Protein AF-0000000078807431 (afdb_homodimer)

Sequence (630 aa):
MKTIKVKFVDFWENFDPQHNFIANIISKKYRIELSDTPDYLFFSVFGYENIDYHNCTKIFYSGENITPDFNICDYAIGFNFLSFGDRYIRIPFYTAYGVQQLAAPKVIVPEVVLNRKFCSFVVSNAKGAPERERFFQLLSEYKQVDSGGRYKNNVGGPVPDKTAFIKDYKFNIAFENSMCDGYTTEKIMEPMLVNSVPIYWGNKLIDRDFNPDSFINVSSYSSLEEAVE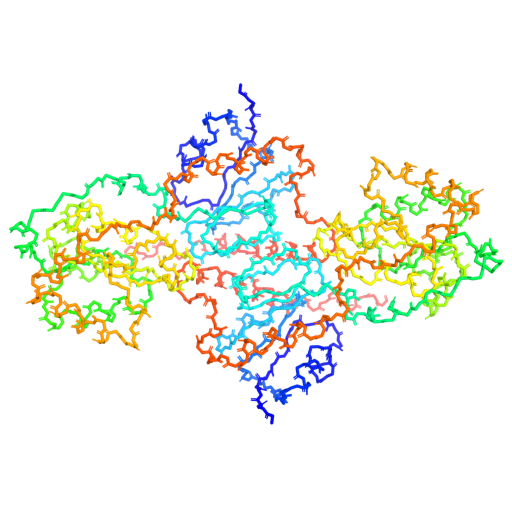HIVRLDQNDDEYLSLLSAPWFNEENYLNWEEQLITFFDNIFEKPLSESRYIPTHGYIQTYQYRLHRMMRDKLFRKRINPLKWFSSKMKTIKVKFVDFWENFDPQHNFIANIISKKYRIELSDTPDYLFFSVFGYENIDYHNCTKIFYSGENITPDFNICDYAIGFNFLSFGDRYIRIPFYTAYGVQQLAAPKVIVPEVVLNRKFCSFVVSNAKGAPERERFFQLLSEYKQVDSGGRYKNNVGGPVPDKTAFIKDYKFNIAFENSMCDGYTTEKIMEPMLVNSVPIYWGNKLIDRDFNPDSFINVSSYSSLEEAVEHIVRLDQNDDEYLSLLSAPWFNEENYLNWEEQLITFFDNIFEKPLSESRYIPTHGYIQTYQYRLHRMMRDKLFRKRINPLKWFSSK

Organism: NCBI:txid997884

Solvent-accessible surface area (backbone atoms only — not comparable to full-atom values): 34494 Å² total; per-residue (Å²): 114,60,74,45,39,30,32,73,41,24,53,61,90,87,64,44,79,82,66,38,74,67,47,55,54,47,52,74,67,32,39,80,39,82,38,98,79,26,53,33,35,38,32,31,82,68,49,68,64,63,77,77,61,83,80,47,31,29,35,34,42,44,84,53,75,57,63,73,49,54,70,77,22,36,29,34,40,25,34,48,76,53,46,39,75,91,29,45,46,64,58,36,44,29,49,81,72,51,46,65,68,66,70,55,80,85,84,82,54,65,78,59,56,72,67,35,45,63,30,31,35,72,38,58,73,79,71,38,40,66,64,53,58,53,45,56,52,59,47,36,70,77,44,73,58,44,16,34,14,66,39,77,45,70,66,88,44,60,57,91,47,66,62,70,58,42,48,50,16,42,29,29,60,16,52,48,43,27,59,31,70,37,49,46,50,51,50,51,50,53,29,51,75,51,76,13,34,24,37,30,40,27,27,86,50,45,64,70,59,28,26,66,64,28,42,44,59,42,78,80,38,96,38,71,65,56,38,44,53,51,50,52,51,35,74,74,28,66,67,59,35,49,52,30,64,67,35,58,61,58,38,93,66,60,62,81,58,45,67,61,52,51,46,51,53,47,49,61,48,69,72,40,58,72,83,73,43,54,61,53,53,81,33,43,56,39,44,54,52,50,50,50,53,49,50,30,50,50,52,46,59,52,48,61,69,63,64,69,68,80,73,64,72,82,118,114,62,73,45,38,29,33,74,41,25,54,59,90,86,63,43,81,82,66,39,75,69,47,53,56,48,51,74,66,32,38,81,38,81,38,97,79,25,54,32,35,37,32,31,82,68,48,66,64,63,77,80,60,82,80,46,31,32,36,35,42,44,83,53,73,57,64,75,49,54,70,79,23,35,28,36,40,24,34,47,76,52,46,40,77,91,30,46,44,65,59,34,44,28,50,80,70,50,46,65,68,66,71,55,82,84,84,82,54,66,79,58,56,73,69,35,46,61,30,32,34,73,40,58,74,78,73,37,38,67,64,54,58,52,46,54,52,59,47,37,71,77,46,75,54,43,14,33,14,65,40,79,45,71,66,88,44,60,57,90,48,66,63,70,57,42,47,49,17,42,27,27,59,17,52,47,43,28,58,30,70,35,50,46,49,51,49,53,49,53,29,51,74,49,74,12,33,24,37,30,41,24,27,88,49,45,63,69,59,27,26,67,64,29,41,44,59,43,77,80,38,97,37,72,67,56,36,44,53,50,50,54,51,34,75,74,28,66,68,58,35,49,53,30,63,65,36,58,61,57,38,93,65,61,62,81,60,45,66,61,53,51,45,51,53,48,48,65,48,69,72,38,58,72,83,73,43,53,60,54,53,82,33,43,56,37,43,56,51,50,50,51,52,48,53,30,50,49,54,47,59,52,50,63,67,66,64,69,69,79,75,65,69,85,117

Nearest PDB structures (foldseek):
  2nzy-assembly1_B  TM=8.745E-01  e=6.269E-24  Helicobacter pylori
  2nzw-assembly2_C  TM=8.785E-01  e=5.922E-24  Helicobacter pylori
  2nzx-assembly1_A  TM=8.729E-01  e=3.458E-23  Helicobacter pylori
  5zoi-assembly1_B  TM=8.300E-01  e=1.052E-21  Helicobacter pylori
  7yro-assembly4_G  TM=6.862E-01  e=3.274E-12  Mangifera indica

Foldseek 3Di:
DAEFEEEEEQDDPPDDPCDDPLNVLQVVPYHYDYDPQGQEYEYEDNADCLLVHDNHAYEYEYQDQDDDDCLRHLAYEDQDPDDDPLRYDYDHAQQSVCCVLLVDADDDDLVQLLPFAAEEEEDADPQADVVLVVLQVLLCVVPNYAYQYNPPHDPPYHDPDPLVVLLRHQEYEQEDRAADARNDHNRCVSNSSNLHAYDYYHHPVCVVAWPPLQHQDCVVDPDSNVSSVVSVVLSVDSVSSVRNSNDRGHDPDHCNVVSVVSNVSVCVQVVDDSVVSGDNDDDDCSVVVSVVVVVVRVVVVVVVVPPPPPPPPPD/DAEFEEEEEQDDPPDDPCDDPLNVLQVVPYHYDYDPQGQEYEYEDNADCLLVHDNHAYEYEYQDQDDDDCLRHLAYEDQDPDDDPLRYDYDHAQQSVCCVLLVDADDDDLVQLLPFAAEEEEDADPQADVVLVVLQVLLVVVPNYAYQYNPPHDPPYHDPDPLVVLLRHQEYEQEDRAADARNDHNRCVSNSSNLHAYDYYHHPVCVVAWPPLQHQDCVVDPDSNVSSVVSVVLSVDSVSSVSNSNDRGHDPDHCNVVSVVSNVSVCVQVVDDSVVSGDNDDDDCSVVVSVVVVVVRVVVVVVVVPPPPPPPPPD

Radius of gyration: 28.87 Å; Cα contacts (8 Å, |Δi|>4): 1108; chains: 2; bounding box: 62×91×79 Å

pLDDT: mean 92.05, std 14.46, range [18.2, 98.88]

InterPro domains:
  IPR001503 Glycosyl transferase family 10 [PTHR11929] (53-262)
  IPR038577 GT10-like, C-terminal domain superfamily [G3DSA:3.40.50.11660] (81-261)
  IPR041058 Alpha-(1,3)-fucosyltransferase FucT, N-terminal [PF18025] (6-97)
  IPR055270 Fucosyltransferase, C-terminal [PF00852] (117-245)

Structure (mmCIF, N/CA/C/O backbone):
data_AF-0000000078807431-model_v1
#
loop_
_entity.id
_entity.type
_entity.pdbx_description
1 polymer 'Uncharacterized protein'
#
loop_
_atom_site.group_PDB
_atom_site.id
_atom_site.type_symbol
_atom_site.label_atom_id
_atom_site.label_alt_id
_atom_site.label_comp_id
_atom_site.label_asym_id
_atom_site.label_entity_id
_atom_site.label_seq_id
_atom_site.pdbx_PDB_ins_code
_atom_site.Cartn_x
_atom_site.Cartn_y
_atom_site.Cartn_z
_atom_site.occupancy
_atom_site.B_iso_or_equiv
_atom_site.auth_seq_id
_atom_site.auth_comp_id
_atom_site.auth_asym_id
_atom_site.auth_atom_id
_atom_site.pdbx_PDB_model_num
ATOM 1 N N . MET A 1 1 ? 30.938 4.199 -14.164 1 88.81 1 MET A N 1
ATOM 2 C CA . MET A 1 1 ? 29.719 3.674 -13.539 1 88.81 1 MET A CA 1
ATOM 3 C C . MET A 1 1 ? 29.625 4.109 -12.078 1 88.81 1 MET A C 1
ATOM 5 O O . MET A 1 1 ? 30.609 4.008 -11.336 1 88.81 1 MET A O 1
ATOM 9 N N . LYS A 1 2 ? 28.609 4.75 -11.688 1 94.94 2 LYS A N 1
ATOM 10 C CA . LYS A 1 2 ? 28.375 5.188 -10.32 1 94.94 2 LYS A CA 1
ATOM 11 C C . LYS A 1 2 ? 28.375 4.004 -9.359 1 94.94 2 LYS A C 1
ATOM 13 O O . LYS A 1 2 ? 27.75 2.971 -9.633 1 94.94 2 LYS A O 1
ATOM 18 N N . THR A 1 3 ? 29.188 4.102 -8.289 1 97.81 3 THR A N 1
ATOM 19 C CA . THR A 1 3 ? 29.234 3.066 -7.262 1 97.81 3 THR A CA 1
ATOM 20 C C . THR A 1 3 ? 28.188 3.344 -6.172 1 97.81 3 THR A C 1
ATOM 22 O O . THR A 1 3 ? 28.062 4.477 -5.703 1 97.81 3 THR A O 1
ATOM 25 N N . ILE A 1 4 ? 27.453 2.34 -5.801 1 98.06 4 ILE A N 1
ATOM 26 C CA . ILE A 1 4 ? 26.469 2.488 -4.734 1 98.06 4 ILE A CA 1
ATOM 27 C C . ILE A 1 4 ? 26.734 1.458 -3.639 1 98.06 4 ILE A C 1
ATOM 29 O O . ILE A 1 4 ? 27.125 0.326 -3.928 1 98.06 4 ILE A O 1
ATOM 33 N N . LYS A 1 5 ? 26.609 1.818 -2.381 1 98.44 5 LYS A N 1
ATOM 34 C CA . LYS A 1 5 ? 26.75 0.929 -1.233 1 98.44 5 LYS A CA 1
ATOM 35 C C . LYS A 1 5 ? 25.438 0.206 -0.927 1 98.44 5 LYS A C 1
ATOM 37 O O . LYS A 1 5 ? 24.438 0.843 -0.624 1 98.44 5 LYS A O 1
ATOM 42 N N . VAL A 1 6 ? 25.516 -1.15 -0.94 1 98.5 6 VAL A N 1
ATOM 43 C CA . VAL A 1 6 ? 24.281 -1.929 -0.864 1 98.5 6 VAL A CA 1
ATOM 44 C C . VAL A 1 6 ? 24.422 -3.012 0.204 1 98.5 6 VAL A C 1
ATOM 46 O O . VAL A 1 6 ? 25.531 -3.494 0.47 1 98.5 6 VAL A O 1
ATOM 49 N N . LYS A 1 7 ? 23.359 -3.34 0.823 1 98.56 7 LYS A N 1
ATOM 50 C CA . LYS A 1 7 ? 23.25 -4.5 1.701 1 98.56 7 LYS A CA 1
ATOM 51 C C . LYS A 1 7 ? 21.938 -5.246 1.456 1 98.56 7 LYS A C 1
ATOM 53 O O . LYS A 1 7 ? 20.906 -4.629 1.147 1 98.56 7 LYS A O 1
ATOM 58 N N . PHE A 1 8 ? 22 -6.555 1.481 1 98.62 8 PHE A N 1
ATOM 59 C CA . PHE A 1 8 ? 20.828 -7.418 1.388 1 98.62 8 PHE A CA 1
ATOM 60 C C . PHE A 1 8 ? 20.562 -8.125 2.713 1 98.62 8 PHE A C 1
ATOM 62 O O . PHE A 1 8 ? 21.469 -8.742 3.281 1 98.62 8 PHE A O 1
ATOM 69 N N . VAL A 1 9 ? 19.328 -8 3.227 1 97.56 9 VAL A N 1
ATOM 70 C CA . VAL A 1 9 ? 19 -8.711 4.457 1 97.56 9 VAL A CA 1
ATOM 71 C C . VAL A 1 9 ? 17.609 -9.359 4.32 1 97.56 9 VAL A C 1
ATOM 73 O O . VAL A 1 9 ? 16.844 -9.008 3.424 1 97.56 9 VAL A O 1
ATOM 76 N N . ASP A 1 10 ? 17.281 -10.336 5.121 1 95.44 10 ASP A N 1
ATOM 77 C CA . ASP A 1 10 ? 15.977 -10.945 5.301 1 95.44 10 ASP A CA 1
ATOM 78 C C . ASP A 1 10 ? 15.531 -11.688 4.043 1 95.44 10 ASP A C 1
ATOM 80 O O . ASP A 1 10 ? 14.344 -11.719 3.715 1 95.44 10 ASP A O 1
ATOM 84 N N . PHE A 1 11 ? 16.469 -12.07 3.24 1 97 11 PHE A N 1
ATOM 85 C CA . PHE A 1 11 ? 16.188 -12.914 2.086 1 97 11 PHE A CA 1
ATOM 86 C C . PHE A 1 11 ? 16.219 -14.391 2.471 1 97 11 PHE A C 1
ATOM 88 O O . PHE A 1 11 ? 16.578 -14.734 3.598 1 97 11 PHE A O 1
ATOM 95 N N . TRP A 1 12 ? 15.664 -15.227 1.599 1 92.81 12 TRP A N 1
ATOM 96 C CA . TRP A 1 12 ? 15.539 -16.656 1.854 1 92.81 12 TRP A CA 1
ATOM 97 C C . TRP A 1 12 ? 16.891 -17.281 2.162 1 92.81 12 TRP A C 1
ATOM 99 O O . TRP A 1 12 ? 17.938 -16.656 1.939 1 92.81 12 TRP A O 1
ATOM 109 N N . GLU A 1 13 ? 16.797 -18.516 2.533 1 89.88 13 GLU A N 1
ATOM 110 C CA . GLU A 1 13 ? 18 -19.25 2.893 1 89.88 13 GLU A CA 1
ATOM 111 C C . GLU A 1 13 ? 18.906 -19.438 1.682 1 89.88 13 GLU A C 1
ATOM 113 O O . GLU A 1 13 ? 18.438 -19.719 0.579 1 89.88 13 GLU A O 1
ATOM 118 N N . ASN A 1 14 ? 20.141 -19.25 1.641 1 90.38 14 ASN A N 1
ATOM 119 C CA . ASN A 1 14 ? 21.156 -19.438 0.615 1 90.38 14 ASN A CA 1
ATOM 120 C C . ASN A 1 14 ? 21.172 -18.281 -0.388 1 90.38 14 ASN A C 1
ATOM 122 O O . ASN A 1 14 ? 21.656 -18.438 -1.507 1 90.38 14 ASN A O 1
ATOM 126 N N . PHE A 1 15 ? 20.453 -17.281 -0.014 1 94.44 15 PHE A N 1
ATOM 127 C CA . PHE A 1 15 ? 20.531 -16.078 -0.833 1 94.44 15 PHE A CA 1
ATOM 128 C C . PHE A 1 15 ? 21.969 -15.602 -0.967 1 94.44 15 PHE A C 1
ATOM 130 O O . PHE A 1 15 ? 22.688 -15.516 0.025 1 94.44 15 PHE A O 1
ATOM 137 N N . ASP A 1 16 ? 22.375 -15.352 -2.207 1 96.25 16 ASP A N 1
ATOM 138 C CA . ASP A 1 16 ? 23.719 -14.828 -2.482 1 96.25 16 ASP A CA 1
ATOM 139 C C . ASP A 1 16 ? 23.672 -13.32 -2.73 1 96.25 16 ASP A C 1
ATOM 141 O O . ASP A 1 16 ? 23.234 -12.875 -3.793 1 96.25 16 ASP A O 1
ATOM 145 N N . PRO A 1 17 ? 24.156 -12.555 -1.836 1 96 17 PRO A N 1
ATOM 146 C CA . PRO A 1 17 ? 24.078 -11.109 -2.01 1 96 17 PRO A CA 1
ATOM 147 C C . PRO A 1 17 ? 24.891 -10.617 -3.211 1 96 17 PRO A C 1
ATOM 149 O O . PRO A 1 17 ? 24.609 -9.539 -3.746 1 96 17 PRO A O 1
ATOM 152 N N . GLN A 1 18 ? 25.828 -11.359 -3.615 1 93.75 18 GLN A N 1
ATOM 153 C CA . GLN A 1 18 ? 26.672 -10.953 -4.73 1 93.75 18 GLN A CA 1
ATOM 154 C C . GLN A 1 18 ? 26.047 -11.32 -6.066 1 93.75 18 GLN A C 1
ATOM 156 O O . GLN A 1 18 ? 26.172 -10.594 -7.051 1 93.75 18 GLN A O 1
ATOM 161 N N . HIS A 1 19 ? 25.422 -12.539 -5.996 1 93.81 19 HIS A N 1
ATOM 162 C CA . HIS A 1 19 ? 24.828 -13.023 -7.234 1 93.81 19 HIS A CA 1
ATOM 163 C C . HIS A 1 19 ? 23.328 -13.305 -7.051 1 93.81 19 HIS A C 1
ATOM 165 O O . HIS A 1 19 ? 22.953 -14.367 -6.555 1 93.81 19 HIS A O 1
ATOM 171 N N . ASN A 1 20 ? 22.547 -12.445 -7.426 1 94.06 20 ASN A N 1
ATOM 172 C CA . ASN A 1 20 ? 21.094 -12.539 -7.426 1 94.06 20 ASN A CA 1
ATOM 173 C C . ASN A 1 20 ? 20.484 -11.648 -8.5 1 94.06 20 ASN A C 1
ATOM 175 O O . ASN A 1 20 ? 21.172 -10.82 -9.094 1 94.06 20 ASN A O 1
ATOM 179 N N . PHE A 1 21 ? 19.25 -11.859 -8.836 1 92.25 21 PHE A N 1
ATOM 180 C CA . PHE A 1 21 ? 18.656 -11.203 -10 1 92.25 21 PHE A CA 1
ATOM 181 C C . PHE A 1 21 ? 18.625 -9.695 -9.805 1 92.25 21 PHE A C 1
ATOM 183 O O . PHE A 1 21 ? 18.766 -8.938 -10.766 1 92.25 21 PHE A O 1
ATOM 190 N N . ILE A 1 22 ? 18.469 -9.195 -8.547 1 96.94 22 ILE A N 1
ATOM 191 C CA . ILE A 1 22 ? 18.422 -7.762 -8.281 1 96.94 22 ILE A CA 1
ATOM 192 C C . ILE A 1 22 ? 19.812 -7.152 -8.531 1 96.94 22 ILE A C 1
ATOM 194 O O . ILE A 1 22 ? 19.938 -6.172 -9.273 1 96.94 22 ILE A O 1
ATOM 198 N N . ALA A 1 23 ? 20.781 -7.766 -7.918 1 97.44 23 ALA A N 1
ATOM 199 C CA . ALA A 1 23 ? 22.156 -7.297 -8.094 1 97.44 23 ALA A CA 1
ATOM 200 C C . ALA A 1 23 ? 22.578 -7.34 -9.562 1 97.44 23 ALA A C 1
ATOM 202 O O . ALA A 1 23 ? 23.25 -6.434 -10.055 1 97.44 23 ALA A O 1
ATOM 203 N N . ASN A 1 24 ? 22.156 -8.43 -10.219 1 96.19 24 ASN A N 1
ATOM 204 C CA . ASN A 1 24 ? 22.484 -8.578 -11.633 1 96.19 24 ASN A CA 1
ATOM 205 C C . ASN A 1 24 ? 21.906 -7.441 -12.469 1 96.19 24 ASN A C 1
ATOM 207 O O . ASN A 1 24 ? 22.562 -6.922 -13.367 1 96.19 24 ASN A O 1
ATOM 211 N N . ILE A 1 25 ? 20.719 -7.09 -12.203 1 97.12 25 ILE A N 1
ATOM 212 C CA . ILE A 1 25 ? 20.047 -6.027 -12.945 1 97.12 25 ILE A CA 1
ATOM 213 C C . ILE A 1 25 ? 20.719 -4.688 -12.625 1 97.12 25 ILE A C 1
ATOM 215 O O . ILE A 1 25 ? 20.984 -3.891 -13.531 1 97.12 25 ILE A O 1
ATOM 219 N N . ILE A 1 26 ? 20.984 -4.426 -11.375 1 98 26 ILE A N 1
ATOM 220 C CA . ILE A 1 26 ? 21.625 -3.182 -10.938 1 98 26 ILE A CA 1
ATOM 221 C C . ILE A 1 26 ? 23 -3.047 -11.594 1 98 26 ILE A C 1
ATOM 223 O O . ILE A 1 26 ? 23.375 -1.96 -12.031 1 98 26 ILE A O 1
ATOM 227 N N . SER A 1 27 ? 23.719 -4.141 -11.727 1 97.44 27 SER A N 1
ATOM 228 C CA . SER A 1 27 ? 25.109 -4.152 -12.203 1 97.44 27 SER A CA 1
ATOM 229 C C . SER A 1 27 ? 25.188 -3.807 -13.68 1 97.44 27 SER A C 1
ATOM 231 O O . SER A 1 27 ? 26.281 -3.564 -14.211 1 97.44 27 SER A O 1
ATOM 233 N N . LYS A 1 28 ? 24.094 -3.822 -14.297 1 96.69 28 LYS A N 1
ATOM 234 C CA . LYS A 1 28 ? 24.078 -3.42 -15.695 1 96.69 28 LYS A CA 1
ATOM 235 C C . LYS A 1 28 ? 24.406 -1.939 -15.852 1 96.69 28 LYS A C 1
ATOM 237 O O . LYS A 1 28 ? 24.875 -1.505 -16.906 1 96.69 28 LYS A O 1
ATOM 242 N N . LYS A 1 29 ? 24.188 -1.155 -14.773 1 97.69 29 LYS A N 1
ATOM 243 C CA . LYS A 1 29 ? 24.391 0.284 -14.906 1 97.69 29 LYS A CA 1
ATOM 244 C C . LYS A 1 29 ? 25.188 0.833 -13.719 1 97.69 29 LYS A C 1
ATOM 246 O O . LYS A 1 29 ? 25.734 1.934 -13.797 1 97.69 29 LYS A O 1
ATOM 251 N N . TYR A 1 30 ? 25.25 0.142 -12.648 1 98.12 30 TYR A N 1
ATOM 252 C CA . TYR A 1 30 ? 25.906 0.613 -11.438 1 98.12 30 TYR A CA 1
ATOM 253 C C . TYR A 1 30 ? 26.922 -0.408 -10.93 1 98.12 30 TYR A C 1
ATOM 255 O O . TYR A 1 30 ? 26.812 -1.6 -11.227 1 98.12 30 TYR A O 1
ATOM 263 N N . ARG A 1 31 ? 27.859 0.065 -10.188 1 98 31 ARG A N 1
ATOM 264 C CA . ARG A 1 31 ? 28.766 -0.809 -9.445 1 98 31 ARG A CA 1
ATOM 265 C C . ARG A 1 31 ? 28.312 -0.982 -8 1 98 31 ARG A C 1
ATOM 267 O O . ARG A 1 31 ? 28.047 0.001 -7.305 1 98 31 ARG A O 1
ATOM 274 N N . ILE A 1 32 ? 28.234 -2.193 -7.562 1 98 32 ILE A N 1
ATOM 275 C CA . ILE A 1 32 ? 27.719 -2.479 -6.227 1 98 32 ILE A CA 1
ATOM 276 C C . ILE A 1 32 ? 28.891 -2.689 -5.266 1 98 32 ILE A C 1
ATOM 278 O O . ILE A 1 32 ? 29.812 -3.447 -5.566 1 98 32 ILE A O 1
ATOM 282 N N . GLU A 1 33 ? 28.922 -2.021 -4.246 1 98.38 33 GLU A N 1
ATOM 283 C CA . GLU A 1 33 ? 29.781 -2.273 -3.088 1 98.38 33 GLU A CA 1
ATOM 284 C C . GLU A 1 33 ? 28.953 -2.754 -1.893 1 98.38 33 GLU A C 1
ATOM 286 O O . GLU A 1 33 ? 28.172 -1.993 -1.325 1 98.38 33 GLU A O 1
ATOM 291 N N . LEU A 1 34 ? 29.141 -4.016 -1.557 1 98.06 34 LEU A N 1
ATOM 292 C CA . LEU A 1 34 ? 28.453 -4.531 -0.377 1 98.06 34 LEU A CA 1
ATOM 293 C C . LEU A 1 34 ? 29.031 -3.914 0.896 1 98.06 34 LEU A C 1
ATOM 295 O O . LEU A 1 34 ? 30.25 -3.828 1.058 1 98.06 34 LEU A O 1
ATOM 299 N N . SER A 1 35 ? 28.109 -3.43 1.763 1 97.75 35 SER A N 1
ATOM 300 C CA . SER A 1 35 ? 28.562 -2.688 2.936 1 97.75 35 SER A CA 1
ATOM 301 C C . SER A 1 35 ? 27.641 -2.936 4.129 1 97.75 35 SER A C 1
ATOM 303 O O . SER A 1 35 ? 26.438 -3.123 3.967 1 97.75 35 SER A O 1
ATOM 305 N N . ASP A 1 36 ? 28.219 -2.895 5.344 1 96.94 36 ASP A N 1
ATOM 306 C CA . ASP A 1 36 ? 27.453 -2.996 6.574 1 96.94 36 ASP A CA 1
ATOM 307 C C . ASP A 1 36 ? 26.828 -1.648 6.949 1 96.94 36 ASP A C 1
ATOM 309 O O . ASP A 1 36 ? 25.953 -1.577 7.816 1 96.94 36 ASP A O 1
ATOM 313 N N . THR A 1 37 ? 27.234 -0.588 6.32 1 97.62 37 THR A N 1
ATOM 314 C CA . THR A 1 37 ? 26.641 0.743 6.426 1 97.62 37 THR A CA 1
ATOM 315 C C . THR A 1 37 ? 26.141 1.223 5.066 1 97.62 37 THR A C 1
ATOM 317 O O . THR A 1 37 ? 26.703 2.16 4.492 1 97.62 37 THR A O 1
ATOM 320 N N . PRO A 1 38 ? 25.141 0.655 4.57 1 98.44 38 PRO A N 1
ATOM 321 C CA . PRO A 1 38 ? 24.703 0.864 3.188 1 98.44 38 PRO A CA 1
ATOM 322 C C . PRO A 1 38 ? 23.969 2.189 3 1 98.44 38 PRO A C 1
ATOM 324 O O . PRO A 1 38 ? 23.391 2.725 3.955 1 98.44 38 PRO A O 1
ATOM 327 N N . ASP A 1 39 ? 24.031 2.676 1.779 1 98.38 39 ASP A N 1
ATOM 328 C CA . ASP A 1 39 ? 23.141 3.742 1.352 1 98.38 39 ASP A CA 1
ATOM 329 C C . ASP A 1 39 ? 21.766 3.188 0.984 1 98.38 39 ASP A C 1
ATOM 331 O O . ASP A 1 39 ? 20.75 3.863 1.162 1 98.38 39 ASP A O 1
ATOM 335 N N . TYR A 1 40 ? 21.797 1.987 0.441 1 98.75 40 TYR A N 1
ATOM 336 C CA . TYR A 1 40 ? 20.578 1.314 -0.004 1 98.75 40 TYR A CA 1
ATOM 337 C C . TYR A 1 40 ? 20.484 -0.079 0.604 1 98.75 40 TYR A C 1
ATOM 339 O O . TYR A 1 40 ? 21.375 -0.905 0.436 1 98.75 40 TYR A O 1
ATOM 347 N N . LEU A 1 41 ? 19.438 -0.351 1.325 1 98.81 41 LEU A N 1
ATOM 348 C CA . LEU A 1 41 ? 19.172 -1.648 1.938 1 98.81 41 LEU A CA 1
ATOM 349 C C . LEU A 1 41 ? 18.047 -2.381 1.2 1 98.81 41 LEU A C 1
ATOM 351 O O . LEU A 1 41 ? 16.922 -1.905 1.155 1 98.81 41 LEU A O 1
ATOM 355 N N . PHE A 1 42 ? 18.406 -3.449 0.604 1 98.81 42 PHE A N 1
ATOM 356 C CA . PHE A 1 42 ? 17.391 -4.352 0.067 1 98.81 42 PHE A CA 1
ATOM 357 C C . PHE A 1 42 ? 17 -5.398 1.103 1 98.81 42 PHE A C 1
ATOM 359 O O . PHE A 1 42 ? 17.859 -5.973 1.771 1 98.81 42 PHE A O 1
ATOM 366 N N . PHE A 1 43 ? 15.672 -5.617 1.275 1 98.31 43 PHE A N 1
ATOM 367 C CA . PHE A 1 43 ? 15.273 -6.633 2.24 1 98.31 43 PHE A CA 1
ATOM 368 C C . PHE A 1 43 ? 14.023 -7.363 1.771 1 98.31 43 PHE A C 1
ATOM 370 O O . PHE A 1 43 ? 13.305 -6.871 0.895 1 98.31 43 PHE A O 1
ATOM 377 N N . SER A 1 44 ? 13.789 -8.523 2.297 1 97.25 44 SER A N 1
ATOM 378 C CA . SER A 1 44 ? 12.648 -9.367 1.943 1 97.25 44 SER A CA 1
ATOM 379 C C . SER A 1 44 ? 11.883 -9.805 3.184 1 97.25 44 SER A C 1
ATOM 381 O O . SER A 1 44 ? 11.906 -9.117 4.211 1 97.25 44 SER A O 1
ATOM 383 N N . VAL A 1 45 ? 11.086 -10.805 3.098 1 94.06 45 VAL A N 1
ATOM 384 C CA . VAL A 1 45 ? 10.047 -11.102 4.074 1 94.06 45 VAL A CA 1
ATOM 385 C C . VAL A 1 45 ? 10.523 -12.18 5.039 1 94.06 45 VAL A C 1
ATOM 387 O O . VAL A 1 45 ? 9.828 -12.523 5.996 1 94.06 45 VAL A O 1
ATOM 390 N N . PHE A 1 46 ? 11.711 -12.695 4.898 1 92.69 46 PHE A N 1
ATOM 391 C CA . PHE A 1 46 ? 12.117 -13.898 5.621 1 92.69 46 PHE A CA 1
ATOM 392 C C . PHE A 1 46 ? 12.789 -13.539 6.938 1 92.69 46 PHE A C 1
ATOM 394 O O . PHE A 1 46 ? 13.367 -14.398 7.598 1 92.69 46 PHE A O 1
ATOM 401 N N . GLY A 1 47 ? 12.781 -12.336 7.336 1 86.81 47 GLY A N 1
ATOM 402 C CA . GLY A 1 47 ? 13.32 -11.859 8.594 1 86.81 47 GLY A CA 1
ATOM 403 C C . GLY A 1 47 ? 12.953 -10.414 8.898 1 86.81 47 GLY A C 1
ATOM 404 O O . GLY A 1 47 ? 12.086 -9.844 8.234 1 86.81 47 GLY A O 1
ATOM 405 N N . TYR A 1 48 ? 13.633 -9.859 9.977 1 86.19 48 TYR A N 1
ATOM 406 C CA . TYR A 1 48 ? 13.289 -8.508 10.398 1 86.19 48 TYR A CA 1
ATOM 407 C C . TYR A 1 48 ? 14.547 -7.684 10.656 1 86.19 48 TYR A C 1
ATOM 409 O O . TYR A 1 48 ? 14.492 -6.652 11.328 1 86.19 48 TYR A O 1
ATOM 417 N N . GLU A 1 49 ? 15.633 -8.078 10.156 1 91.69 49 GLU A N 1
ATOM 418 C CA . GLU A 1 49 ? 16.891 -7.355 10.336 1 91.69 49 GLU A CA 1
ATOM 419 C C . GLU A 1 49 ? 16.812 -5.941 9.773 1 91.69 49 GLU A C 1
ATOM 421 O O . GLU A 1 49 ? 17.516 -5.039 10.227 1 91.69 49 GLU A O 1
ATOM 426 N N . ASN A 1 50 ? 15.969 -5.711 8.805 1 94.5 50 ASN A N 1
ATOM 427 C CA . ASN A 1 50 ? 15.836 -4.414 8.156 1 94.5 50 ASN A CA 1
ATOM 428 C C . ASN A 1 50 ? 15.516 -3.312 9.164 1 94.5 50 ASN A C 1
ATOM 430 O O . ASN A 1 50 ? 15.891 -2.156 8.969 1 94.5 50 ASN A O 1
ATOM 434 N N . ILE A 1 51 ? 14.852 -3.703 10.242 1 88.88 51 ILE A N 1
ATOM 435 C CA . ILE A 1 51 ? 14.375 -2.736 11.227 1 88.88 51 ILE A CA 1
ATOM 436 C C . ILE A 1 51 ? 15.562 -2.131 11.977 1 88.88 51 ILE A C 1
ATOM 438 O O . ILE A 1 51 ? 15.445 -1.058 12.57 1 88.88 51 ILE A O 1
ATOM 442 N N . ASP A 1 52 ? 16.688 -2.717 11.922 1 90.31 52 ASP A N 1
ATOM 443 C CA . ASP A 1 52 ? 17.891 -2.258 12.617 1 90.31 52 ASP A CA 1
ATOM 444 C C . ASP A 1 52 ? 18.641 -1.229 11.789 1 90.31 52 ASP A C 1
ATOM 446 O O . ASP A 1 52 ? 19.609 -0.629 12.258 1 90.31 52 ASP A O 1
ATOM 450 N N . TYR A 1 53 ? 18.25 -0.996 10.586 1 93.69 53 TYR A N 1
ATOM 451 C CA . TYR A 1 53 ? 18.906 -0.034 9.703 1 93.69 53 TYR A CA 1
ATOM 452 C C . TYR A 1 53 ? 18.078 1.243 9.586 1 93.69 53 TYR A C 1
ATOM 454 O O . TYR A 1 53 ? 16.922 1.207 9.156 1 93.69 53 TYR A O 1
ATOM 462 N N . HIS A 1 54 ? 18.641 2.443 9.891 1 89 54 HIS A N 1
ATOM 463 C CA . HIS A 1 54 ? 17.844 3.66 9.992 1 89 54 HIS A CA 1
ATOM 464 C C . HIS A 1 54 ? 18.406 4.762 9.102 1 89 54 HIS A C 1
ATOM 466 O O . HIS A 1 54 ? 17.719 5.758 8.844 1 89 54 HIS A O 1
ATOM 472 N N . ASN A 1 55 ? 19.594 4.668 8.617 1 93.12 55 ASN A N 1
ATOM 473 C CA . ASN A 1 55 ? 20.234 5.734 7.844 1 93.12 55 ASN A CA 1
ATOM 474 C C . ASN A 1 55 ? 20.469 5.309 6.398 1 93.12 55 ASN A C 1
ATOM 476 O O . ASN A 1 55 ? 21.578 5.492 5.875 1 93.12 55 ASN A O 1
ATOM 480 N N . CYS A 1 56 ? 19.562 4.656 5.824 1 97.38 56 CYS A N 1
ATOM 481 C CA . CYS A 1 56 ? 19.641 4.211 4.441 1 97.38 56 CYS A CA 1
ATOM 482 C C . CYS A 1 56 ? 18.266 4.215 3.779 1 97.38 56 CYS A C 1
ATOM 484 O O . CYS A 1 56 ? 17.25 4.328 4.461 1 97.38 56 CYS A O 1
ATOM 486 N N . THR A 1 57 ? 18.25 4.242 2.477 1 98.38 57 THR A N 1
ATOM 487 C CA . THR A 1 57 ? 17.031 4.023 1.707 1 98.38 57 THR A CA 1
ATOM 488 C C . THR A 1 57 ? 16.672 2.539 1.677 1 98.38 57 THR A C 1
ATOM 490 O O . THR A 1 57 ? 17.5 1.704 1.293 1 98.38 57 THR A O 1
ATOM 493 N N . LYS A 1 58 ? 15.516 2.234 2.076 1 98.38 58 LYS A N 1
ATOM 494 C CA . LYS A 1 58 ? 15.117 0.833 2.184 1 98.38 58 LYS A CA 1
ATOM 495 C C . LYS A 1 58 ? 14.234 0.42 1.009 1 98.38 58 LYS A C 1
ATOM 497 O O . LYS A 1 58 ? 13.219 1.062 0.732 1 98.38 58 LYS A O 1
ATOM 502 N N . ILE A 1 59 ? 14.594 -0.624 0.33 1 98.88 59 ILE A N 1
ATOM 503 C CA . ILE A 1 59 ? 13.891 -1.144 -0.835 1 98.88 59 ILE A CA 1
ATOM 504 C C . ILE A 1 59 ? 13.414 -2.57 -0.559 1 98.88 59 ILE A C 1
ATOM 506 O O . ILE A 1 59 ? 14.234 -3.475 -0.365 1 98.88 59 ILE A O 1
ATOM 510 N N . PHE A 1 60 ? 12.148 -2.746 -0.555 1 98.69 60 PHE A N 1
ATOM 511 C CA . PHE A 1 60 ? 11.531 -4.027 -0.242 1 98.69 60 PHE A CA 1
ATOM 512 C C . PHE A 1 60 ? 11.328 -4.855 -1.507 1 98.69 60 PHE A C 1
ATOM 514 O O . PHE A 1 60 ? 10.969 -4.312 -2.555 1 98.69 60 PHE A O 1
ATOM 521 N N . TYR A 1 61 ? 11.562 -6.145 -1.433 1 98.38 61 TYR A N 1
ATOM 522 C CA . TYR A 1 61 ? 11.211 -7.105 -2.477 1 98.38 61 TYR A CA 1
ATOM 523 C C . TYR A 1 61 ? 10.562 -8.344 -1.881 1 98.38 61 TYR A C 1
ATOM 525 O O . TYR A 1 61 ? 11.023 -8.875 -0.869 1 98.38 61 TYR A O 1
ATOM 533 N N . SER A 1 62 ? 9.453 -8.758 -2.553 1 94.94 62 SER A N 1
ATOM 534 C CA . SER A 1 62 ? 8.961 -10.078 -2.174 1 94.94 62 SER A CA 1
ATOM 535 C C . SER A 1 62 ? 8.461 -10.844 -3.389 1 94.94 62 SER A C 1
ATOM 537 O O . SER A 1 62 ? 7.738 -10.297 -4.227 1 94.94 62 SER A O 1
ATOM 539 N N . GLY A 1 63 ? 8.852 -12.086 -3.461 1 93.12 63 GLY A N 1
ATOM 540 C CA . GLY A 1 63 ? 8.242 -13.039 -4.375 1 93.12 63 GLY A CA 1
ATOM 541 C C . GLY A 1 63 ? 7.109 -13.828 -3.744 1 93.12 63 GLY A C 1
ATOM 542 O O . GLY A 1 63 ? 6.438 -14.609 -4.422 1 93.12 63 GLY A O 1
ATOM 543 N N . GLU A 1 64 ? 6.918 -13.625 -2.414 1 93.81 64 GLU A N 1
ATOM 544 C CA . GLU A 1 64 ? 5.836 -14.258 -1.671 1 93.81 64 GLU A CA 1
ATOM 545 C C . GLU A 1 64 ? 4.602 -13.367 -1.617 1 93.81 64 GLU A C 1
ATOM 547 O O . GLU A 1 64 ? 4.664 -12.188 -1.972 1 93.81 64 GLU A O 1
ATOM 552 N N . ASN A 1 65 ? 3.506 -13.977 -1.259 1 95.62 65 ASN A N 1
ATOM 553 C CA . ASN A 1 65 ? 2.244 -13.242 -1.316 1 95.62 65 ASN A CA 1
ATOM 554 C C . ASN A 1 65 ? 2.102 -12.273 -0.147 1 95.62 65 ASN A C 1
ATOM 556 O O . ASN A 1 65 ? 1.126 -12.336 0.603 1 95.62 65 ASN A O 1
ATOM 560 N N . ILE A 1 66 ? 3.055 -11.352 -0.034 1 96.12 66 ILE A N 1
ATOM 561 C CA . ILE A 1 66 ? 3.074 -10.281 0.962 1 96.12 66 ILE A CA 1
ATOM 562 C C . ILE A 1 66 ? 3.035 -8.93 0.265 1 96.12 66 ILE A C 1
ATOM 564 O O . ILE A 1 66 ? 3.85 -8.648 -0.619 1 96.12 66 ILE A O 1
ATOM 568 N N . THR A 1 67 ? 2.033 -8.117 0.635 1 97.19 67 THR A N 1
ATOM 569 C CA . THR A 1 67 ? 1.982 -6.738 0.164 1 97.19 67 THR A CA 1
ATOM 570 C C . THR A 1 67 ? 2.99 -5.871 0.914 1 97.19 67 THR A C 1
ATOM 572 O O . THR A 1 67 ? 3.158 -6.016 2.127 1 97.19 67 THR A O 1
ATOM 575 N N . PRO A 1 68 ? 3.676 -5 0.232 1 97.56 68 PRO A N 1
ATOM 576 C CA . PRO A 1 68 ? 4.66 -4.156 0.913 1 97.56 68 PRO A CA 1
ATOM 577 C C . PRO A 1 68 ? 4.051 -3.332 2.043 1 97.56 68 PRO A C 1
ATOM 579 O O . PRO A 1 68 ? 2.939 -2.818 1.907 1 97.56 68 PRO A O 1
ATOM 582 N N . ASP A 1 69 ? 4.723 -3.324 3.137 1 95.31 69 ASP A N 1
ATOM 583 C CA . ASP A 1 69 ? 4.418 -2.395 4.219 1 95.31 69 ASP A CA 1
ATOM 584 C C . ASP A 1 69 ? 5.254 -1.121 4.102 1 95.31 69 ASP A C 1
ATOM 586 O O . ASP A 1 69 ? 6.414 -1.095 4.516 1 95.31 69 ASP A O 1
ATOM 590 N N . PHE A 1 70 ? 4.688 -0.044 3.637 1 97 70 PHE A N 1
ATOM 591 C CA . PHE A 1 70 ? 5.418 1.173 3.307 1 97 70 PHE A CA 1
ATOM 592 C C . PHE A 1 70 ? 5.766 1.954 4.566 1 97 70 PHE A C 1
ATOM 594 O O . PHE A 1 70 ? 6.418 2.998 4.496 1 97 70 PHE A O 1
ATOM 601 N N . ASN A 1 71 ? 5.371 1.414 5.723 1 94.94 71 ASN A N 1
ATOM 602 C CA . ASN A 1 71 ? 5.812 2.014 6.977 1 94.94 71 ASN A CA 1
ATOM 603 C C . ASN A 1 71 ? 7.242 1.606 7.316 1 94.94 71 ASN A C 1
ATOM 605 O O . ASN A 1 71 ? 7.867 2.201 8.195 1 94.94 71 ASN A O 1
ATOM 609 N N . ILE A 1 72 ? 7.781 0.628 6.574 1 94.12 72 ILE A N 1
ATOM 610 C CA . ILE A 1 72 ? 9.125 0.181 6.91 1 94.12 72 ILE A CA 1
ATOM 611 C C . ILE A 1 72 ? 9.984 0.122 5.648 1 94.12 72 ILE A C 1
ATOM 613 O O . ILE A 1 72 ? 11.109 -0.378 5.676 1 94.12 72 ILE A O 1
ATOM 617 N N . CYS A 1 73 ? 9.453 0.54 4.52 1 97.31 73 CYS A N 1
ATOM 618 C CA . CYS A 1 73 ? 10.258 0.632 3.305 1 97.31 73 CYS A CA 1
ATOM 619 C C . CYS A 1 73 ? 9.977 1.935 2.564 1 97.31 73 CYS A C 1
ATOM 621 O O . CYS A 1 73 ? 8.859 2.453 2.613 1 97.31 73 CYS A O 1
ATOM 623 N N . ASP A 1 74 ? 11.008 2.447 1.894 1 98.31 74 ASP A N 1
ATOM 624 C CA . ASP A 1 74 ? 10.883 3.641 1.061 1 98.31 74 ASP A CA 1
ATOM 625 C C . ASP A 1 74 ? 10.344 3.289 -0.323 1 98.31 74 ASP A C 1
ATOM 627 O O . ASP A 1 74 ? 9.523 4.02 -0.879 1 98.31 74 ASP A O 1
ATOM 631 N N . TYR A 1 75 ? 10.805 2.195 -0.852 1 98.81 75 TYR A N 1
ATOM 632 C CA . TYR A 1 75 ? 10.43 1.662 -2.158 1 98.81 75 TYR A CA 1
ATOM 633 C C . TYR A 1 75 ? 10.109 0.176 -2.066 1 98.81 75 TYR A C 1
ATOM 635 O O . TYR A 1 75 ? 10.5 -0.496 -1.11 1 98.81 75 TYR A O 1
ATOM 643 N N . ALA A 1 76 ? 9.359 -0.278 -3.078 1 98.88 76 ALA A N 1
ATOM 644 C CA . ALA A 1 76 ? 9.047 -1.705 -3.053 1 98.88 76 ALA A CA 1
ATOM 645 C C . ALA A 1 76 ? 8.891 -2.26 -4.469 1 98.88 76 ALA A C 1
ATOM 647 O O . ALA A 1 76 ? 8.453 -1.549 -5.375 1 98.88 76 ALA A O 1
ATOM 648 N N . ILE A 1 77 ? 9.312 -3.41 -4.641 1 98.69 77 ILE A N 1
ATOM 649 C CA . ILE A 1 77 ? 9.094 -4.25 -5.812 1 98.69 77 ILE A CA 1
ATOM 650 C C . ILE A 1 77 ? 8.211 -5.438 -5.445 1 98.69 77 ILE A C 1
ATOM 652 O O . ILE A 1 77 ? 8.562 -6.227 -4.562 1 98.69 77 ILE A O 1
ATOM 656 N N . GLY A 1 78 ? 7.074 -5.539 -6.047 1 97.81 78 GLY A N 1
ATOM 657 C CA . GLY A 1 78 ? 6.164 -6.613 -5.676 1 97.81 78 GLY A CA 1
ATOM 658 C C . GLY A 1 78 ? 5.289 -7.074 -6.824 1 97.81 78 GLY A C 1
ATOM 659 O O . GLY A 1 78 ? 5.641 -6.895 -7.992 1 97.81 78 GLY A O 1
ATOM 660 N N . PHE A 1 79 ? 4.156 -7.742 -6.527 1 97.69 79 PHE A N 1
ATOM 661 C CA . PHE A 1 79 ? 3.309 -8.359 -7.539 1 97.69 79 PHE A CA 1
ATOM 662 C C . PHE A 1 79 ? 1.965 -7.648 -7.629 1 97.69 79 PHE A C 1
ATOM 664 O O . PHE A 1 79 ? 1.198 -7.879 -8.57 1 97.69 79 PHE A O 1
ATOM 671 N N . ASN A 1 80 ? 1.689 -6.777 -6.691 1 98 80 ASN A N 1
ATOM 672 C CA . ASN A 1 80 ? 0.378 -6.145 -6.594 1 98 80 ASN A CA 1
ATOM 673 C C . ASN A 1 80 ? 0.151 -5.148 -7.727 1 98 80 ASN A C 1
ATOM 675 O O . ASN A 1 80 ? 1.087 -4.48 -8.172 1 98 80 ASN A O 1
ATOM 679 N N . PHE A 1 81 ? -1.115 -5.059 -8.156 1 97.69 81 PHE A N 1
ATOM 680 C CA . PHE A 1 81 ? -1.504 -3.941 -9.008 1 97.69 81 PHE A CA 1
ATOM 681 C C . PHE A 1 81 ? -1.732 -2.684 -8.172 1 97.69 81 PHE A C 1
ATOM 683 O O . PHE A 1 81 ? -2.873 -2.248 -8 1 97.69 81 PHE A O 1
ATOM 690 N N . LEU A 1 82 ? -0.645 -2.156 -7.742 1 97.56 82 LEU A N 1
ATOM 691 C CA . LEU A 1 82 ? -0.572 -1.035 -6.812 1 97.56 82 LEU A CA 1
ATOM 692 C C . LEU A 1 82 ? 0.187 0.135 -7.43 1 97.56 82 LEU A C 1
ATOM 694 O O . LEU A 1 82 ? 1.129 -0.067 -8.203 1 97.56 82 LEU A O 1
ATOM 698 N N . SER A 1 83 ? -0.283 1.371 -7.18 1 98 83 SER A N 1
ATOM 699 C CA . SER A 1 83 ? 0.441 2.584 -7.543 1 98 83 SER A CA 1
ATOM 700 C C . SER A 1 83 ? 0.676 3.475 -6.328 1 98 83 SER A C 1
ATOM 702 O O . SER A 1 83 ? -0.246 3.725 -5.547 1 98 83 SER A O 1
ATOM 704 N N . PHE A 1 84 ? 1.895 3.871 -6.168 1 98.06 84 PHE A N 1
ATOM 705 C CA . PHE A 1 84 ? 2.26 4.738 -5.055 1 98.06 84 PHE A CA 1
ATOM 706 C C . PHE A 1 84 ? 3.412 5.66 -5.441 1 98.06 84 PHE A C 1
ATOM 708 O O . PHE A 1 84 ? 4.523 5.527 -4.918 1 98.06 84 PHE A O 1
ATOM 715 N N . GLY A 1 85 ? 3.092 6.617 -6.34 1 96.19 85 GLY A N 1
ATOM 716 C CA . GLY A 1 85 ? 4.125 7.508 -6.84 1 96.19 85 GLY A CA 1
ATOM 717 C C . GLY A 1 85 ? 5.285 6.773 -7.488 1 96.19 85 GLY A C 1
ATOM 718 O O . GLY A 1 85 ? 5.082 5.934 -8.367 1 96.19 85 GLY A O 1
ATOM 719 N N . ASP A 1 86 ? 6.441 7.145 -7.148 1 97.44 86 ASP A N 1
ATOM 720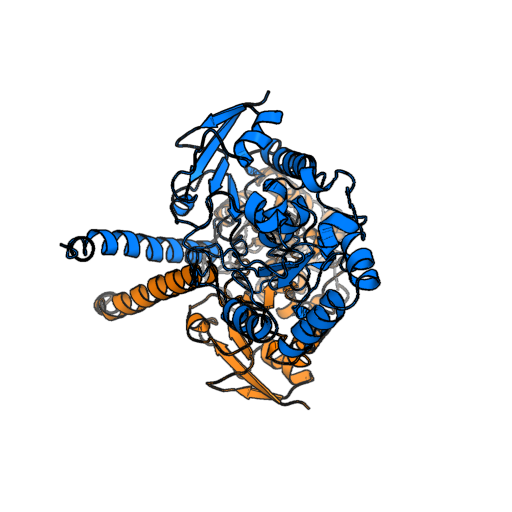 C CA . ASP A 1 86 ? 7.625 6.484 -7.691 1 97.44 86 ASP A CA 1
ATOM 721 C C . ASP A 1 86 ? 8.148 5.414 -6.734 1 97.44 86 ASP A C 1
ATOM 723 O O . ASP A 1 86 ? 9.273 4.938 -6.883 1 97.44 86 ASP A O 1
ATOM 727 N N . ARG A 1 87 ? 7.309 5.039 -5.758 1 98.31 87 ARG A N 1
ATOM 728 C CA . ARG A 1 87 ? 7.785 4.203 -4.656 1 98.31 87 ARG A CA 1
ATOM 729 C C . ARG A 1 87 ? 7.555 2.727 -4.953 1 98.31 87 ARG A C 1
ATOM 731 O O . ARG A 1 87 ? 8.008 1.86 -4.203 1 98.31 87 ARG A O 1
ATOM 738 N N . TYR A 1 88 ? 6.855 2.416 -6.027 1 98.69 88 TYR A N 1
ATOM 739 C CA . TYR A 1 88 ? 6.465 1.025 -6.238 1 98.69 88 TYR A CA 1
ATOM 740 C C . TYR A 1 88 ? 6.566 0.646 -7.711 1 98.69 88 TYR A C 1
ATOM 742 O O . TYR A 1 88 ? 6.23 1.445 -8.586 1 98.69 88 TYR A O 1
ATOM 750 N N . ILE A 1 89 ? 7.004 -0.573 -7.918 1 98.56 89 ILE A N 1
ATOM 751 C CA . ILE A 1 89 ? 6.922 -1.167 -9.25 1 98.56 89 ILE A CA 1
ATOM 752 C C . ILE A 1 89 ? 6.461 -2.617 -9.133 1 98.56 89 ILE A C 1
ATOM 754 O O . ILE A 1 89 ? 6.852 -3.332 -8.211 1 98.56 89 ILE A O 1
ATOM 758 N N . ARG A 1 90 ? 5.605 -2.982 -9.992 1 98.25 90 ARG A N 1
ATOM 759 C CA . ARG A 1 90 ? 5.18 -4.375 -10.07 1 98.25 90 ARG A CA 1
ATOM 760 C C . ARG A 1 90 ? 6.125 -5.188 -10.953 1 98.25 90 ARG A C 1
ATOM 762 O O . ARG A 1 90 ? 6.293 -4.883 -12.133 1 98.25 90 ARG A O 1
ATOM 769 N N . ILE A 1 91 ? 6.77 -6.137 -10.438 1 97.31 91 ILE A N 1
ATOM 770 C CA . ILE A 1 91 ? 7.562 -7.156 -11.117 1 97.31 91 ILE A CA 1
ATOM 771 C C . ILE A 1 91 ? 7.191 -8.539 -10.586 1 97.31 91 ILE A C 1
ATOM 773 O O . ILE A 1 91 ? 7.871 -9.07 -9.703 1 97.31 91 ILE A O 1
ATOM 777 N N . PRO A 1 92 ? 6.102 -9.109 -11.125 1 96.25 92 PRO A N 1
ATOM 778 C CA . PRO A 1 92 ? 5.699 -10.422 -10.602 1 96.25 92 PRO A CA 1
ATOM 779 C C . PRO A 1 92 ? 6.777 -11.484 -10.781 1 96.25 92 PRO A C 1
ATOM 781 O O . PRO A 1 92 ? 7.574 -11.414 -11.727 1 96.25 92 PRO A O 1
ATOM 784 N N . PHE A 1 93 ? 6.789 -12.469 -9.961 1 95.38 93 PHE A N 1
ATOM 785 C CA . PHE A 1 93 ? 7.883 -13.422 -9.828 1 95.38 93 PHE A CA 1
ATOM 786 C C . PHE A 1 93 ? 8.094 -14.18 -11.141 1 95.38 93 PHE A C 1
ATOM 788 O O . PHE A 1 93 ? 9.227 -14.523 -11.484 1 95.38 93 PHE A O 1
ATOM 795 N N . TYR A 1 94 ? 7.016 -14.453 -11.922 1 95.75 94 TYR A N 1
ATOM 796 C CA . TYR A 1 94 ? 7.145 -15.227 -13.148 1 95.75 94 TYR A CA 1
ATOM 797 C C . TYR A 1 94 ? 8.078 -14.539 -14.133 1 95.75 94 TYR A C 1
ATOM 799 O O . TYR A 1 94 ? 8.688 -15.195 -14.984 1 95.75 94 TYR A O 1
ATOM 807 N N . THR A 1 95 ? 8.266 -13.195 -14.047 1 95.12 95 THR A N 1
ATOM 808 C CA . THR A 1 95 ? 9.109 -12.453 -14.977 1 95.12 95 THR A CA 1
ATOM 809 C C . THR A 1 95 ? 10.578 -12.82 -14.797 1 95.12 95 THR A C 1
ATOM 811 O O . THR A 1 95 ? 11.258 -13.172 -15.758 1 95.12 95 THR A O 1
ATOM 814 N N . ALA A 1 96 ? 10.992 -12.883 -13.609 1 89.75 96 ALA A N 1
ATOM 815 C CA . ALA A 1 96 ? 12.383 -13.18 -13.289 1 89.75 96 ALA A CA 1
ATOM 816 C C . ALA A 1 96 ? 12.68 -14.672 -13.453 1 89.75 96 ALA A C 1
ATOM 818 O O . ALA A 1 96 ? 13.836 -15.078 -13.523 1 89.75 96 ALA A O 1
ATOM 819 N N . TYR A 1 97 ? 11.648 -15.477 -13.539 1 90.06 97 TYR A N 1
ATOM 820 C CA . TYR A 1 97 ? 11.789 -16.922 -13.719 1 90.06 97 TYR A CA 1
ATOM 821 C C . TYR A 1 97 ? 12.203 -17.25 -15.148 1 90.06 97 TYR A C 1
ATOM 823 O O . TYR A 1 97 ? 12.672 -18.359 -15.43 1 90.06 97 TYR A O 1
ATOM 831 N N . GLY A 1 98 ? 12.141 -16.312 -16.062 1 90.06 98 GLY A N 1
ATOM 832 C CA . GLY A 1 98 ? 12.57 -16.531 -17.438 1 90.06 98 GLY A CA 1
ATOM 833 C C . GLY A 1 98 ? 11.453 -16.344 -18.438 1 90.06 98 GLY A C 1
ATOM 834 O O . GLY A 1 98 ? 11.234 -17.219 -19.297 1 90.06 98 GLY A O 1
ATOM 835 N N . VAL A 1 99 ? 10.75 -15.297 -18.297 1 93.19 99 VAL A N 1
ATOM 836 C CA . VAL A 1 99 ? 9.578 -15.039 -19.125 1 93.19 99 VAL A CA 1
ATOM 837 C C . VAL A 1 99 ? 9.992 -14.891 -20.578 1 93.19 99 VAL A C 1
ATOM 839 O O . VAL A 1 99 ? 9.211 -15.18 -21.484 1 93.19 99 VAL A O 1
ATOM 842 N N . GLN A 1 100 ? 11.219 -14.547 -20.812 1 93.56 100 GLN A N 1
ATOM 843 C CA . GLN A 1 100 ? 11.711 -14.328 -22.172 1 93.56 100 GLN A CA 1
ATOM 844 C C . GLN A 1 100 ? 11.641 -15.609 -23 1 93.56 100 GLN A C 1
ATOM 846 O O . GLN A 1 100 ? 11.508 -15.562 -24.219 1 93.56 100 GLN A O 1
ATOM 851 N N . GLN A 1 101 ? 11.711 -16.703 -22.328 1 93.75 101 GLN A N 1
ATOM 852 C CA . GLN A 1 101 ? 11.656 -18 -23.016 1 93.75 101 GLN A CA 1
ATOM 853 C C . GLN A 1 101 ? 10.305 -18.203 -23.672 1 93.75 101 GLN A C 1
ATOM 855 O O . GLN A 1 101 ? 10.203 -18.938 -24.672 1 93.75 101 GLN A O 1
ATOM 860 N N . LEU A 1 102 ? 9.297 -17.578 -23.188 1 95.44 102 LEU A N 1
ATOM 861 C CA . LEU A 1 102 ? 7.949 -17.734 -23.719 1 95.44 102 LEU A CA 1
ATOM 862 C C . LEU A 1 102 ? 7.734 -16.859 -24.953 1 95.44 102 LEU A C 1
ATOM 864 O O . LEU A 1 102 ? 6.699 -16.969 -25.609 1 95.44 102 LEU A O 1
ATOM 868 N N . ALA A 1 103 ? 8.672 -16.016 -25.25 1 92.38 103 ALA A N 1
ATOM 869 C CA . ALA A 1 103 ? 8.555 -15.133 -26.406 1 92.38 103 ALA A CA 1
ATOM 870 C C . ALA A 1 103 ? 8.797 -15.891 -27.719 1 92.38 103 ALA A C 1
ATOM 872 O O . ALA A 1 103 ? 8.398 -15.43 -28.781 1 92.38 103 ALA A O 1
ATOM 873 N N . ALA A 1 104 ? 9.445 -16.984 -27.609 1 90.44 104 ALA A N 1
ATOM 874 C CA . ALA A 1 104 ? 9.695 -17.797 -28.797 1 90.44 104 ALA A CA 1
ATOM 875 C C . ALA A 1 104 ? 8.398 -18.328 -29.375 1 90.44 104 ALA A C 1
ATOM 877 O O . ALA A 1 104 ? 7.457 -18.625 -28.641 1 90.44 104 ALA A O 1
ATOM 878 N N . PRO A 1 105 ? 8.344 -18.438 -30.703 1 90.5 105 PRO A N 1
ATOM 879 C CA . PRO A 1 105 ? 7.137 -19.016 -31.312 1 90.5 105 PRO A CA 1
ATOM 880 C C . PRO A 1 105 ? 6.859 -20.438 -30.844 1 90.5 105 PRO A C 1
ATOM 882 O O . PRO A 1 105 ? 7.789 -21.219 -30.672 1 90.5 105 PRO A O 1
ATOM 885 N N . LYS A 1 106 ? 5.652 -20.75 -30.75 1 92.62 106 LYS A N 1
ATOM 886 C CA . LYS A 1 106 ? 5.234 -22.094 -30.375 1 92.62 106 LYS A CA 1
ATOM 887 C C . LYS A 1 106 ? 5.5 -23.094 -31.5 1 92.62 106 LYS A C 1
ATOM 889 O O . LYS A 1 106 ? 5.254 -22.781 -32.688 1 92.62 106 LYS A O 1
ATOM 894 N N . VAL A 1 107 ? 6.07 -24.156 -31.125 1 92.56 107 VAL A N 1
ATOM 895 C CA . VAL A 1 107 ? 6.176 -25.266 -32.062 1 92.56 107 VAL A CA 1
ATOM 896 C C . VAL A 1 107 ? 5.262 -26.406 -31.609 1 92.56 107 VAL A C 1
ATOM 898 O O . VAL A 1 107 ? 5.59 -27.141 -30.688 1 92.56 107 VAL A O 1
ATOM 901 N N . ILE A 1 108 ? 4.168 -26.5 -32.375 1 95.88 108 ILE A N 1
ATOM 902 C CA . ILE A 1 108 ? 3.174 -27.516 -32.031 1 95.88 108 ILE A CA 1
ATOM 903 C C . ILE A 1 108 ? 3.025 -28.516 -33.156 1 95.88 108 ILE A C 1
ATOM 905 O O . ILE A 1 108 ? 2.674 -28.156 -34.281 1 95.88 108 ILE A O 1
ATOM 909 N N . VAL A 1 109 ? 3.377 -29.734 -32.844 1 96.69 109 VAL A N 1
ATOM 910 C CA . VAL A 1 109 ? 3.121 -30.859 -33.719 1 96.69 109 VAL A CA 1
ATOM 911 C C . VAL A 1 109 ? 1.923 -31.656 -33.219 1 96.69 109 VAL A C 1
ATOM 913 O O . VAL A 1 109 ? 2.039 -32.406 -32.25 1 96.69 109 VAL A O 1
ATOM 916 N N . PRO A 1 110 ? 0.794 -31.516 -33.875 1 96.94 110 PRO A N 1
ATOM 917 C CA . PRO A 1 110 ? -0.456 -32.094 -33.375 1 96.94 110 PRO A CA 1
ATOM 918 C C . PRO A 1 110 ? -0.333 -33.562 -33.031 1 96.94 110 PRO A C 1
ATOM 920 O O . PRO A 1 110 ? -0.779 -34 -31.969 1 96.94 110 PRO A O 1
ATOM 923 N N . GLU A 1 111 ? 0.334 -34.344 -33.875 1 96.5 111 GLU A N 1
ATOM 924 C CA . GLU A 1 111 ? 0.458 -35.781 -33.656 1 96.5 111 GLU A CA 1
ATOM 925 C C . GLU A 1 111 ? 1.201 -36.094 -32.375 1 96.5 111 GLU A C 1
ATOM 927 O O . GLU A 1 111 ? 0.908 -37.062 -31.688 1 96.5 111 GLU A O 1
ATOM 932 N N . VAL A 1 112 ? 2.047 -35.25 -32.031 1 97.12 112 VAL A N 1
ATOM 933 C CA . VAL A 1 112 ? 2.869 -35.438 -30.844 1 97.12 112 VAL A CA 1
ATOM 934 C 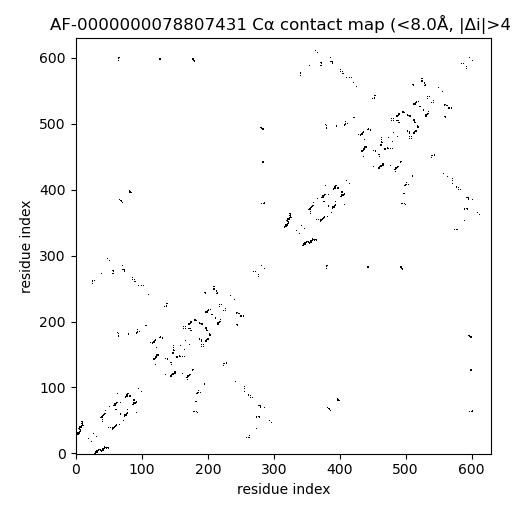C . VAL A 1 112 ? 2.092 -35.031 -29.594 1 97.12 112 VAL A C 1
ATOM 936 O O . VAL A 1 112 ? 1.985 -35.812 -28.625 1 97.12 112 VAL A O 1
ATOM 939 N N . VAL A 1 113 ? 1.501 -33.906 -29.609 1 97.75 113 VAL A N 1
ATOM 940 C CA . VAL A 1 113 ? 0.885 -33.344 -28.406 1 97.75 113 VAL A CA 1
ATOM 941 C C . VAL A 1 113 ? -0.406 -34.094 -28.094 1 97.75 113 VAL A C 1
ATOM 943 O O . VAL A 1 113 ? -0.775 -34.25 -26.938 1 97.75 113 VAL A O 1
ATOM 946 N N . LEU A 1 114 ? -1.1 -34.594 -29.094 1 97.69 114 LEU A N 1
ATOM 947 C CA . LEU A 1 114 ? -2.354 -35.312 -28.891 1 97.69 114 LEU A CA 1
ATOM 948 C C . LEU A 1 114 ? -2.098 -36.688 -28.266 1 97.69 114 LEU A C 1
ATOM 950 O O . LEU A 1 114 ? -3.004 -37.281 -27.688 1 97.69 114 LEU A O 1
ATOM 954 N N . ASN A 1 115 ? -0.87 -37.219 -28.391 1 97.38 115 ASN A N 1
ATOM 955 C CA . ASN A 1 115 ? -0.555 -38.562 -27.891 1 97.38 115 ASN A CA 1
ATOM 956 C C . ASN A 1 115 ? 0.127 -38.5 -26.531 1 97.38 115 ASN A C 1
ATOM 958 O O . ASN A 1 115 ? 0.542 -39.531 -25.984 1 97.38 115 ASN A O 1
ATOM 962 N N . ARG A 1 116 ? 0.212 -37.312 -25.922 1 98.19 116 ARG A N 1
ATOM 963 C CA . ARG A 1 116 ? 0.78 -37.156 -24.594 1 98.19 116 ARG A CA 1
ATOM 964 C C . ARG A 1 116 ? -0.146 -37.719 -23.531 1 98.19 116 ARG A C 1
ATOM 966 O O . ARG A 1 116 ? -1.322 -37.969 -23.781 1 98.19 116 ARG A O 1
ATOM 973 N N . LYS A 1 117 ? 0.454 -37.938 -22.359 1 98.31 117 LYS A N 1
ATOM 974 C CA . LYS A 1 117 ? -0.348 -38.344 -21.203 1 98.31 117 LYS A CA 1
ATOM 975 C C . LYS A 1 117 ? -1.313 -37.219 -20.797 1 98.31 117 LYS A C 1
ATOM 977 O O . LYS A 1 117 ? -1.221 -36.094 -21.297 1 98.31 117 LYS A O 1
ATOM 982 N N . PHE A 1 118 ? -2.188 -37.5 -19.953 1 98.69 118 PHE A N 1
ATOM 983 C CA . PHE A 1 118 ? -3.336 -36.625 -19.672 1 98.69 118 PHE A CA 1
ATOM 984 C C . PHE A 1 118 ? -2.91 -35.375 -18.906 1 98.69 118 PHE A C 1
ATOM 986 O O . PHE A 1 118 ? -2.908 -34.281 -19.453 1 98.69 118 PHE A O 1
ATOM 993 N N . CYS A 1 119 ? -2.484 -35.625 -17.703 1 98.88 119 CYS A N 1
ATOM 994 C CA . CYS A 1 119 ? -2.262 -34.438 -16.859 1 98.88 119 CYS A CA 1
ATOM 995 C C . CYS A 1 119 ? -1.179 -34.719 -15.82 1 98.88 119 CYS A C 1
ATOM 997 O O . CYS A 1 119 ? -1.118 -35.812 -15.25 1 98.88 119 CYS A O 1
ATOM 999 N N . SER A 1 120 ? -0.369 -33.719 -15.547 1 98.62 120 SER A N 1
ATOM 1000 C CA . SER A 1 120 ? 0.662 -33.812 -14.516 1 98.62 120 SER A CA 1
ATOM 1001 C C . SER A 1 120 ? 0.38 -32.844 -13.375 1 98.62 120 SER A C 1
ATOM 1003 O O . SER A 1 120 ? -0.349 -31.844 -13.555 1 98.62 120 SER A O 1
ATOM 1005 N N . PHE A 1 121 ? 0.883 -33.094 -12.234 1 97.38 121 PHE A N 1
ATOM 1006 C CA . PHE A 1 121 ? 0.837 -32.375 -10.977 1 97.38 121 PHE A CA 1
ATOM 1007 C C . PHE A 1 121 ? 2.176 -32.438 -10.25 1 97.38 121 PHE A C 1
ATOM 1009 O O . PHE A 1 121 ? 2.6 -33.531 -9.836 1 97.38 121 PHE A O 1
ATOM 1016 N N . VAL A 1 122 ? 2.883 -31.328 -10.172 1 96 122 VAL A N 1
ATOM 1017 C CA . VAL A 1 122 ? 4.211 -31.375 -9.562 1 96 122 VAL A CA 1
ATOM 1018 C C . VAL A 1 122 ? 4.285 -30.391 -8.398 1 96 122 VAL A C 1
ATOM 1020 O O . VAL A 1 122 ? 4.672 -29.234 -8.57 1 96 122 VAL A O 1
ATOM 1023 N N . VAL A 1 123 ? 3.969 -30.844 -7.227 1 91.25 123 VAL A N 1
ATOM 1024 C CA . VAL A 1 123 ? 3.932 -30.047 -6.008 1 91.25 123 VAL A CA 1
ATOM 1025 C C . VAL A 1 123 ? 4.664 -30.781 -4.887 1 91.25 123 VAL A C 1
ATOM 1027 O O . VAL A 1 123 ? 4.469 -31.984 -4.684 1 91.25 123 VAL A O 1
ATOM 1030 N N . SER A 1 124 ? 5.543 -30.016 -4.262 1 85.94 124 SER A N 1
ATOM 1031 C CA . SER A 1 124 ? 6.262 -30.609 -3.141 1 85.94 124 SER A CA 1
ATOM 1032 C C . SER A 1 124 ? 5.711 -30.109 -1.807 1 85.94 124 SER A C 1
ATOM 1034 O O . SER A 1 124 ? 5.688 -30.859 -0.825 1 85.94 124 SER A O 1
ATOM 1036 N N . ASN A 1 125 ? 5.301 -28.812 -1.775 1 78.62 125 ASN A N 1
ATOM 1037 C CA . ASN A 1 125 ? 4.801 -28.172 -0.558 1 78.62 125 ASN A CA 1
ATOM 1038 C C . ASN A 1 125 ? 3.346 -28.547 -0.294 1 78.62 125 ASN A C 1
ATOM 1040 O O . ASN A 1 125 ? 2.465 -28.234 -1.1 1 78.62 125 ASN A O 1
ATOM 1044 N N . ALA A 1 126 ? 3.107 -29.109 0.897 1 79.12 126 ALA A N 1
ATOM 1045 C CA . ALA A 1 126 ? 1.749 -29.516 1.244 1 79.12 126 ALA A CA 1
ATOM 1046 C C . ALA A 1 126 ? 0.96 -28.359 1.836 1 79.12 126 ALA A C 1
ATOM 1048 O O . ALA A 1 126 ? -0.264 -28.422 1.967 1 79.12 126 ALA A O 1
ATOM 1049 N N . LYS A 1 127 ? 1.582 -27.266 2.119 1 78.88 127 LYS A N 1
ATOM 1050 C CA . LYS A 1 127 ? 0.96 -26.172 2.867 1 78.88 127 LYS A CA 1
ATOM 1051 C C . LYS A 1 127 ? 0.287 -25.172 1.93 1 78.88 127 LYS A C 1
ATOM 1053 O O . LYS A 1 127 ? 0.098 -24.016 2.287 1 78.88 127 LYS A O 1
ATOM 1058 N N . GLY A 1 128 ? -0.293 -25.531 0.954 1 86.69 128 GLY A N 1
ATOM 1059 C CA . GLY A 1 128 ? -1.01 -24.641 0.056 1 86.69 128 GLY A CA 1
ATOM 1060 C C . GLY A 1 128 ? -2.51 -24.641 0.286 1 86.69 128 GLY A C 1
ATOM 1061 O O . GLY A 1 128 ? -2.998 -25.281 1.222 1 86.69 128 GLY A O 1
ATOM 1062 N N . ALA A 1 129 ? -3.219 -23.875 -0.454 1 91.19 129 ALA A N 1
ATOM 1063 C CA . ALA A 1 129 ? -4.676 -23.781 -0.371 1 91.19 129 ALA A CA 1
ATOM 1064 C C . ALA A 1 129 ? -5.32 -25.141 -0.586 1 91.19 129 ALA A C 1
ATOM 1066 O O . ALA A 1 129 ? -4.867 -25.922 -1.429 1 91.19 129 ALA A O 1
ATOM 1067 N N . PRO A 1 130 ? -6.363 -25.469 0.12 1 92.81 130 PRO A N 1
ATOM 1068 C CA . PRO A 1 130 ? -7.027 -26.766 -0.001 1 92.81 130 PRO A CA 1
ATOM 1069 C C . PRO A 1 130 ? -7.594 -27.016 -1.397 1 92.81 130 PRO A C 1
ATOM 1071 O O . PRO A 1 130 ? -7.773 -28.156 -1.8 1 92.81 130 PRO A O 1
ATOM 1074 N N . GLU A 1 131 ? -7.867 -25.984 -2.115 1 94.31 131 GLU A N 1
ATOM 1075 C CA . GLU A 1 131 ? -8.398 -26.094 -3.471 1 94.31 131 GLU A CA 1
ATOM 1076 C C . GLU A 1 131 ? -7.477 -26.922 -4.363 1 94.31 131 GLU A C 1
ATOM 1078 O O . GLU A 1 131 ? -7.941 -27.625 -5.254 1 94.31 131 GLU A O 1
ATOM 1083 N N . ARG A 1 132 ? -6.172 -26.766 -4.113 1 94 132 ARG A N 1
ATOM 1084 C CA . ARG A 1 132 ? -5.188 -27.469 -4.918 1 94 132 ARG A CA 1
ATOM 1085 C C . ARG A 1 132 ? -5.367 -28.984 -4.793 1 94 132 ARG A C 1
ATOM 1087 O O . ARG A 1 132 ? -5.438 -29.688 -5.801 1 94 132 ARG A O 1
ATOM 1094 N N . GLU A 1 133 ? -5.477 -29.453 -3.594 1 94.19 133 GLU A N 1
ATOM 1095 C CA . GLU A 1 133 ? -5.664 -30.891 -3.357 1 94.19 133 GLU A CA 1
ATOM 1096 C C . GLU A 1 133 ? -7.039 -31.344 -3.836 1 94.19 133 GLU A C 1
ATOM 1098 O O . GLU A 1 133 ? -7.164 -32.406 -4.438 1 94.19 133 GLU A O 1
ATOM 1103 N N . ARG A 1 134 ? -8.039 -30.594 -3.514 1 96.56 134 ARG A N 1
ATOM 1104 C CA . ARG A 1 134 ? -9.398 -30.953 -3.926 1 96.56 134 ARG A CA 1
ATOM 1105 C C . ARG A 1 134 ? -9.492 -31.078 -5.441 1 96.56 134 ARG A C 1
ATOM 1107 O O . ARG A 1 134 ? -10.117 -32 -5.953 1 96.56 134 ARG A O 1
ATOM 1114 N N . PHE A 1 135 ? -8.883 -30.172 -6.121 1 97.81 135 PHE A N 1
ATOM 1115 C CA . PHE A 1 135 ? -8.93 -30.203 -7.578 1 97.81 135 PHE A CA 1
ATOM 1116 C C . PHE A 1 135 ? -8.203 -31.422 -8.125 1 97.81 135 PHE A C 1
ATOM 1118 O O . PHE A 1 135 ? -8.688 -32.094 -9.039 1 97.81 135 PHE A O 1
ATOM 1125 N N . PHE A 1 136 ? -6.984 -31.672 -7.586 1 97.31 136 PHE A N 1
ATOM 1126 C CA . PHE A 1 136 ? -6.211 -32.844 -7.957 1 97.31 136 PHE A CA 1
ATOM 1127 C C . PHE A 1 136 ? -7.055 -34.125 -7.832 1 97.31 136 PHE A C 1
ATOM 1129 O O . PHE A 1 136 ? -7.086 -34.938 -8.75 1 97.31 136 PHE A O 1
ATOM 1136 N N . GLN A 1 137 ? -7.785 -34.25 -6.777 1 97.19 137 GLN A N 1
ATOM 1137 C CA . GLN A 1 137 ? -8.625 -35.406 -6.527 1 97.19 137 GLN A CA 1
ATOM 1138 C C . GLN A 1 137 ? -9.773 -35.469 -7.527 1 97.19 137 GLN A C 1
ATOM 1140 O O . GLN A 1 137 ? -10.023 -36.531 -8.109 1 97.19 137 GLN A O 1
ATOM 1145 N N . LEU A 1 138 ? -10.445 -34.375 -7.699 1 98.31 138 LEU A N 1
ATOM 1146 C CA . LEU A 1 138 ? -11.586 -34.344 -8.602 1 98.31 138 LEU A CA 1
ATOM 1147 C C . LEU A 1 138 ? -11.18 -34.719 -10.023 1 98.31 138 LEU A C 1
ATOM 1149 O O . LEU A 1 138 ? -11.867 -35.531 -10.672 1 98.31 138 LEU A O 1
ATOM 1153 N N . LEU A 1 139 ? -10.062 -34.188 -10.484 1 98.5 139 LEU A N 1
ATOM 1154 C CA . LEU A 1 139 ? -9.617 -34.438 -11.852 1 98.5 139 LEU A CA 1
ATOM 1155 C C . LEU A 1 139 ? -9.164 -35.906 -11.984 1 98.5 139 LEU A C 1
ATOM 1157 O O . LEU A 1 139 ? -9.359 -36.531 -13.031 1 98.5 139 LEU A O 1
ATOM 1161 N N . SER A 1 140 ? -8.594 -36.469 -10.938 1 98 140 SER A N 1
ATOM 1162 C CA . SER A 1 140 ? -8.094 -37.812 -10.93 1 98 140 SER A CA 1
ATOM 1163 C C . SER A 1 140 ? -9.234 -38.844 -11.008 1 98 140 SER A C 1
ATOM 1165 O O . SER A 1 140 ? -9.023 -40 -11.359 1 98 140 SER A O 1
ATOM 1167 N N . GLU A 1 141 ? -10.383 -38.469 -10.609 1 97.94 141 GLU A N 1
ATOM 1168 C CA . GLU A 1 141 ? -11.555 -39.312 -10.719 1 97.94 141 GLU A CA 1
ATOM 1169 C C . GLU A 1 141 ? -11.914 -39.562 -12.18 1 97.94 141 GLU A C 1
ATOM 1171 O O . GLU A 1 141 ? -12.461 -40.625 -12.523 1 97.94 141 GLU A O 1
ATOM 1176 N N . TYR A 1 142 ? -11.625 -38.656 -12.992 1 97.88 142 TYR A N 1
ATOM 1177 C CA . TYR A 1 142 ? -11.867 -38.812 -14.422 1 97.88 142 TYR A CA 1
ATOM 1178 C C . TYR A 1 142 ? -10.789 -39.656 -15.07 1 97.88 142 TYR A C 1
ATOM 1180 O O . TYR A 1 142 ? -11.086 -40.656 -15.742 1 97.88 142 TYR A O 1
ATOM 1188 N N . LYS A 1 143 ? -9.602 -39.312 -14.922 1 98 143 LYS A N 1
ATOM 1189 C CA . LYS A 1 143 ? -8.43 -39.938 -15.516 1 98 143 LYS A CA 1
ATOM 1190 C C . LYS A 1 143 ? -7.191 -39.75 -14.648 1 98 143 LYS A C 1
ATOM 1192 O O . LYS A 1 143 ? -7.066 -38.719 -13.961 1 98 143 LYS A O 1
ATOM 1197 N N . GLN A 1 144 ? -6.297 -40.625 -14.703 1 97.19 144 GLN A N 1
ATOM 1198 C CA . GLN A 1 144 ? -5.129 -40.562 -13.836 1 97.19 144 GLN A CA 1
ATOM 1199 C C . GLN A 1 144 ? -4.348 -39.25 -14.039 1 97.19 144 GLN A C 1
ATOM 1201 O O . GLN A 1 144 ? -4.027 -38.906 -15.172 1 97.19 144 GLN A O 1
ATOM 1206 N N . VAL A 1 145 ? -4.094 -38.625 -12.984 1 98.5 145 VAL A N 1
ATOM 1207 C CA . VAL A 1 145 ? -3.18 -37.5 -12.93 1 98.5 145 VAL A CA 1
ATOM 1208 C C . VAL A 1 145 ? -1.86 -37.906 -12.289 1 98.5 145 VAL A C 1
ATOM 1210 O O . VAL A 1 145 ? -1.845 -38.406 -11.164 1 98.5 145 VAL A O 1
ATOM 1213 N N . ASP A 1 146 ? -0.808 -37.75 -12.938 1 98.5 146 ASP A N 1
ATOM 1214 C CA . ASP A 1 146 ? 0.495 -38.156 -12.422 1 98.5 146 ASP A CA 1
ATOM 1215 C C . ASP A 1 146 ? 1.096 -37.062 -11.531 1 98.5 146 ASP A C 1
ATOM 1217 O O . ASP A 1 146 ? 1.28 -35.906 -11.969 1 98.5 146 ASP A O 1
ATOM 1221 N N . SER A 1 147 ? 1.342 -37.438 -10.328 1 97.94 147 SER A N 1
ATOM 1222 C CA . SER A 1 147 ? 1.939 -36.531 -9.359 1 97.94 147 SER A CA 1
ATOM 1223 C C . SER A 1 147 ? 3.438 -36.781 -9.211 1 97.94 147 SER A C 1
ATOM 1225 O O . SER A 1 147 ? 3.852 -37.781 -8.594 1 97.94 147 SER A O 1
ATOM 1227 N N . GLY A 1 148 ? 4.188 -35.844 -9.695 1 96.94 148 GLY A N 1
ATOM 1228 C CA . GLY A 1 148 ? 5.625 -36.062 -9.773 1 96.94 148 GLY A CA 1
ATOM 1229 C C . GLY A 1 148 ? 6.391 -35.406 -8.648 1 96.94 148 GLY A C 1
ATOM 1230 O O . GLY A 1 148 ? 7.605 -35.594 -8.523 1 96.94 148 GLY A O 1
ATOM 1231 N N . GLY A 1 149 ? 5.711 -34.562 -7.824 1 94.94 149 GLY A N 1
ATOM 1232 C CA . GLY A 1 149 ? 6.344 -33.938 -6.676 1 94.94 149 GLY A CA 1
ATOM 1233 C C . GLY A 1 149 ? 6.328 -34.812 -5.434 1 94.94 149 GLY A C 1
ATOM 1234 O O . GLY A 1 149 ? 5.926 -35.969 -5.488 1 94.94 149 GLY A O 1
ATOM 1235 N N . ARG A 1 150 ? 6.789 -34.25 -4.293 1 92.06 150 ARG A N 1
ATOM 1236 C CA . ARG A 1 150 ? 6.809 -35 -3.033 1 92.06 150 ARG A CA 1
ATOM 1237 C C . ARG A 1 150 ? 5.398 -35.156 -2.48 1 92.06 150 ARG A C 1
ATOM 1239 O O . ARG A 1 150 ? 5.094 -36.188 -1.866 1 92.06 150 ARG A O 1
ATOM 1246 N N . TYR A 1 151 ? 4.699 -34.188 -2.721 1 88.81 151 TYR A N 1
ATOM 1247 C CA . TYR A 1 151 ? 3.326 -34.188 -2.225 1 88.81 151 TYR A CA 1
ATOM 1248 C C . TYR A 1 151 ? 2.449 -35.094 -3.08 1 88.81 151 TYR A C 1
ATOM 1250 O O . TYR A 1 151 ? 2.357 -34.906 -4.297 1 88.81 151 TYR A O 1
ATOM 1258 N N . LYS A 1 152 ? 1.806 -36.156 -2.537 1 92.69 152 LYS A N 1
ATOM 1259 C CA . LYS A 1 152 ? 0.899 -37.094 -3.18 1 92.69 152 LYS A CA 1
ATOM 1260 C C . LYS A 1 152 ? 1.57 -37.781 -4.367 1 92.69 152 LYS A C 1
ATOM 1262 O O . LYS A 1 152 ? 0.968 -37.938 -5.434 1 92.69 152 LYS A O 1
ATOM 1267 N N . ASN A 1 153 ? 2.803 -38.094 -4.215 1 95 153 ASN A N 1
ATOM 1268 C CA . ASN A 1 153 ? 3.557 -38.719 -5.285 1 95 153 ASN A CA 1
ATOM 1269 C C . ASN A 1 153 ? 2.939 -40.062 -5.68 1 95 153 ASN A C 1
ATOM 1271 O O . ASN A 1 153 ? 2.547 -40.844 -4.812 1 95 153 ASN A O 1
ATOM 1275 N N . ASN A 1 154 ? 2.822 -40.312 -7.051 1 96.69 154 ASN A N 1
ATOM 1276 C CA . ASN A 1 154 ? 2.271 -41.594 -7.516 1 96.69 154 ASN A CA 1
ATOM 1277 C C . ASN A 1 154 ? 3.023 -42.125 -8.734 1 96.69 154 ASN A C 1
ATOM 1279 O O . ASN A 1 154 ? 2.486 -42.906 -9.508 1 96.69 154 ASN A O 1
ATOM 1283 N N . VAL A 1 155 ? 4.246 -41.562 -8.953 1 96.81 155 VAL A N 1
ATOM 1284 C CA . VAL A 1 155 ? 5.008 -41.969 -10.133 1 96.81 155 VAL A CA 1
ATOM 1285 C C . VAL A 1 155 ? 6.34 -42.562 -9.695 1 96.81 155 VAL A C 1
ATOM 1287 O O . VAL A 1 155 ? 7.312 -42.562 -10.453 1 96.81 155 VAL A O 1
ATOM 1290 N N . GLY A 1 156 ? 6.445 -42.969 -8.453 1 95.81 156 GLY A N 1
ATOM 1291 C CA . GLY A 1 156 ? 7.617 -43.688 -7.992 1 95.81 156 GLY A CA 1
ATOM 1292 C C . GLY A 1 156 ? 8.617 -42.812 -7.266 1 95.81 156 GLY A C 1
ATOM 1293 O O . GLY A 1 156 ? 9.688 -43.25 -6.875 1 95.81 156 GLY A O 1
ATOM 1294 N N . GLY A 1 157 ? 8.344 -41.531 -7.105 1 95 157 GLY A N 1
ATOM 1295 C CA . GLY A 1 157 ? 9.195 -40.594 -6.402 1 95 157 GLY A CA 1
ATOM 1296 C C . GLY A 1 157 ? 9.227 -39.219 -7.047 1 95 157 GLY A C 1
ATOM 1297 O O . GLY A 1 157 ? 8.703 -39.031 -8.148 1 95 157 GLY A O 1
ATOM 1298 N N . PRO A 1 158 ? 9.836 -38.344 -6.328 1 95.25 158 PRO A N 1
ATOM 1299 C CA . PRO A 1 158 ? 9.938 -37 -6.91 1 95.25 158 PRO A CA 1
ATOM 1300 C C . PRO A 1 158 ? 10.758 -36.969 -8.195 1 95.25 158 PRO A C 1
ATOM 1302 O O . PRO A 1 158 ? 11.859 -37.531 -8.242 1 95.25 158 PRO A O 1
ATOM 1305 N N . VAL A 1 159 ? 10.172 -36.344 -9.172 1 96.19 159 VAL A N 1
ATOM 1306 C CA . VAL A 1 159 ? 10.844 -36.312 -10.461 1 96.19 159 VAL A CA 1
ATOM 1307 C C . VAL A 1 159 ? 12.039 -35.344 -10.391 1 96.19 159 VAL A C 1
ATOM 1309 O O . VAL A 1 159 ? 11.977 -34.312 -9.727 1 96.19 159 VAL A O 1
ATOM 1312 N N . PRO A 1 160 ? 13.133 -35.625 -11.023 1 94.19 160 PRO A N 1
ATOM 1313 C CA . PRO A 1 160 ? 14.344 -34.812 -10.938 1 94.19 160 PRO A CA 1
ATOM 1314 C C . PRO A 1 160 ? 14.242 -33.531 -11.766 1 94.19 160 PRO A C 1
ATOM 1316 O O . PRO A 1 160 ? 14.883 -32.531 -11.438 1 94.19 160 PRO A O 1
ATOM 1319 N N . ASP A 1 161 ? 13.531 -33.625 -12.883 1 95.75 161 ASP A N 1
ATOM 1320 C CA . ASP A 1 161 ? 13.367 -32.5 -13.781 1 95.75 161 ASP A CA 1
ATOM 1321 C C . ASP A 1 161 ? 11.891 -32.188 -14.016 1 95.75 161 ASP A C 1
ATOM 1323 O O . ASP A 1 161 ? 11.234 -32.875 -14.812 1 95.75 161 ASP A O 1
ATOM 1327 N N . LYS A 1 162 ? 11.445 -31.156 -13.43 1 94.62 162 LYS A N 1
ATOM 1328 C CA . LYS A 1 162 ? 10.031 -30.797 -13.477 1 94.62 162 LYS A CA 1
ATOM 1329 C C . LYS A 1 162 ? 9.578 -30.516 -14.906 1 94.62 162 LYS A C 1
ATOM 1331 O O . LYS A 1 162 ? 8.539 -31.016 -15.344 1 94.62 162 LYS A O 1
ATOM 1336 N N . THR A 1 163 ? 10.359 -29.75 -15.594 1 95.5 163 THR A N 1
ATOM 1337 C CA . THR A 1 163 ? 10.031 -29.344 -16.953 1 95.5 163 THR A CA 1
ATOM 1338 C C . THR A 1 163 ? 9.969 -30.547 -17.875 1 95.5 163 THR A C 1
ATOM 1340 O O . THR A 1 163 ? 9.031 -30.688 -18.672 1 95.5 163 THR A O 1
ATOM 1343 N N . ALA A 1 164 ? 10.945 -31.391 -17.781 1 96.94 164 ALA A N 1
ATOM 1344 C CA . ALA A 1 164 ? 10.984 -32.594 -18.594 1 96.94 164 ALA A CA 1
ATOM 1345 C C . ALA A 1 164 ? 9.781 -33.5 -18.312 1 96.94 164 ALA A C 1
ATOM 1347 O O . ALA A 1 164 ? 9.242 -34.125 -19.219 1 96.94 164 ALA A O 1
ATOM 1348 N N . PHE A 1 165 ? 9.43 -33.531 -17.062 1 98.06 165 PHE A N 1
ATOM 1349 C CA . PHE A 1 165 ? 8.281 -34.312 -16.656 1 98.06 165 PHE A CA 1
ATOM 1350 C C . PHE A 1 165 ? 6.996 -33.781 -17.266 1 98.06 165 PHE A C 1
ATOM 1352 O O . PHE A 1 165 ? 6.227 -34.5 -17.875 1 98.06 165 PHE A O 1
ATOM 1359 N N . ILE A 1 166 ? 6.762 -32.531 -17.234 1 98.5 166 ILE A N 1
ATOM 1360 C CA . ILE A 1 166 ? 5.535 -31.859 -17.672 1 98.5 166 ILE A CA 1
ATOM 1361 C C . ILE A 1 166 ? 5.387 -31.984 -19.188 1 98.5 166 ILE A C 1
ATOM 1363 O O . ILE A 1 166 ? 4.273 -32.094 -19.703 1 98.5 166 ILE A O 1
ATOM 1367 N N . LYS A 1 167 ? 6.453 -32.062 -19.875 1 97.88 167 LYS A N 1
ATOM 1368 C CA . LYS A 1 167 ? 6.484 -32.062 -21.328 1 97.88 167 LYS A CA 1
ATOM 1369 C C . LYS A 1 167 ? 5.68 -33.219 -21.891 1 97.88 167 LYS A C 1
ATOM 1371 O O . LYS A 1 167 ? 5.184 -33.156 -23.016 1 97.88 167 LYS A O 1
ATOM 1376 N N . ASP A 1 168 ? 5.535 -34.25 -21.109 1 98.12 168 ASP A N 1
ATOM 1377 C CA . ASP A 1 168 ? 4.914 -35.5 -21.594 1 98.12 168 ASP A CA 1
ATOM 1378 C C . ASP A 1 168 ? 3.402 -35.469 -21.375 1 98.12 168 ASP A C 1
ATOM 1380 O O . ASP A 1 168 ? 2.717 -36.469 -21.609 1 98.12 168 ASP A O 1
ATOM 1384 N N . TYR A 1 169 ? 2.873 -34.312 -21 1 98.75 169 TYR A N 1
ATOM 1385 C CA . TYR A 1 169 ? 1.462 -34.281 -20.625 1 98.75 169 TYR A CA 1
ATOM 1386 C C . TYR A 1 169 ? 0.719 -33.219 -21.422 1 98.75 169 TYR A C 1
ATOM 1388 O O . TYR A 1 169 ? 1.297 -32.188 -21.766 1 98.75 169 TYR A O 1
ATOM 1396 N N . LYS A 1 170 ? -0.599 -33.438 -21.656 1 98.75 170 LYS A N 1
ATOM 1397 C CA . LYS A 1 170 ? -1.474 -32.438 -22.297 1 98.75 170 LYS A CA 1
ATOM 1398 C C . LYS A 1 170 ? -1.71 -31.25 -21.375 1 98.75 170 LYS A C 1
ATOM 1400 O O . LYS A 1 170 ? -1.706 -30.094 -21.828 1 98.75 170 LYS A O 1
ATOM 1405 N N . PHE A 1 171 ? -1.963 -31.562 -20.141 1 98.88 171 PHE A N 1
ATOM 1406 C CA . PHE A 1 171 ? -2.32 -30.547 -19.156 1 98.88 171 PHE A CA 1
ATOM 1407 C C . PHE A 1 171 ? -1.379 -30.609 -17.953 1 98.88 171 PHE A C 1
ATOM 1409 O O . PHE A 1 171 ? -0.775 -31.641 -17.688 1 98.88 171 PHE A O 1
ATOM 1416 N N . ASN A 1 172 ? -1.225 -29.531 -17.266 1 98.88 172 ASN A N 1
ATOM 1417 C CA . ASN A 1 172 ? -0.533 -29.469 -15.977 1 98.88 172 ASN A CA 1
ATOM 1418 C C . ASN A 1 172 ? -1.295 -28.594 -14.977 1 98.88 172 ASN A C 1
ATOM 1420 O O . ASN A 1 172 ? -1.693 -27.469 -15.297 1 98.88 172 ASN A O 1
ATOM 1424 N N . ILE A 1 173 ? -1.517 -29.109 -13.805 1 98.62 173 ILE A N 1
ATOM 1425 C CA . ILE A 1 173 ? -2.141 -28.344 -12.734 1 98.62 173 ILE A CA 1
ATOM 1426 C C . ILE A 1 173 ? -1.151 -27.328 -12.195 1 98.62 173 ILE A C 1
ATOM 1428 O O . ILE A 1 173 ? -0.141 -27.688 -11.586 1 98.62 173 ILE A O 1
ATOM 1432 N N . ALA A 1 174 ? -1.467 -26.062 -12.414 1 98.12 174 ALA A N 1
ATOM 1433 C CA . ALA A 1 174 ? -0.575 -24.953 -12.07 1 98.12 174 ALA A CA 1
ATOM 1434 C C . ALA A 1 174 ? -1.201 -24.062 -11.016 1 98.12 174 ALA A C 1
ATOM 1436 O O . ALA A 1 174 ? -1.245 -22.828 -11.18 1 98.12 174 ALA A O 1
ATOM 1437 N N . PHE A 1 175 ? -1.604 -24.594 -9.922 1 97.06 175 PHE A N 1
ATOM 1438 C CA . PHE A 1 175 ? -2.23 -23.859 -8.836 1 97.06 175 PHE A CA 1
ATOM 1439 C C . PHE A 1 175 ? -1.182 -23.141 -7.992 1 97.06 175 PHE A C 1
ATOM 1441 O O . PHE A 1 175 ? -0.155 -23.719 -7.641 1 97.06 175 PHE A O 1
ATOM 1448 N N . GLU A 1 176 ? -1.431 -21.891 -7.727 1 95.94 176 GLU A N 1
ATOM 1449 C CA . GLU A 1 176 ? -0.627 -21.188 -6.73 1 95.94 176 GLU A CA 1
ATOM 1450 C C . GLU A 1 176 ? -0.9 -21.719 -5.324 1 95.94 176 GLU A C 1
ATOM 1452 O O . GLU A 1 176 ? -1.865 -22.453 -5.113 1 95.94 176 GLU A O 1
ATOM 1457 N N . ASN A 1 177 ? 0.005 -21.344 -4.359 1 91.19 177 ASN A N 1
ATOM 1458 C CA . ASN A 1 177 ? -0.17 -21.75 -2.973 1 91.19 177 ASN A CA 1
ATOM 1459 C C . ASN A 1 177 ? -1.35 -21.031 -2.32 1 91.19 177 ASN A C 1
ATOM 1461 O O . ASN A 1 177 ? -1.877 -21.5 -1.307 1 91.19 177 ASN A O 1
ATOM 1465 N N . SER A 1 178 ? -1.655 -19.922 -2.955 1 93.38 178 SER A N 1
ATOM 1466 C CA . SER A 1 178 ? -2.711 -19.094 -2.381 1 93.38 178 SER A CA 1
ATOM 1467 C C . SER A 1 178 ? -3.414 -18.281 -3.453 1 93.38 178 SER A C 1
ATOM 1469 O O . SER A 1 178 ? -2.822 -17.953 -4.488 1 93.38 178 SER A O 1
ATOM 1471 N N . MET A 1 179 ? -4.715 -18.031 -3.115 1 95 179 MET A N 1
ATOM 1472 C CA . MET A 1 179 ? -5.434 -17.062 -3.924 1 95 179 MET A CA 1
ATOM 1473 C C . MET A 1 179 ? -5.059 -15.633 -3.523 1 95 179 MET A C 1
ATOM 1475 O O . MET A 1 179 ? -5.191 -15.258 -2.357 1 95 179 MET A O 1
ATOM 1479 N N . CYS A 1 180 ? -4.5 -14.883 -4.418 1 96.19 180 CYS A N 1
ATOM 1480 C CA . CYS A 1 180 ? -4.094 -13.5 -4.184 1 96.19 180 CYS A CA 1
ATOM 1481 C C . CYS A 1 180 ? -4.004 -12.727 -5.496 1 96.19 180 CYS A C 1
ATOM 1483 O O . CYS A 1 180 ? -3.305 -13.148 -6.418 1 96.19 180 CYS A O 1
ATOM 1485 N N . ASP A 1 181 ? -4.695 -11.586 -5.543 1 96.62 181 ASP A N 1
ATOM 1486 C CA . ASP A 1 181 ? -4.707 -10.781 -6.762 1 96.62 181 ASP A CA 1
ATOM 1487 C C . ASP A 1 181 ? -3.305 -10.289 -7.105 1 96.62 181 ASP A C 1
ATOM 1489 O O . ASP A 1 181 ? -2.621 -9.703 -6.262 1 96.62 181 ASP A O 1
ATOM 1493 N N . GLY A 1 182 ? -2.893 -10.562 -8.305 1 97.25 182 GLY A N 1
ATOM 1494 C CA . GLY A 1 182 ? -1.598 -10.117 -8.789 1 97.25 182 GLY A CA 1
ATOM 1495 C C . GLY A 1 182 ? -0.484 -11.109 -8.531 1 97.25 182 GLY A C 1
ATOM 1496 O O . GLY A 1 182 ? 0.598 -11.008 -9.117 1 97.25 182 GLY A O 1
ATOM 1497 N N . TYR A 1 183 ? -0.703 -12.086 -7.715 1 97.38 183 TYR A N 1
ATOM 1498 C CA . TYR A 1 183 ? 0.311 -13.039 -7.273 1 97.38 183 TYR A CA 1
ATOM 1499 C C . TYR A 1 183 ? 0.506 -14.148 -8.305 1 97.38 183 TYR A C 1
ATOM 1501 O O . TYR A 1 183 ? 0.028 -15.266 -8.117 1 97.38 183 TYR A O 1
ATOM 1509 N N . THR A 1 184 ? 1.24 -13.82 -9.344 1 97.62 184 THR A N 1
ATOM 1510 C CA . THR A 1 184 ? 1.594 -14.781 -10.383 1 97.62 184 THR A CA 1
ATOM 1511 C C . THR A 1 184 ? 3.059 -15.188 -10.266 1 97.62 184 THR A C 1
ATOM 1513 O O . THR A 1 184 ? 3.955 -14.359 -10.43 1 97.62 184 THR A O 1
ATOM 1516 N N . THR A 1 185 ? 3.277 -16.406 -9.938 1 95.94 185 THR A N 1
ATOM 1517 C CA . THR A 1 185 ? 4.641 -16.922 -9.812 1 95.94 185 THR A CA 1
ATOM 1518 C C . THR A 1 185 ? 5.004 -17.781 -11.016 1 95.94 185 THR A C 1
ATOM 1520 O O . THR A 1 185 ? 4.551 -17.531 -12.133 1 95.94 185 THR A O 1
ATOM 1523 N N . GLU A 1 186 ? 5.867 -18.734 -10.891 1 95.31 186 GLU A N 1
ATOM 1524 C CA . GLU A 1 186 ? 6.391 -19.531 -12 1 95.31 186 GLU A CA 1
ATOM 1525 C C . GLU A 1 186 ? 5.406 -20.625 -12.406 1 95.31 186 GLU A C 1
ATOM 1527 O O . GLU A 1 186 ? 5.523 -21.188 -13.492 1 95.31 186 GLU A O 1
ATOM 1532 N N . LYS A 1 187 ? 4.406 -20.922 -11.656 1 96.06 187 LYS A N 1
ATOM 1533 C CA . LYS A 1 187 ? 3.58 -22.125 -11.797 1 96.06 187 LYS A CA 1
ATOM 1534 C C . LYS A 1 187 ? 2.887 -22.156 -13.156 1 96.06 187 LYS A C 1
ATOM 1536 O O . LYS A 1 187 ? 2.896 -23.172 -13.844 1 96.06 187 LYS A O 1
ATOM 1541 N N . ILE A 1 188 ? 2.297 -21.047 -13.539 1 98 188 ILE A N 1
ATOM 1542 C CA . ILE A 1 188 ? 1.574 -21.031 -14.805 1 98 188 ILE A CA 1
ATOM 1543 C C . ILE A 1 188 ? 2.564 -21.094 -15.969 1 98 188 ILE A C 1
ATOM 1545 O O . ILE A 1 188 ? 2.24 -21.625 -17.031 1 98 188 ILE A O 1
ATOM 1549 N N . MET A 1 189 ? 3.758 -20.656 -15.758 1 97.06 189 MET A N 1
ATOM 1550 C CA . MET A 1 189 ? 4.746 -20.547 -16.828 1 97.06 189 MET A CA 1
ATOM 1551 C C . MET A 1 189 ? 5.375 -21.906 -17.109 1 97.06 189 MET A C 1
ATOM 1553 O O . MET A 1 189 ? 5.734 -22.203 -18.25 1 97.06 189 MET A O 1
ATOM 1557 N N . GLU A 1 190 ? 5.473 -22.719 -16.172 1 97.31 190 GLU A N 1
ATOM 1558 C CA . GLU A 1 190 ? 6.203 -23.969 -16.281 1 97.31 190 GLU A CA 1
ATOM 1559 C C . GLU A 1 190 ? 5.609 -24.875 -17.359 1 97.31 190 GLU A C 1
ATOM 1561 O O . GLU A 1 190 ? 6.324 -25.328 -18.25 1 97.31 190 GLU A O 1
ATOM 1566 N N . PRO A 1 191 ? 4.34 -25.141 -17.359 1 98.25 191 PRO A N 1
ATOM 1567 C CA . PRO A 1 191 ? 3.773 -25.906 -18.469 1 98.25 191 PRO A CA 1
ATOM 1568 C C . PRO A 1 191 ? 3.865 -25.172 -19.812 1 98.25 191 PRO A C 1
ATOM 1570 O O . PRO A 1 191 ? 4.039 -25.797 -20.859 1 98.25 191 PRO A O 1
ATOM 1573 N N . MET A 1 192 ? 3.789 -23.844 -19.828 1 98 192 MET A N 1
ATOM 1574 C CA . MET A 1 192 ? 3.865 -23.062 -21.047 1 98 192 MET A CA 1
ATOM 1575 C C . MET A 1 192 ? 5.195 -23.281 -21.766 1 98 192 MET A C 1
ATOM 1577 O O . MET A 1 192 ? 5.242 -23.344 -23 1 98 192 MET A O 1
ATOM 1581 N N . LEU A 1 193 ? 6.238 -23.484 -21.031 1 96.5 193 LEU A N 1
ATOM 1582 C CA . LEU A 1 193 ? 7.586 -23.625 -21.562 1 96.5 193 LEU A CA 1
ATOM 1583 C C . LEU A 1 193 ? 7.688 -24.859 -22.453 1 96.5 193 LEU A C 1
ATOM 1585 O O . LEU A 1 193 ? 8.586 -24.953 -23.297 1 96.5 193 LEU A O 1
ATOM 1589 N N . VAL A 1 194 ? 6.777 -25.812 -22.25 1 96.75 194 VAL A N 1
ATOM 1590 C CA . VAL A 1 194 ? 6.883 -27.078 -22.984 1 96.75 194 VAL A CA 1
ATOM 1591 C C . VAL A 1 194 ? 5.59 -27.344 -23.75 1 96.75 194 VAL A C 1
ATOM 1593 O O . VAL A 1 194 ? 5.277 -28.484 -24.094 1 96.75 194 VAL A O 1
ATOM 1596 N N . ASN A 1 195 ? 4.801 -26.297 -23.906 1 97.62 195 ASN A N 1
ATOM 1597 C CA . ASN A 1 195 ? 3.549 -26.359 -24.656 1 97.62 195 ASN A CA 1
ATOM 1598 C C . ASN A 1 195 ? 2.578 -27.375 -24.047 1 97.62 195 ASN A C 1
ATOM 1600 O O . ASN A 1 195 ? 2.021 -28.203 -24.766 1 97.62 195 ASN A O 1
ATOM 1604 N N . SER A 1 196 ? 2.52 -27.406 -22.812 1 98.5 196 SER A N 1
ATOM 1605 C CA . SER A 1 196 ? 1.443 -28.047 -22.062 1 98.5 196 SER A CA 1
ATOM 1606 C C . SER A 1 196 ? 0.423 -27.016 -21.578 1 98.5 196 SER A C 1
ATOM 1608 O O . SER A 1 196 ? 0.781 -25.875 -21.25 1 98.5 196 SER A O 1
ATOM 1610 N N . VAL A 1 197 ? -0.827 -27.344 -21.578 1 98.75 197 VAL A N 1
ATOM 1611 C CA . VAL A 1 197 ? -1.869 -26.391 -21.219 1 98.75 197 VAL A CA 1
ATOM 1612 C C . VAL A 1 197 ? -1.896 -26.203 -19.703 1 98.75 197 VAL A C 1
ATOM 1614 O O . VAL A 1 197 ? -2.125 -27.172 -18.953 1 98.75 197 VAL A O 1
ATOM 1617 N N . PRO A 1 198 ? -1.752 -25.016 -19.219 1 98.88 198 PRO A N 1
ATOM 1618 C CA . PRO A 1 198 ? -1.878 -24.781 -17.781 1 98.88 198 PRO A CA 1
ATOM 1619 C C . PRO A 1 198 ? -3.326 -24.828 -17.297 1 98.88 198 PRO A C 1
ATOM 1621 O O . PRO A 1 198 ? -4.207 -24.234 -17.922 1 98.88 198 PRO A O 1
ATOM 1624 N N . ILE A 1 199 ? -3.555 -25.531 -16.297 1 98.88 199 ILE A N 1
ATOM 1625 C CA . ILE A 1 199 ? -4.754 -25.406 -15.484 1 98.88 199 ILE A CA 1
ATOM 1626 C C . ILE A 1 199 ? -4.453 -24.547 -14.266 1 98.88 199 ILE A C 1
ATOM 1628 O O . ILE A 1 199 ? -3.828 -25 -13.305 1 98.88 199 ILE A O 1
ATOM 1632 N N . TYR A 1 200 ? -4.953 -23.297 -14.258 1 98.81 200 TYR A N 1
ATOM 1633 C CA . TYR A 1 200 ? -4.41 -22.312 -13.344 1 98.81 200 TYR A CA 1
ATOM 1634 C C . TYR A 1 200 ? -5.453 -21.891 -12.305 1 98.81 200 TYR A C 1
ATOM 1636 O O . TYR A 1 200 ? -6.637 -21.766 -12.625 1 98.81 200 TYR A O 1
ATOM 1644 N N . TRP A 1 201 ? -4.984 -21.688 -11.086 1 98.25 201 TRP A N 1
ATOM 1645 C CA . TRP A 1 201 ? -5.738 -21.125 -9.969 1 98.25 201 TRP A CA 1
ATOM 1646 C C . TRP A 1 201 ? -4.824 -20.344 -9.031 1 98.25 201 TRP A C 1
ATOM 1648 O O . TRP A 1 201 ? -3.764 -20.828 -8.641 1 98.25 201 TRP A O 1
ATOM 1658 N N . GLY A 1 202 ? -5.188 -19.109 -8.664 1 96.69 202 GLY A N 1
ATOM 1659 C CA . GLY A 1 202 ? -4.375 -18.391 -7.703 1 96.69 202 GLY A CA 1
ATOM 1660 C C . GLY A 1 202 ? -4.535 -16.875 -7.805 1 96.69 202 GLY A C 1
ATOM 1661 O O . GLY A 1 202 ? -4.797 -16.203 -6.805 1 96.69 202 GLY A O 1
ATOM 1662 N N . ASN A 1 203 ? -4.27 -16.266 -8.914 1 97.56 203 ASN A N 1
ATOM 1663 C CA . ASN A 1 203 ? -4.453 -14.852 -9.227 1 97.56 203 ASN A CA 1
ATOM 1664 C C . ASN A 1 203 ? -5.734 -14.625 -10.031 1 97.56 203 ASN A C 1
ATOM 1666 O O . ASN A 1 203 ? -5.809 -14.977 -11.211 1 97.56 203 ASN A O 1
ATOM 1670 N N . LYS A 1 204 ? -6.707 -13.984 -9.453 1 95.69 204 LYS A N 1
ATOM 1671 C CA . LYS A 1 204 ? -7.973 -13.734 -10.133 1 95.69 204 LYS A CA 1
ATOM 1672 C C . LYS A 1 204 ? -7.789 -12.781 -11.312 1 95.69 204 LYS A C 1
ATOM 1674 O O . LYS A 1 204 ? -8.641 -12.703 -12.195 1 95.69 204 LYS A O 1
ATOM 1679 N N . LEU A 1 205 ? -6.66 -12.094 -11.297 1 97 205 LEU A N 1
ATOM 1680 C CA . LEU A 1 205 ? -6.387 -11.125 -12.359 1 97 205 LEU A CA 1
ATOM 1681 C C . LEU A 1 205 ? -5.363 -11.68 -13.344 1 97 205 LEU A C 1
ATOM 1683 O O . LEU A 1 205 ? -4.629 -10.914 -13.977 1 97 205 LEU A O 1
ATOM 1687 N N . ILE A 1 206 ? -5.27 -12.953 -13.477 1 98.25 206 ILE A N 1
ATOM 1688 C CA . ILE A 1 206 ? -4.254 -13.633 -14.281 1 98.25 206 ILE A CA 1
ATOM 1689 C C . ILE A 1 206 ? -4.375 -13.203 -15.734 1 98.25 206 ILE A C 1
ATOM 1691 O O . ILE A 1 206 ? -3.396 -13.242 -16.484 1 98.25 206 ILE A O 1
ATOM 1695 N N . ASP A 1 207 ? -5.551 -12.758 -16.172 1 97.69 207 ASP A N 1
ATOM 1696 C CA . ASP A 1 207 ? -5.777 -12.32 -17.547 1 97.69 207 ASP A CA 1
ATOM 1697 C C . ASP A 1 207 ? -5.031 -11.023 -17.828 1 97.69 207 ASP A C 1
ATOM 1699 O O . ASP A 1 207 ? -4.887 -10.625 -18.984 1 97.69 207 ASP A O 1
ATOM 1703 N N . ARG A 1 208 ? -4.531 -10.391 -16.766 1 96.94 208 ARG A N 1
ATOM 1704 C CA . ARG A 1 208 ? -3.717 -9.195 -16.953 1 96.94 208 ARG A CA 1
ATOM 1705 C C . ARG A 1 208 ? -2.268 -9.562 -17.25 1 96.94 208 ARG A C 1
ATOM 1707 O O . ARG A 1 208 ? -1.496 -8.727 -17.734 1 96.94 208 ARG A O 1
ATOM 1714 N N . ASP A 1 209 ? -1.914 -10.773 -16.969 1 97.69 209 ASP A N 1
ATOM 1715 C CA . ASP A 1 209 ? -0.542 -11.227 -17.172 1 97.69 209 ASP A CA 1
ATOM 1716 C C . ASP A 1 209 ? -0.429 -12.07 -18.453 1 97.69 209 ASP A C 1
ATOM 1718 O O . ASP A 1 209 ? 0.54 -11.953 -19.203 1 97.69 209 ASP A O 1
ATOM 1722 N N . PHE A 1 210 ? -1.436 -12.922 -18.688 1 98.12 210 PHE A N 1
ATOM 1723 C CA . PHE A 1 210 ? -1.374 -13.859 -19.797 1 98.12 210 PHE A CA 1
ATOM 1724 C C . PHE A 1 210 ? -2.688 -13.867 -20.562 1 98.12 210 PHE A C 1
ATOM 1726 O O . PHE A 1 210 ? -3.73 -13.484 -20.031 1 98.12 210 PHE A O 1
ATOM 1733 N N . ASN A 1 211 ? -2.605 -14.312 -21.828 1 98.19 211 ASN A N 1
ATOM 1734 C CA . ASN A 1 211 ? -3.766 -14.453 -22.703 1 98.19 211 ASN A CA 1
ATOM 1735 C C . ASN A 1 211 ? -4.75 -15.484 -22.156 1 98.19 211 ASN A C 1
ATOM 1737 O O . ASN A 1 211 ? -4.438 -16.672 -22.094 1 98.19 211 ASN A O 1
ATOM 1741 N N . PRO A 1 212 ? -5.941 -15.039 -21.844 1 98.06 212 PRO A N 1
ATOM 1742 C CA . PRO A 1 212 ? -6.891 -15.961 -21.203 1 98.06 212 PRO A CA 1
ATOM 1743 C C . PRO A 1 212 ? -7.305 -17.094 -22.141 1 98.06 212 PRO A C 1
ATOM 1745 O O . PRO A 1 212 ? -7.836 -18.109 -21.672 1 98.06 212 PRO A O 1
ATOM 1748 N N . ASP A 1 213 ? -7.031 -17.031 -23.359 1 98.12 213 ASP A N 1
ATOM 1749 C CA . ASP A 1 213 ? -7.414 -18.062 -24.328 1 98.12 213 ASP A CA 1
ATOM 1750 C C . ASP A 1 213 ? -6.379 -19.188 -24.359 1 98.12 213 ASP A C 1
ATOM 1752 O O . ASP A 1 213 ? -6.582 -20.203 -25.031 1 98.12 213 ASP A O 1
ATOM 1756 N N . SER A 1 214 ? -5.328 -19.047 -23.625 1 98.25 214 SER A N 1
ATOM 1757 C CA . SER A 1 214 ? -4.203 -19.953 -23.797 1 98.25 214 SER A CA 1
ATOM 1758 C C . SER A 1 214 ? -4.074 -20.891 -22.594 1 98.25 214 SER A C 1
ATOM 1760 O O . SER A 1 214 ? -3.148 -21.719 -22.547 1 98.25 214 SER A O 1
ATOM 1762 N N . PHE A 1 215 ? -4.93 -20.797 -21.672 1 98.75 215 PHE A N 1
ATOM 1763 C CA . PHE A 1 215 ? -4.93 -21.656 -20.484 1 98.75 215 PHE A CA 1
ATOM 1764 C C . PHE A 1 215 ? -6.336 -21.812 -19.922 1 98.75 215 PHE A C 1
ATOM 1766 O O . PHE A 1 215 ? -7.273 -21.172 -20.406 1 98.75 215 PHE A O 1
ATOM 1773 N N . ILE A 1 216 ? -6.461 -22.656 -19 1 98.81 216 ILE A N 1
ATOM 1774 C CA . ILE A 1 216 ? -7.73 -22.828 -18.297 1 98.81 216 ILE A CA 1
ATOM 1775 C C . ILE A 1 216 ? -7.691 -22.109 -16.953 1 98.81 216 ILE A C 1
ATOM 1777 O O . ILE A 1 216 ? -6.934 -22.484 -16.062 1 98.81 216 ILE A O 1
ATOM 1781 N N . ASN A 1 217 ? -8.477 -21.109 -16.828 1 98.56 217 ASN A N 1
ATOM 1782 C CA . ASN A 1 217 ? -8.609 -20.375 -15.578 1 98.56 217 ASN A CA 1
ATOM 1783 C C . ASN A 1 217 ? -9.711 -20.938 -14.688 1 98.56 217 ASN A C 1
ATOM 1785 O O . ASN A 1 217 ? -10.891 -20.625 -14.867 1 98.56 217 ASN A O 1
ATOM 1789 N N . VAL A 1 218 ? -9.336 -21.641 -13.727 1 98.38 218 VAL A N 1
ATOM 1790 C CA . VAL A 1 218 ? -10.281 -22.359 -12.875 1 98.38 218 VAL A CA 1
ATOM 1791 C C . VAL A 1 218 ? -11.18 -21.375 -12.148 1 98.38 218 VAL A C 1
ATOM 1793 O O . VAL A 1 218 ? -12.359 -21.656 -11.914 1 98.38 218 VAL A O 1
ATOM 1796 N N . SER A 1 219 ? -10.695 -20.188 -11.844 1 95.56 219 SER A N 1
ATOM 1797 C CA . SER A 1 219 ? -11.438 -19.203 -11.078 1 95.56 219 SER A CA 1
ATOM 1798 C C . SER A 1 219 ? -12.578 -18.594 -11.898 1 95.56 219 SER A C 1
ATOM 1800 O O . SER A 1 219 ? -13.438 -17.906 -11.352 1 95.56 219 SER A O 1
ATOM 1802 N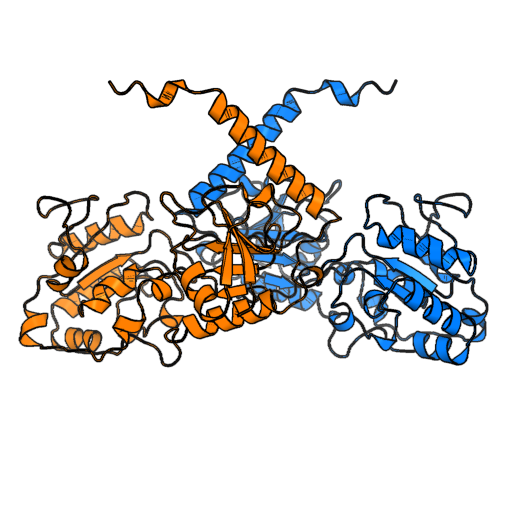 N . SER A 1 220 ? -12.609 -18.828 -13.141 1 96 220 SER A N 1
ATOM 1803 C CA . SER A 1 220 ? -13.656 -18.297 -14 1 96 220 SER A CA 1
ATOM 1804 C C . SER A 1 220 ? -14.906 -19.172 -13.969 1 96 220 SER A C 1
ATOM 1806 O O . SER A 1 220 ? -15.938 -18.828 -14.547 1 96 220 SER A O 1
ATOM 1808 N N . TYR A 1 221 ? -14.82 -20.297 -13.312 1 97.12 221 TYR A N 1
ATOM 1809 C CA . TYR A 1 221 ? -15.953 -21.219 -13.219 1 97.12 221 TYR A CA 1
ATOM 1810 C C . TYR A 1 221 ? -16.625 -21.109 -11.859 1 97.12 221 TYR A C 1
ATOM 1812 O O . TYR A 1 221 ? -16.016 -20.672 -10.883 1 97.12 221 TYR A O 1
ATOM 1820 N N . SER A 1 222 ? -17.828 -21.484 -11.789 1 94.5 222 SER A N 1
ATOM 1821 C CA . SER A 1 222 ? -18.609 -21.359 -10.562 1 94.5 222 SER A CA 1
ATOM 1822 C C . SER A 1 222 ? -18.188 -22.375 -9.516 1 94.5 222 SER A C 1
ATOM 1824 O O . SER A 1 222 ? -18.484 -22.219 -8.328 1 94.5 222 SER A O 1
ATOM 1826 N N . SER A 1 223 ? -17.531 -23.484 -9.992 1 96.56 223 SER A N 1
ATOM 1827 C CA . SER A 1 223 ? -17.062 -24.531 -9.102 1 96.56 223 SER A CA 1
ATOM 1828 C C . SER A 1 223 ? -15.875 -25.281 -9.711 1 96.56 223 SER A C 1
ATOM 1830 O O . SER A 1 223 ? -15.617 -25.188 -10.914 1 96.56 223 SER A O 1
ATOM 1832 N N . LEU A 1 224 ? -15.188 -26.016 -8.852 1 98 224 LEU A N 1
ATOM 1833 C CA . LEU A 1 224 ? -14.102 -26.859 -9.336 1 98 224 LEU A CA 1
ATOM 1834 C C . LEU A 1 224 ? -14.633 -27.938 -10.273 1 98 224 LEU A C 1
ATOM 1836 O O . LEU A 1 224 ? -13.984 -28.266 -11.266 1 98 224 LEU A O 1
ATOM 1840 N N . GLU A 1 225 ? -15.805 -28.453 -9.984 1 97.94 225 GLU A N 1
ATOM 1841 C CA . GLU A 1 225 ? -16.438 -29.484 -10.789 1 97.94 225 GLU A CA 1
ATOM 1842 C C . GLU A 1 225 ? -16.703 -29 -12.211 1 97.94 225 GLU A C 1
ATOM 1844 O O . GLU A 1 225 ? -16.484 -29.719 -13.18 1 97.94 225 GLU A O 1
ATOM 1849 N N . GLU A 1 226 ? -17.125 -27.781 -12.25 1 98.31 226 GLU A N 1
ATOM 1850 C CA . GLU A 1 226 ? -17.391 -27.203 -13.57 1 98.31 226 GLU A CA 1
ATOM 1851 C C . GLU A 1 226 ? -16.109 -27.062 -14.375 1 98.31 226 GLU A C 1
ATOM 1853 O O . GLU A 1 226 ? -16.109 -27.266 -15.594 1 98.31 226 GLU A O 1
ATOM 1858 N N . ALA A 1 227 ? -15.047 -26.672 -13.758 1 98.5 227 ALA A N 1
ATOM 1859 C CA . ALA A 1 227 ? -13.75 -26.594 -14.43 1 98.5 227 ALA A CA 1
ATOM 1860 C C . ALA A 1 227 ? -13.305 -27.953 -14.93 1 98.5 227 ALA A C 1
ATOM 1862 O O . ALA A 1 227 ? -12.797 -28.078 -16.047 1 98.5 227 ALA A O 1
ATOM 1863 N N . VAL A 1 228 ? -13.508 -28.953 -14.133 1 98.62 228 VAL A N 1
ATOM 1864 C CA . VAL A 1 228 ? -13.141 -30.312 -14.5 1 98.62 228 VAL A CA 1
ATOM 1865 C C . VAL A 1 228 ? -13.938 -30.75 -15.727 1 98.62 228 VAL 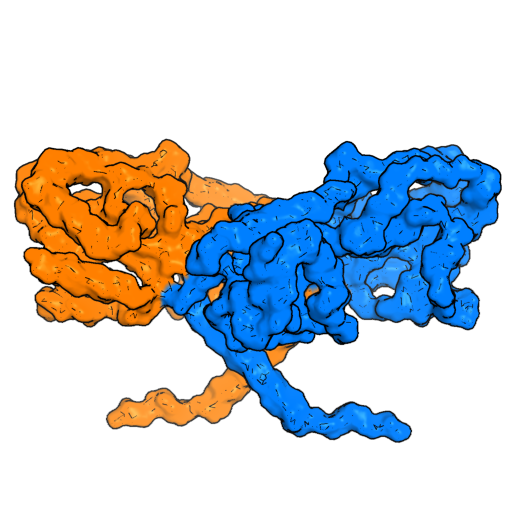A C 1
ATOM 1867 O O . VAL A 1 228 ? -13.391 -31.375 -16.641 1 98.62 228 VAL A O 1
ATOM 1870 N N . GLU A 1 229 ? -15.234 -30.438 -15.742 1 98.31 229 GLU A N 1
ATOM 1871 C CA . GLU A 1 229 ? -16.062 -30.781 -16.891 1 98.31 229 GLU A CA 1
ATOM 1872 C C . GLU A 1 229 ? -15.5 -30.172 -18.188 1 98.31 229 GLU A C 1
ATOM 1874 O O . GLU A 1 229 ? -15.5 -30.812 -19.234 1 98.31 229 GLU A O 1
ATOM 1879 N N . HIS A 1 230 ? -15.062 -28.984 -18.062 1 98.38 230 HIS A N 1
ATOM 1880 C CA . HIS A 1 230 ? -14.469 -28.328 -19.219 1 98.38 230 HIS A CA 1
ATOM 1881 C C . HIS A 1 230 ? -13.195 -29.047 -19.672 1 98.38 230 HIS A C 1
ATOM 1883 O O . HIS A 1 230 ? -12.961 -29.203 -20.859 1 98.38 230 HIS A O 1
ATOM 1889 N N . ILE A 1 231 ? -12.367 -29.422 -18.797 1 98.75 231 ILE A N 1
ATOM 1890 C CA . ILE A 1 231 ? -11.117 -30.109 -19.094 1 98.75 231 ILE A CA 1
ATOM 1891 C C . ILE A 1 231 ? -11.406 -31.453 -19.766 1 98.75 231 ILE A C 1
ATOM 1893 O O . ILE A 1 231 ? -10.727 -31.844 -20.719 1 98.75 231 ILE A O 1
ATOM 1897 N N . VAL A 1 232 ? -12.414 -32.125 -19.266 1 98.31 232 VAL A N 1
ATOM 1898 C CA . VAL A 1 232 ? -12.836 -33.406 -19.844 1 98.31 232 VAL A CA 1
ATOM 1899 C C . VAL A 1 232 ? -13.25 -33.188 -21.297 1 98.31 232 VAL A C 1
ATOM 1901 O O . VAL A 1 232 ? -12.859 -33.969 -22.188 1 98.31 232 VAL A O 1
ATOM 1904 N N . ARG A 1 233 ? -14 -32.156 -21.484 1 98.19 233 ARG A N 1
ATOM 1905 C CA . ARG A 1 233 ? -14.414 -31.828 -22.844 1 98.19 233 ARG A CA 1
ATOM 1906 C C . ARG A 1 233 ? -13.211 -31.562 -23.734 1 98.19 233 ARG A C 1
ATOM 1908 O O . ARG A 1 233 ? -13.148 -32.031 -24.875 1 98.19 233 ARG A O 1
ATOM 1915 N N . LEU A 1 234 ? -12.242 -30.844 -23.281 1 98.25 234 LEU A N 1
ATOM 1916 C CA . LEU A 1 234 ? -11.039 -30.516 -24.047 1 98.25 234 LEU A CA 1
ATOM 1917 C C . LEU A 1 234 ? -10.227 -31.781 -24.328 1 98.25 234 LEU A C 1
ATOM 1919 O O . LEU A 1 234 ? -9.664 -31.922 -25.422 1 98.25 234 LEU A O 1
ATOM 1923 N N . ASP A 1 235 ? -10.125 -32.625 -23.328 1 98.06 235 ASP A N 1
ATOM 1924 C CA . ASP A 1 235 ? -9.359 -33.875 -23.484 1 98.06 235 ASP A CA 1
ATOM 1925 C C . ASP A 1 235 ? -9.961 -34.75 -24.562 1 98.06 235 ASP A C 1
ATOM 1927 O O . ASP A 1 235 ? -9.242 -35.5 -25.234 1 98.06 235 ASP A O 1
ATOM 1931 N N . GLN A 1 236 ? -11.273 -34.656 -24.797 1 97.56 236 GLN A N 1
ATOM 1932 C CA . GLN A 1 236 ? -11.984 -35.531 -25.734 1 97.56 236 GLN A CA 1
ATOM 1933 C C . GLN A 1 236 ? -12.203 -34.812 -27.078 1 97.56 236 GLN A C 1
ATOM 1935 O O . GLN A 1 236 ? -12.766 -35.406 -28 1 97.56 236 GLN A O 1
ATOM 1940 N N . ASN A 1 237 ? -11.82 -33.594 -27.141 1 98.38 237 ASN A N 1
ATOM 1941 C CA . ASN A 1 237 ? -11.984 -32.812 -28.375 1 98.38 237 ASN A CA 1
ATOM 1942 C C . ASN A 1 237 ? -10.648 -32.25 -28.875 1 98.38 237 ASN A C 1
ATOM 1944 O O . ASN A 1 237 ? -10.25 -31.156 -28.484 1 98.38 237 ASN A O 1
ATOM 1948 N N . ASP A 1 238 ? -10.102 -32.938 -29.828 1 98.25 238 ASP A N 1
ATOM 1949 C CA . ASP A 1 238 ? -8.758 -32.625 -30.312 1 98.25 238 ASP A CA 1
ATOM 1950 C C . ASP A 1 238 ? -8.688 -31.219 -30.891 1 98.25 238 ASP A C 1
ATOM 1952 O O . ASP A 1 238 ? -7.73 -30.484 -30.641 1 98.25 238 ASP A O 1
ATOM 1956 N N . ASP A 1 239 ? -9.695 -30.828 -31.609 1 98.06 239 ASP A N 1
ATOM 1957 C CA . ASP A 1 239 ? -9.703 -29.516 -32.25 1 98.06 239 ASP A CA 1
ATOM 1958 C C . ASP A 1 239 ? -9.719 -28.391 -31.219 1 98.06 239 ASP A C 1
ATOM 1960 O O . ASP A 1 239 ? -8.977 -27.406 -31.344 1 98.06 239 ASP A O 1
ATOM 1964 N N . GLU A 1 240 ? -10.539 -28.516 -30.234 1 98.31 240 GLU A N 1
ATOM 1965 C CA . GLU A 1 240 ? -10.625 -27.5 -29.188 1 98.31 240 GLU A CA 1
ATOM 1966 C C . GLU A 1 240 ? -9.336 -27.453 -28.375 1 98.31 240 GLU A C 1
ATOM 1968 O O . GLU A 1 240 ? -8.875 -26.359 -28 1 98.31 240 GLU A O 1
ATOM 1973 N N . TYR A 1 241 ? -8.875 -28.609 -28.109 1 98.5 241 TYR A N 1
ATOM 1974 C CA . TYR A 1 241 ? -7.617 -28.703 -27.391 1 98.5 241 TYR A CA 1
ATOM 1975 C C . TYR A 1 241 ? -6.496 -28 -28.156 1 98.5 241 TYR A C 1
ATOM 1977 O O . TYR A 1 241 ? -5.777 -27.172 -27.594 1 98.5 241 TYR A O 1
ATOM 1985 N N . LEU A 1 242 ? -6.395 -28.328 -29.406 1 98.44 242 LEU A N 1
ATOM 1986 C CA . LEU A 1 242 ? -5.332 -27.75 -30.234 1 98.44 242 LEU A CA 1
ATOM 1987 C C . LEU A 1 242 ? -5.52 -26.25 -30.391 1 98.44 242 LEU A C 1
ATOM 1989 O O . LEU A 1 242 ? -4.543 -25.5 -30.438 1 98.44 242 LEU A O 1
ATOM 1993 N N . SER A 1 243 ? -6.738 -25.797 -30.5 1 98.06 243 SER A N 1
ATOM 1994 C CA . SER A 1 243 ? -7.027 -24.375 -30.578 1 98.06 243 SER A CA 1
ATOM 1995 C C . SER A 1 243 ? -6.551 -23.641 -29.344 1 98.06 243 SER A C 1
ATOM 1997 O O . SER A 1 243 ? -5.91 -22.578 -29.438 1 98.06 243 SER A O 1
ATOM 1999 N N . LEU A 1 244 ? -6.848 -24.188 -28.234 1 98.31 244 LEU A N 1
ATOM 2000 C CA . LEU A 1 244 ? -6.406 -23.609 -26.953 1 98.31 244 LEU A CA 1
ATOM 2001 C C . LEU A 1 244 ? -4.883 -23.578 -26.875 1 98.31 244 LEU A C 1
ATOM 2003 O O . LEU A 1 244 ? -4.289 -22.547 -26.547 1 98.31 244 LEU A O 1
ATOM 2007 N N . LEU A 1 245 ? -4.289 -24.672 -27.203 1 98.31 245 LEU A N 1
ATOM 2008 C CA . LEU A 1 245 ? -2.84 -24.812 -27.109 1 98.31 245 LEU A CA 1
ATOM 2009 C C . LEU A 1 245 ? -2.133 -23.859 -28.078 1 98.31 245 LEU A C 1
ATOM 2011 O O . LEU A 1 245 ? -1.041 -23.375 -27.781 1 98.31 245 LEU A O 1
ATOM 2015 N N . SER A 1 246 ? -2.746 -23.547 -29.125 1 97.44 246 SER A N 1
ATOM 2016 C CA . SER A 1 246 ? -2.123 -22.75 -30.188 1 97.44 246 SER A CA 1
ATOM 2017 C C . SER A 1 246 ? -2.26 -21.266 -29.891 1 97.44 246 SER A C 1
ATOM 2019 O O . SER A 1 246 ? -1.581 -20.438 -30.516 1 97.44 246 SER A O 1
ATOM 2021 N N . ALA A 1 247 ? -3.164 -20.891 -29.016 1 97.69 247 ALA A N 1
ATOM 2022 C CA . ALA A 1 247 ? -3.33 -19.484 -28.672 1 97.69 247 ALA A CA 1
ATOM 2023 C C . ALA A 1 247 ? -2.045 -18.906 -28.078 1 97.69 247 ALA A C 1
ATOM 2025 O O . ALA A 1 247 ? -1.354 -19.562 -27.312 1 97.69 247 ALA A O 1
ATOM 2026 N N . PRO A 1 248 ? -1.68 -17.656 -28.469 1 96.88 248 PRO A N 1
ATOM 2027 C CA . PRO A 1 248 ? -0.47 -17.047 -27.891 1 96.88 248 PRO A CA 1
ATOM 2028 C C . PRO A 1 248 ? -0.505 -17 -26.375 1 96.88 248 PRO A C 1
ATOM 2030 O O . PRO A 1 248 ? -1.563 -16.75 -25.781 1 96.88 248 PRO A O 1
ATOM 2033 N N . TRP A 1 249 ? 0.618 -17.156 -25.781 1 97.56 249 TRP A N 1
ATOM 2034 C CA . TRP A 1 249 ? 0.688 -17.125 -24.312 1 97.56 249 TRP A CA 1
ATOM 2035 C C . TRP A 1 249 ? 0.418 -15.727 -23.781 1 97.56 249 TRP A C 1
ATOM 2037 O O . TRP A 1 249 ? -0.219 -15.562 -22.734 1 97.56 249 TRP A O 1
ATOM 2047 N N . PHE A 1 250 ? 0.89 -14.703 -24.547 1 97.12 250 PHE A N 1
ATOM 2048 C CA . PHE A 1 250 ? 0.928 -13.344 -24.016 1 97.12 250 PHE A CA 1
ATOM 2049 C C . PHE A 1 250 ? -0.221 -12.508 -24.562 1 97.12 250 PHE A C 1
ATOM 2051 O O . PHE A 1 250 ? -0.665 -12.727 -25.688 1 97.12 250 PHE A O 1
ATOM 2058 N N . ASN A 1 251 ? -0.596 -11.594 -23.641 1 96.25 251 ASN A N 1
ATOM 2059 C CA . ASN A 1 251 ? -1.371 -10.445 -24.109 1 96.25 251 ASN A CA 1
ATOM 2060 C C . ASN A 1 251 ? -0.517 -9.492 -24.938 1 96.25 251 ASN A C 1
ATOM 2062 O O . ASN A 1 251 ? 0.703 -9.648 -25.016 1 96.25 251 ASN A O 1
ATOM 2066 N N . GLU A 1 252 ? -1.218 -8.562 -25.594 1 93.62 252 GLU A N 1
ATOM 2067 C CA . GLU A 1 252 ? -0.474 -7.52 -26.281 1 93.62 252 GLU A CA 1
ATOM 2068 C C . GLU A 1 252 ? 0.47 -6.789 -25.328 1 93.62 252 GLU A C 1
ATOM 2070 O O . GLU A 1 252 ? 1.657 -6.633 -25.625 1 93.62 252 GLU A O 1
ATOM 2075 N N . GLU A 1 253 ? -0.143 -6.367 -24.188 1 93.12 253 GLU A N 1
ATOM 2076 C CA . GLU A 1 253 ? 0.695 -5.816 -23.141 1 93.12 253 GLU A CA 1
ATOM 2077 C C . GLU A 1 253 ? 1.222 -6.918 -22.219 1 93.12 253 GLU A C 1
ATOM 2079 O O . GLU A 1 253 ? 0.456 -7.766 -21.75 1 93.12 253 GLU A O 1
ATOM 2084 N N . ASN A 1 254 ? 2.516 -7.016 -22.125 1 94.94 254 ASN A N 1
ATOM 2085 C CA . ASN A 1 254 ? 3.139 -8.055 -21.312 1 94.94 254 ASN A CA 1
ATOM 2086 C C . ASN A 1 254 ? 4.398 -7.543 -20.625 1 94.94 254 ASN A C 1
ATOM 2088 O O . ASN A 1 254 ? 4.707 -6.352 -20.688 1 94.94 254 ASN A O 1
ATOM 2092 N N . TYR A 1 255 ? 5.102 -8.398 -19.906 1 94.94 255 TYR A N 1
ATOM 2093 C CA . TYR A 1 255 ? 6.227 -7.988 -19.078 1 94.94 255 TYR A CA 1
ATOM 2094 C C . TYR A 1 255 ? 7.547 -8.453 -19.672 1 94.94 255 TYR A C 1
ATOM 2096 O O . TYR A 1 255 ? 8.516 -8.688 -18.938 1 94.94 255 TYR A O 1
ATOM 2104 N N . LEU A 1 256 ? 7.621 -8.586 -20.984 1 95.62 256 LEU A N 1
ATOM 2105 C CA . LEU A 1 256 ? 8.867 -9.008 -21.609 1 95.62 256 LEU A CA 1
ATOM 2106 C C . LEU A 1 256 ? 9.953 -7.949 -21.438 1 95.62 256 LEU A C 1
ATOM 2108 O O . LEU A 1 256 ? 11.141 -8.266 -21.469 1 95.62 256 LEU A O 1
ATOM 2112 N N . ASN A 1 257 ? 9.578 -6.727 -21.188 1 95.94 257 ASN A N 1
ATOM 2113 C CA . ASN A 1 257 ? 10.523 -5.637 -21 1 95.94 257 ASN A CA 1
ATOM 2114 C C . ASN A 1 257 ? 10.75 -5.344 -19.516 1 95.94 257 ASN A C 1
ATOM 2116 O O . ASN A 1 257 ? 11.141 -4.23 -19.156 1 95.94 257 ASN A O 1
ATOM 2120 N N . TRP A 1 258 ? 10.531 -6.285 -18.625 1 96.75 258 TRP A N 1
ATOM 2121 C CA . TRP A 1 258 ? 10.555 -6.074 -17.188 1 96.75 258 TRP A CA 1
ATOM 2122 C C . TRP A 1 258 ? 11.938 -5.617 -16.734 1 96.75 258 TRP A C 1
ATOM 2124 O O . TRP A 1 258 ? 12.055 -4.812 -15.805 1 96.75 258 TRP A O 1
ATOM 2134 N N . GLU A 1 259 ? 13.031 -6.113 -17.328 1 96.88 259 GLU A N 1
ATOM 2135 C CA . GLU A 1 259 ? 14.375 -5.711 -16.922 1 96.88 259 GLU A CA 1
ATOM 2136 C C . GLU A 1 259 ? 14.586 -4.215 -17.125 1 96.88 259 GLU A C 1
ATOM 2138 O O . GLU A 1 259 ? 15.125 -3.535 -16.25 1 96.88 259 GLU A O 1
ATOM 2143 N N . GLU A 1 260 ? 14.164 -3.771 -18.281 1 97.31 260 GLU A N 1
ATOM 2144 C CA . GLU A 1 260 ? 14.281 -2.346 -18.578 1 97.31 260 GLU A CA 1
ATOM 2145 C C . GLU A 1 260 ? 13.453 -1.513 -17.609 1 97.31 260 GLU A C 1
ATOM 2147 O O . GLU A 1 260 ? 13.891 -0.446 -17.172 1 97.31 260 GLU A O 1
ATOM 2152 N N . GLN A 1 261 ? 12.305 -1.979 -17.297 1 97.81 261 GLN A N 1
ATOM 2153 C CA . GLN A 1 261 ? 11.445 -1.29 -16.344 1 97.81 261 GLN A CA 1
ATOM 2154 C C . GLN A 1 261 ? 12.102 -1.22 -14.969 1 97.81 261 GLN A C 1
ATOM 2156 O O . GLN A 1 261 ? 12.07 -0.178 -14.312 1 97.81 261 GLN A O 1
ATOM 2161 N N . LEU A 1 262 ? 12.664 -2.336 -14.562 1 98.31 262 LEU A N 1
ATOM 2162 C CA . LEU A 1 262 ? 13.297 -2.395 -13.25 1 98.31 262 LEU A CA 1
ATOM 2163 C C . LEU A 1 262 ? 14.539 -1.507 -13.203 1 98.31 262 LEU A C 1
ATOM 2165 O O . LEU A 1 262 ? 14.805 -0.858 -12.188 1 98.31 262 LEU A O 1
ATOM 2169 N N . ILE A 1 263 ? 15.297 -1.42 -14.281 1 98.31 263 ILE A N 1
ATOM 2170 C CA . ILE A 1 263 ? 16.453 -0.542 -14.367 1 98.31 263 ILE A CA 1
ATOM 2171 C C . ILE A 1 263 ? 16.016 0.914 -14.227 1 98.31 263 ILE A C 1
ATOM 2173 O O . ILE A 1 263 ? 16.625 1.688 -13.484 1 98.31 263 ILE A O 1
ATOM 2177 N N . THR A 1 264 ? 14.961 1.249 -14.914 1 98.5 264 THR A N 1
ATOM 2178 C CA . THR A 1 264 ? 14.43 2.604 -14.828 1 98.5 264 THR A CA 1
ATOM 2179 C C . THR A 1 264 ? 14 2.93 -13.406 1 98.5 264 THR A C 1
ATOM 2181 O O . THR A 1 264 ? 14.234 4.039 -12.914 1 98.5 264 THR A O 1
ATOM 2184 N N . PHE A 1 265 ? 13.398 2.002 -12.797 1 98.75 265 PHE A N 1
ATOM 2185 C CA . PHE A 1 265 ? 12.984 2.16 -11.406 1 98.75 265 PHE A CA 1
ATOM 2186 C C . PHE A 1 265 ? 14.188 2.43 -10.508 1 98.75 265 PHE A C 1
ATOM 2188 O O . PHE A 1 265 ? 14.164 3.354 -9.695 1 98.75 265 PHE A O 1
ATOM 2195 N N . PHE A 1 266 ? 15.242 1.68 -10.672 1 98.69 266 PHE A N 1
ATOM 2196 C CA . PHE A 1 266 ? 16.469 1.854 -9.883 1 98.69 266 PHE A CA 1
ATOM 2197 C C . PHE A 1 266 ? 17.125 3.188 -10.203 1 98.69 266 PHE A C 1
ATOM 2199 O O . PHE A 1 266 ? 17.625 3.871 -9.305 1 98.69 266 PHE A O 1
ATOM 2206 N N . ASP A 1 267 ? 17.141 3.564 -11.5 1 98.5 267 ASP A N 1
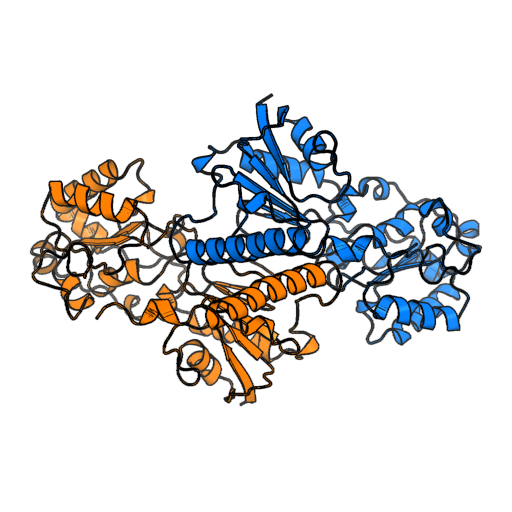ATOM 2207 C CA . ASP A 1 267 ? 17.672 4.863 -11.891 1 98.5 267 ASP A CA 1
ATOM 2208 C C . ASP A 1 267 ? 17 5.992 -11.125 1 98.5 267 ASP A C 1
ATOM 2210 O O . ASP A 1 267 ? 17.656 6.914 -10.641 1 98.5 267 ASP A O 1
ATOM 2214 N N . ASN A 1 268 ? 15.734 5.867 -11.023 1 98.06 268 ASN A N 1
ATOM 2215 C CA . ASN A 1 268 ? 14.961 6.891 -10.336 1 98.06 268 ASN A CA 1
ATOM 2216 C C . ASN A 1 268 ? 15.336 6.984 -8.859 1 98.06 268 ASN A C 1
ATOM 2218 O O . ASN A 1 268 ? 15.273 8.062 -8.266 1 98.06 268 ASN A O 1
ATOM 2222 N N . ILE A 1 269 ? 15.719 5.891 -8.289 1 98.5 269 ILE A N 1
ATOM 2223 C CA . ILE A 1 269 ? 16.078 5.848 -6.875 1 98.5 269 ILE A CA 1
ATOM 2224 C C . ILE A 1 269 ? 17.516 6.328 -6.695 1 98.5 269 ILE A C 1
ATOM 2226 O O . ILE A 1 269 ? 17.781 7.23 -5.898 1 98.5 269 ILE A O 1
ATOM 2230 N N . PHE A 1 270 ? 18.438 5.816 -7.484 1 98.25 270 PHE A N 1
ATOM 2231 C CA . PHE A 1 270 ? 19.859 5.965 -7.242 1 98.25 270 PHE A CA 1
ATOM 2232 C C . PHE A 1 270 ? 20.359 7.324 -7.723 1 98.25 270 PHE A C 1
ATOM 2234 O O . PHE A 1 270 ? 21.422 7.793 -7.297 1 98.25 270 PHE A O 1
ATOM 2241 N N . GLU A 1 271 ? 19.656 7.922 -8.602 1 97.25 271 GLU A N 1
ATOM 2242 C CA . GLU A 1 271 ? 20.094 9.211 -9.125 1 97.25 271 GLU A CA 1
ATOM 2243 C C . GLU A 1 271 ? 19.625 10.359 -8.234 1 97.25 271 GLU A C 1
ATOM 2245 O O . GLU A 1 271 ? 20.094 11.492 -8.367 1 97.25 271 GLU A O 1
ATOM 2250 N N . LYS A 1 272 ? 18.719 10.07 -7.34 1 95.44 272 LYS A N 1
ATOM 2251 C CA . LYS A 1 272 ? 18.297 11.055 -6.348 1 95.44 272 LYS A CA 1
ATOM 2252 C C . LYS A 1 272 ? 19.328 11.203 -5.234 1 95.44 272 LYS A C 1
ATOM 2254 O O . LYS A 1 272 ? 20 10.234 -4.867 1 95.44 272 LYS A O 1
ATOM 2259 N N . PRO A 1 273 ? 19.391 12.477 -4.711 1 94.12 273 PRO A N 1
ATOM 2260 C CA . PRO A 1 273 ? 20.125 12.539 -3.438 1 94.12 273 PRO A CA 1
ATOM 2261 C C . PRO A 1 273 ? 19.531 11.617 -2.375 1 94.12 273 PRO A C 1
ATOM 2263 O O . PRO A 1 273 ? 18.312 11.453 -2.305 1 94.12 273 PRO A O 1
ATOM 2266 N N . LEU A 1 274 ? 20.359 11.031 -1.581 1 93.31 274 LEU A N 1
ATOM 2267 C CA . LEU A 1 274 ? 19.922 10.062 -0.579 1 93.31 274 LEU A CA 1
ATOM 2268 C C . LEU A 1 274 ? 18.828 10.641 0.297 1 93.31 274 LEU A C 1
ATOM 2270 O O . LEU A 1 274 ? 17.875 9.945 0.648 1 93.31 274 LEU A O 1
ATOM 2274 N N . SER A 1 275 ? 18.891 11.938 0.629 1 89.88 275 SER A N 1
ATOM 2275 C CA . SER A 1 275 ? 17.906 12.586 1.488 1 89.88 275 SER A CA 1
ATOM 2276 C C . SER A 1 275 ? 16.547 12.664 0.811 1 89.88 275 SER A C 1
ATOM 2278 O O . SER A 1 275 ? 15.516 12.766 1.482 1 89.88 275 SER A O 1
ATOM 2280 N N . GLU A 1 276 ? 16.531 12.508 -0.51 1 92.38 276 GLU A N 1
ATOM 2281 C CA . GLU A 1 276 ? 15.297 12.648 -1.268 1 92.38 276 GLU A CA 1
ATOM 2282 C C . GLU A 1 276 ? 14.719 11.289 -1.643 1 92.38 276 GLU A C 1
ATOM 2284 O O . GLU A 1 276 ? 13.633 11.203 -2.215 1 92.38 276 GLU A O 1
ATOM 2289 N N . SER A 1 277 ? 15.484 10.234 -1.298 1 95.5 277 SER A N 1
ATOM 2290 C CA . SER A 1 277 ? 15.008 8.891 -1.614 1 95.5 277 SER A CA 1
ATOM 2291 C C . SER A 1 277 ? 14.414 8.211 -0.384 1 95.5 277 SER A C 1
ATOM 2293 O O . SER A 1 277 ? 14.047 7.035 -0.435 1 95.5 277 SER A O 1
ATOM 2295 N N . ARG A 1 278 ? 14.289 9.008 0.663 1 94.81 278 ARG A N 1
ATOM 2296 C CA . ARG A 1 278 ? 13.727 8.492 1.905 1 94.81 278 ARG A CA 1
ATOM 2297 C C . ARG A 1 278 ? 12.305 8.992 2.113 1 94.81 278 ARG A C 1
ATOM 2299 O O . ARG A 1 278 ? 12.055 10.195 2.131 1 94.81 278 ARG A O 1
ATOM 2306 N N . TYR A 1 279 ? 11.406 8.023 2.256 1 96.19 279 TYR A N 1
ATOM 2307 C CA . TYR A 1 279 ? 10 8.391 2.332 1 96.19 279 TYR A CA 1
ATOM 2308 C C . TYR A 1 279 ? 9.414 8.062 3.701 1 96.19 279 TYR A C 1
ATOM 2310 O O . TYR A 1 279 ? 8.336 8.539 4.059 1 96.19 279 TYR A O 1
ATOM 2318 N N . ILE A 1 280 ? 10.07 7.156 4.465 1 94.69 280 ILE A N 1
ATOM 2319 C CA . ILE A 1 280 ? 9.562 6.758 5.773 1 94.69 280 ILE A CA 1
ATOM 2320 C C . ILE A 1 280 ? 9.633 7.941 6.734 1 94.69 280 ILE A C 1
ATOM 2322 O O . ILE A 1 280 ? 10.719 8.484 6.984 1 94.69 280 ILE A O 1
ATOM 2326 N N . PRO A 1 281 ? 8.469 8.344 7.27 1 92.75 281 PRO A N 1
ATOM 2327 C CA . PRO A 1 281 ? 8.531 9.445 8.234 1 92.75 281 PRO A CA 1
ATOM 2328 C C . PRO A 1 281 ? 9.32 9.094 9.492 1 92.75 281 PRO A C 1
ATOM 2330 O O . PRO A 1 281 ? 9.453 7.91 9.828 1 92.75 281 PRO A O 1
ATOM 2333 N N . THR A 1 282 ? 9.797 10.148 10.133 1 89.06 282 THR A N 1
ATOM 2334 C CA . THR A 1 282 ? 10.664 9.898 11.281 1 89.06 282 THR A CA 1
ATOM 2335 C C . THR A 1 282 ? 9.992 10.352 12.57 1 89.06 282 THR A C 1
ATOM 2337 O O . THR A 1 282 ? 10.484 10.062 13.664 1 89.06 282 THR A O 1
ATOM 2340 N N . HIS A 1 283 ? 8.93 11.047 12.508 1 90.94 283 HIS A N 1
ATOM 2341 C CA . HIS A 1 283 ? 8.211 11.562 13.672 1 90.94 283 HIS A CA 1
ATOM 2342 C C . HIS A 1 283 ? 6.719 11.281 13.562 1 90.94 283 HIS A C 1
ATOM 2344 O O . HIS A 1 283 ? 6.219 10.961 12.484 1 90.94 283 HIS A O 1
ATOM 2350 N N . GLY A 1 284 ? 6.07 11.406 14.656 1 88.31 284 GLY A N 1
ATOM 2351 C CA . GLY A 1 284 ? 4.645 11.102 14.688 1 88.31 284 GLY A CA 1
ATOM 2352 C C . GLY A 1 284 ? 4.348 9.68 15.125 1 88.31 284 GLY A C 1
ATOM 2353 O O . GLY A 1 284 ? 5.184 9.031 15.758 1 88.31 284 GLY A O 1
ATOM 2354 N N . TYR A 1 285 ? 3.199 9.227 14.797 1 89.06 285 TYR A N 1
ATOM 2355 C CA . TYR A 1 285 ? 2.754 7.922 15.273 1 89.06 285 TYR A CA 1
ATOM 2356 C C . TYR A 1 285 ? 3.58 6.801 14.648 1 89.06 285 TYR A C 1
ATOM 2358 O O . TYR A 1 285 ? 3.627 5.688 15.172 1 89.06 285 TYR A O 1
ATOM 2366 N N . ILE A 1 286 ? 4.191 7.102 13.539 1 89.19 286 ILE A N 1
ATOM 2367 C CA . ILE A 1 286 ? 5.059 6.137 12.875 1 89.19 286 ILE A CA 1
ATOM 2368 C C . ILE A 1 286 ? 6.145 5.672 13.844 1 89.19 286 ILE A C 1
ATOM 2370 O O . ILE A 1 286 ? 6.578 4.516 13.789 1 89.19 286 ILE A O 1
ATOM 2374 N N . GLN A 1 287 ? 6.57 6.586 14.711 1 85.31 287 GLN A N 1
ATOM 2375 C CA . GLN A 1 287 ? 7.57 6.211 15.703 1 85.31 287 GLN A CA 1
ATOM 2376 C C . GLN A 1 287 ? 7.047 5.121 16.641 1 85.31 287 GLN A C 1
ATOM 2378 O O . GLN A 1 287 ? 7.77 4.18 16.969 1 85.31 287 GLN A O 1
ATOM 2383 N N . THR A 1 288 ? 5.828 5.328 17.031 1 83.5 288 THR A N 1
ATOM 2384 C CA . THR A 1 288 ? 5.188 4.328 17.875 1 83.5 288 THR A CA 1
ATOM 2385 C C . THR A 1 288 ? 5.066 2.996 17.141 1 83.5 288 THR A C 1
ATOM 2387 O O . THR A 1 288 ? 5.348 1.94 17.719 1 83.5 288 THR A O 1
ATOM 2390 N N . TYR A 1 289 ? 4.707 3.053 15.938 1 84.62 289 TYR A N 1
ATOM 2391 C CA . TYR A 1 289 ? 4.566 1.859 15.109 1 84.62 289 TYR A CA 1
ATOM 2392 C C . TYR A 1 289 ? 5.887 1.106 15.008 1 84.62 289 TYR A C 1
ATOM 2394 O O . TYR A 1 289 ? 5.938 -0.102 15.25 1 84.62 289 TYR A O 1
ATOM 2402 N N . GLN A 1 290 ? 6.906 1.832 14.695 1 81.75 290 GLN A N 1
ATOM 2403 C CA . GLN A 1 290 ? 8.219 1.227 14.516 1 81.75 290 GLN A CA 1
ATOM 2404 C C . GLN A 1 290 ? 8.758 0.678 15.836 1 81.75 290 GLN A C 1
ATOM 2406 O O . GLN A 1 290 ? 9.367 -0.391 15.859 1 81.75 290 GLN A O 1
ATOM 2411 N N . TYR A 1 291 ? 8.5 1.455 16.844 1 81.81 291 TYR A N 1
ATOM 2412 C CA . TYR A 1 291 ? 8.898 1.009 18.172 1 81.81 291 TYR A CA 1
ATOM 2413 C C . TYR A 1 291 ? 8.219 -0.304 18.531 1 81.81 291 TYR A C 1
ATOM 2415 O O . TYR A 1 291 ? 8.867 -1.235 19.016 1 81.81 291 TYR A O 1
ATOM 2423 N N . ARG A 1 292 ? 6.977 -0.366 18.297 1 78.5 292 ARG A N 1
ATOM 2424 C CA . ARG A 1 292 ? 6.215 -1.574 18.594 1 78.5 292 ARG A CA 1
ATOM 2425 C C . ARG A 1 292 ? 6.711 -2.754 17.766 1 78.5 292 ARG A C 1
ATOM 2427 O O . ARG A 1 292 ? 6.84 -3.869 18.281 1 78.5 292 ARG A O 1
ATOM 2434 N N . LEU A 1 293 ? 6.992 -2.486 16.531 1 78.06 293 LEU A N 1
ATOM 2435 C CA . LEU A 1 293 ? 7.52 -3.525 15.656 1 78.06 293 LEU A CA 1
ATOM 2436 C C . LEU A 1 293 ? 8.867 -4.027 16.172 1 78.06 293 LEU A C 1
ATOM 2438 O O . LEU A 1 293 ? 9.117 -5.234 16.188 1 78.06 293 LEU A O 1
ATOM 2442 N N . HIS A 1 294 ? 9.688 -3.076 16.562 1 77.44 294 HIS A N 1
ATOM 2443 C CA . HIS A 1 294 ? 11 -3.42 17.078 1 77.44 294 HIS A CA 1
ATOM 2444 C C . HIS A 1 294 ? 10.891 -4.262 18.344 1 77.44 294 HIS A C 1
ATOM 2446 O O . HIS A 1 294 ? 11.617 -5.246 18.516 1 77.44 294 HIS A O 1
ATOM 2452 N N . ARG A 1 295 ? 10.07 -3.873 19.188 1 75.5 295 ARG A N 1
ATOM 2453 C CA . ARG A 1 295 ? 9.883 -4.574 20.453 1 75.5 295 ARG A CA 1
ATOM 2454 C C . ARG A 1 295 ? 9.32 -5.973 20.219 1 75.5 295 ARG A C 1
ATOM 2456 O O . ARG A 1 295 ? 9.742 -6.93 20.875 1 75.5 295 ARG A O 1
ATOM 2463 N N . MET A 1 296 ? 8.414 -5.973 19.359 1 70.38 296 MET A N 1
ATOM 2464 C CA . MET A 1 296 ? 7.797 -7.254 19.031 1 70.38 296 MET A CA 1
ATOM 2465 C C . MET A 1 296 ? 8.836 -8.227 18.484 1 70.38 296 MET A C 1
ATOM 2467 O O . MET A 1 296 ? 8.836 -9.406 18.844 1 70.38 296 MET A O 1
ATOM 2471 N N . MET A 1 297 ? 9.719 -7.719 17.719 1 67.69 297 MET A N 1
ATOM 2472 C CA . MET A 1 297 ? 10.695 -8.57 17.047 1 67.69 297 MET A CA 1
ATOM 2473 C C . MET A 1 297 ? 11.828 -8.953 17.984 1 67.69 297 MET A C 1
ATOM 2475 O O . MET A 1 297 ? 12.375 -10.055 17.875 1 67.69 297 MET A O 1
ATOM 2479 N N . ARG A 1 298 ? 12.305 -8.07 18.812 1 60.97 298 ARG A N 1
ATOM 2480 C CA . ARG A 1 298 ? 13.352 -8.367 19.781 1 60.97 298 ARG A CA 1
ATOM 2481 C C . ARG A 1 298 ? 12.883 -9.398 20.797 1 60.97 298 ARG A C 1
ATOM 2483 O O . ARG A 1 298 ? 13.664 -10.234 21.25 1 60.97 298 ARG A O 1
ATOM 2490 N N . ASP A 1 299 ? 11.727 -9.227 21.188 1 56.72 299 ASP A N 1
ATOM 2491 C CA . ASP A 1 299 ? 11.219 -10.219 22.125 1 56.72 299 ASP A CA 1
ATOM 2492 C C . ASP A 1 299 ? 11.25 -11.617 21.531 1 56.72 299 ASP A C 1
ATOM 2494 O O . ASP A 1 299 ? 11.461 -12.602 22.234 1 56.72 299 ASP A O 1
ATOM 2498 N N . LYS A 1 300 ? 11.109 -11.75 20.25 1 53.59 300 LYS A N 1
ATOM 2499 C CA . LYS A 1 300 ? 11.242 -13.039 19.578 1 53.59 300 LYS A CA 1
ATOM 2500 C C . LYS A 1 300 ? 12.664 -13.57 19.688 1 53.59 300 LYS A C 1
ATOM 2502 O O . LYS A 1 300 ? 12.867 -14.758 19.953 1 53.59 300 LYS A O 1
ATOM 2507 N N . LEU A 1 301 ? 13.617 -12.648 19.266 1 46.41 301 LEU A N 1
ATOM 2508 C CA . LEU A 1 301 ? 15.008 -13.078 19.359 1 46.41 301 LEU A CA 1
ATOM 2509 C C . LEU A 1 301 ? 15.352 -13.516 20.766 1 46.41 301 LEU A C 1
ATOM 2511 O O . LEU A 1 301 ? 16.141 -14.445 20.969 1 46.41 301 LEU A O 1
ATOM 2515 N N . PHE A 1 302 ? 14.719 -12.922 21.656 1 42.19 302 PHE A N 1
ATOM 2516 C CA . PHE A 1 302 ? 15.008 -13.281 23.031 1 42.19 302 PHE A CA 1
ATOM 2517 C C . PHE A 1 302 ? 14.414 -14.641 23.375 1 42.19 302 PHE A C 1
ATOM 2519 O O . PHE A 1 302 ? 15.039 -15.438 24.078 1 42.19 302 PHE A O 1
ATOM 2526 N N . ARG A 1 303 ? 13.266 -14.891 23 1 42.31 303 ARG A N 1
ATOM 2527 C CA . ARG A 1 303 ? 12.711 -16.188 23.359 1 42.31 303 ARG A CA 1
ATOM 2528 C C . ARG A 1 303 ? 13.359 -17.312 22.547 1 42.31 303 ARG A C 1
ATOM 2530 O O . ARG A 1 303 ? 13.555 -18.422 23.062 1 42.31 303 ARG A O 1
ATOM 2537 N N . LYS A 1 304 ? 13.68 -17.172 21.188 1 41.44 304 LYS A N 1
ATOM 2538 C CA . LYS A 1 304 ? 14.406 -18.219 20.469 1 41.44 304 LYS A CA 1
ATOM 2539 C C . LYS A 1 304 ? 15.719 -18.562 21.156 1 41.44 304 LYS A C 1
ATOM 2541 O O . LYS A 1 304 ? 16.188 -19.703 21.109 1 41.44 304 LYS A O 1
ATOM 2546 N N . ARG A 1 305 ? 16.359 -17.625 21.812 1 39.28 305 ARG A N 1
ATOM 2547 C CA . ARG A 1 305 ? 17.578 -17.906 22.547 1 39.28 305 ARG A CA 1
ATOM 2548 C C . ARG A 1 305 ? 17.281 -18.719 23.797 1 39.28 305 ARG A C 1
ATOM 2550 O O . ARG A 1 305 ? 18.141 -19.453 24.297 1 39.28 305 ARG A O 1
ATOM 2557 N N . ILE A 1 306 ? 16.047 -18.562 24.281 1 37.53 306 ILE A N 1
ATOM 2558 C CA . ILE A 1 306 ? 15.859 -19.312 25.531 1 37.53 306 ILE A CA 1
ATOM 2559 C C . ILE A 1 306 ? 15.453 -20.75 25.219 1 37.53 306 ILE A C 1
ATOM 2561 O O . ILE A 1 306 ? 15.773 -21.656 25.984 1 37.53 306 ILE A O 1
ATOM 2565 N N . ASN A 1 307 ? 14.508 -21.109 24.219 1 30.69 307 ASN A N 1
ATOM 2566 C CA . ASN A 1 307 ? 14.219 -22.547 24.234 1 30.69 307 ASN A CA 1
ATOM 2567 C C . ASN A 1 307 ? 15.094 -23.297 23.234 1 30.69 307 ASN A C 1
ATOM 2569 O O . ASN A 1 307 ? 14.719 -23.469 22.078 1 30.69 307 ASN A O 1
ATOM 2573 N N . PRO A 1 308 ? 16.422 -23.547 23.391 1 33.53 308 PRO A N 1
ATOM 2574 C CA . PRO A 1 308 ? 17.328 -24.406 22.641 1 33.53 308 PRO A CA 1
ATOM 2575 C C . PRO A 1 308 ? 16.797 -25.828 22.453 1 33.53 308 PRO A C 1
ATOM 2577 O O . PRO A 1 308 ? 17.219 -26.547 21.562 1 33.53 308 PRO A O 1
ATOM 2580 N N . LEU A 1 309 ? 16 -26.438 23.406 1 31.47 309 LEU A N 1
ATOM 2581 C CA . LEU A 1 309 ? 15.836 -27.875 23.547 1 31.47 309 LEU A CA 1
ATOM 2582 C C . LEU A 1 309 ? 14.938 -28.422 22.438 1 31.47 309 LEU A C 1
ATOM 2584 O O . LEU A 1 309 ? 14.891 -29.641 22.203 1 31.47 309 LEU A O 1
ATOM 2588 N N . LYS A 1 310 ? 14.039 -27.859 21.766 1 34.78 310 LYS A N 1
ATOM 2589 C CA . LYS A 1 310 ? 13.141 -28.672 20.938 1 34.78 310 LYS A CA 1
ATOM 2590 C C . LYS A 1 310 ? 13.812 -29.062 19.625 1 34.78 310 LYS A C 1
ATOM 2592 O O . LYS A 1 310 ? 13.211 -29.766 18.812 1 34.78 310 LYS A O 1
ATOM 2597 N N . TRP A 1 311 ? 15.016 -28.719 19.172 1 29.53 311 TRP A N 1
ATOM 2598 C CA . TRP A 1 311 ? 15.555 -29.312 17.953 1 29.53 311 TRP A CA 1
ATOM 2599 C C . TRP A 1 311 ? 15.992 -30.75 18.203 1 29.53 311 TRP A C 1
ATOM 2601 O O . TRP A 1 311 ? 15.812 -31.609 17.344 1 29.53 311 TRP A O 1
ATOM 2611 N N . PHE A 1 312 ? 16.594 -31.203 19.344 1 28.8 312 PHE A N 1
ATOM 2612 C CA . PHE A 1 312 ? 17.406 -32.406 19.375 1 28.8 312 PHE A CA 1
ATOM 2613 C C . PHE A 1 312 ? 16.547 -33.625 19.656 1 28.8 312 PHE A C 1
ATOM 2615 O O . PHE A 1 312 ? 17.062 -34.75 19.734 1 28.8 312 PHE A O 1
ATOM 2622 N N . SER A 1 313 ? 15.344 -33.75 20.016 1 25 313 SER A N 1
ATOM 2623 C CA . SER A 1 313 ? 14.984 -35.094 20.422 1 25 313 SER A CA 1
ATOM 2624 C C . SER A 1 313 ? 14.68 -36 19.219 1 25 313 SER A C 1
ATOM 2626 O O . SER A 1 313 ? 14.211 -37.125 19.375 1 25 313 SER A O 1
ATOM 2628 N N . SER A 1 314 ? 14.789 -35.75 17.891 1 21.56 314 SER A N 1
ATOM 2629 C CA . SER A 1 314 ? 14.875 -36.969 17.062 1 21.56 314 SER A CA 1
ATOM 2630 C C . SER A 1 314 ? 16.266 -37.562 17.125 1 21.56 314 SER A C 1
ATOM 2632 O O . SER A 1 314 ? 17.234 -37 16.625 1 21.56 314 SER A O 1
ATOM 2634 N N . LYS A 1 315 ? 16.719 -38.219 18.234 1 18.2 315 LYS A N 1
ATOM 2635 C CA . LYS A 1 315 ? 17.344 -39.5 17.969 1 18.2 315 LYS A CA 1
ATOM 2636 C C . LYS A 1 315 ? 16.297 -40.531 17.594 1 18.2 315 LYS A C 1
ATOM 2638 O O . LYS A 1 315 ? 15.227 -40.594 18.203 1 18.2 315 LYS A O 1
ATOM 2643 N N . MET B 1 1 ? -33.594 0.229 4.227 1 88.94 1 MET B N 1
ATOM 2644 C CA . MET B 1 1 ? -32.156 0.411 4.344 1 88.94 1 MET B CA 1
ATOM 2645 C C . MET B 1 1 ? -31.469 -0.891 4.75 1 88.94 1 MET B C 1
ATOM 2647 O O . MET B 1 1 ? -31.922 -1.572 5.672 1 88.94 1 MET B O 1
ATOM 2651 N N . LYS B 1 2 ? -30.531 -1.364 4.012 1 94.94 2 LYS B N 1
ATOM 2652 C CA . LYS B 1 2 ? -29.781 -2.58 4.309 1 94.94 2 LYS B CA 1
ATOM 2653 C C . LYS B 1 2 ? -29.047 -2.467 5.648 1 94.94 2 LYS B C 1
ATOM 2655 O O . LYS B 1 2 ? -28.438 -1.442 5.941 1 94.94 2 LYS B O 1
ATOM 2660 N N . THR B 1 3 ? -29.266 -3.469 6.531 1 97.81 3 THR B N 1
ATOM 2661 C CA . THR B 1 3 ? -28.578 -3.51 7.816 1 97.81 3 THR B CA 1
ATOM 2662 C C . THR B 1 3 ? -27.234 -4.238 7.691 1 97.81 3 THR B C 1
ATOM 2664 O O . THR B 1 3 ? -27.172 -5.305 7.078 1 97.81 3 THR B O 1
ATOM 2667 N N . ILE B 1 4 ? -26.203 -3.662 8.234 1 98.06 4 ILE B N 1
ATOM 2668 C CA . ILE B 1 4 ? -24.891 -4.305 8.219 1 98.06 4 ILE B CA 1
ATOM 2669 C C . ILE B 1 4 ? -24.359 -4.445 9.641 1 98.06 4 ILE B C 1
ATOM 2671 O O . ILE B 1 4 ? -24.578 -3.566 10.484 1 98.06 4 ILE B O 1
ATOM 2675 N N . LYS B 1 5 ? -23.734 -5.551 9.984 1 98.44 5 LYS B N 1
ATOM 2676 C CA . LYS B 1 5 ? -23.109 -5.801 11.281 1 98.44 5 LYS B CA 1
ATOM 2677 C C . LYS B 1 5 ? -21.688 -5.238 11.328 1 98.44 5 LYS B C 1
ATOM 2679 O O . LYS B 1 5 ? -20.828 -5.66 10.555 1 98.44 5 LYS B O 1
ATOM 2684 N N . VAL B 1 6 ? -21.469 -4.34 12.312 1 98.5 6 VAL B N 1
ATOM 2685 C CA . VAL B 1 6 ? -20.203 -3.6 12.312 1 98.5 6 VAL B CA 1
ATOM 2686 C C . VAL B 1 6 ? -19.578 -3.656 13.703 1 98.5 6 VAL B C 1
ATOM 2688 O O . VAL B 1 6 ? -20.281 -3.768 14.711 1 98.5 6 VAL B O 1
ATOM 2691 N N . LYS B 1 7 ? -18.312 -3.635 13.75 1 98.56 7 LYS B N 1
ATOM 2692 C CA . LYS B 1 7 ? -17.531 -3.449 14.977 1 98.56 7 LYS B CA 1
ATOM 2693 C C . LYS B 1 7 ? -16.375 -2.486 14.75 1 98.56 7 LYS B C 1
ATOM 2695 O O . LYS B 1 7 ? -15.789 -2.453 13.664 1 98.56 7 LYS B O 1
ATOM 2700 N N . PHE B 1 8 ? -16.109 -1.642 15.711 1 98.62 8 PHE B N 1
ATOM 2701 C CA . PHE B 1 8 ? -14.969 -0.737 15.719 1 98.62 8 PHE B CA 1
ATOM 2702 C C . PHE B 1 8 ? -13.969 -1.144 16.781 1 98.62 8 PHE B C 1
ATOM 2704 O O . PHE B 1 8 ? -14.328 -1.33 17.953 1 98.62 8 PHE B O 1
ATOM 2711 N N . VAL B 1 9 ? -12.703 -1.323 16.375 1 97.5 9 VAL B N 1
ATOM 2712 C CA . VAL B 1 9 ? -11.672 -1.641 17.359 1 97.5 9 VAL B CA 1
ATOM 2713 C C . VAL B 1 9 ? -10.422 -0.805 17.094 1 97.5 9 VAL B C 1
ATOM 2715 O O . VAL B 1 9 ? -10.273 -0.235 16 1 97.5 9 VAL B O 1
ATOM 2718 N N . ASP B 1 10 ? -9.555 -0.634 18.047 1 95.38 10 ASP B N 1
ATOM 2719 C CA . ASP B 1 10 ? -8.211 -0.064 17.953 1 95.38 10 ASP B CA 1
ATOM 2720 C C . ASP B 1 10 ? -8.273 1.423 17.609 1 95.38 10 ASP B C 1
ATOM 2722 O O . ASP B 1 10 ? -7.406 1.937 16.906 1 95.38 10 ASP B O 1
ATOM 2726 N N . PHE B 1 11 ? -9.359 2.041 17.922 1 96.94 11 PHE B N 1
ATOM 2727 C CA . PHE B 1 11 ? -9.484 3.488 17.766 1 96.94 11 PHE B CA 1
ATOM 2728 C C . PHE B 1 11 ? -8.992 4.203 19.031 1 96.94 11 PHE B C 1
ATOM 2730 O O . PHE B 1 11 ? -8.68 3.559 20.031 1 96.94 11 PHE B O 1
ATOM 2737 N N . TRP B 1 12 ? -8.742 5.492 18.891 1 92.62 12 TRP B N 1
ATOM 2738 C CA . TRP B 1 12 ? -8.203 6.309 19.969 1 92.62 12 TRP B CA 1
ATOM 2739 C C . TRP B 1 12 ? -9.078 6.207 21.219 1 92.62 12 TRP B C 1
ATOM 2741 O O . TRP B 1 12 ? -10.203 5.715 21.156 1 92.62 12 TRP B O 1
ATOM 2751 N N . GLU B 1 13 ? -8.547 6.809 22.234 1 89.62 13 GLU B N 1
ATOM 2752 C CA . GLU B 1 13 ? -9.242 6.777 23.516 1 89.62 13 GLU B CA 1
ATOM 2753 C C . GLU B 1 13 ? -10.555 7.559 23.453 1 89.62 13 GLU B C 1
ATOM 2755 O O . GLU B 1 13 ? -10.617 8.625 22.828 1 89.62 13 GLU B O 1
ATOM 2760 N N . ASN B 1 14 ? -11.664 7.191 23.875 1 90.19 14 ASN B N 1
ATOM 2761 C CA . ASN B 1 14 ? -12.977 7.816 23.969 1 90.19 14 ASN B CA 1
ATOM 2762 C C . ASN B 1 14 ? -13.719 7.742 22.625 1 90.19 14 ASN B C 1
ATOM 2764 O O . ASN B 1 14 ? -14.641 8.523 22.391 1 90.19 14 ASN B O 1
ATOM 2768 N N . PHE B 1 15 ? -13.148 6.969 21.781 1 94.31 15 PHE B N 1
ATOM 2769 C CA . PHE B 1 15 ? -13.867 6.715 20.531 1 94.31 15 PHE B CA 1
ATOM 2770 C C . PHE B 1 15 ? -15.258 6.168 20.812 1 94.31 15 PHE B C 1
ATOM 2772 O O . PHE B 1 15 ? -15.422 5.254 21.625 1 94.31 15 PHE B O 1
ATOM 2779 N N . ASP B 1 16 ? -16.266 6.785 20.203 1 96.19 16 ASP B N 1
ATOM 2780 C CA . ASP B 1 16 ? -17.641 6.324 20.328 1 96.19 16 ASP B CA 1
ATOM 2781 C C . ASP B 1 16 ? -18.062 5.5 19.109 1 96.19 16 ASP B C 1
ATOM 2783 O O . ASP B 1 16 ? -18.297 6.047 18.031 1 96.19 16 ASP B O 1
ATOM 2787 N N . PRO B 1 17 ? -18.203 4.238 19.266 1 95.94 17 PRO B N 1
ATOM 2788 C CA . PRO B 1 17 ? -18.562 3.4 18.125 1 95.94 17 PRO B CA 1
ATOM 2789 C C . PRO B 1 17 ? -19.922 3.742 17.531 1 95.94 17 PRO B C 1
ATOM 2791 O O . PRO B 1 17 ? -20.188 3.457 16.359 1 95.94 17 PRO B O 1
ATOM 2794 N N . GLN B 1 18 ? -20.75 4.312 18.297 1 93.62 18 GLN B N 1
ATOM 2795 C CA . GLN B 1 18 ? -22.094 4.641 17.828 1 93.62 18 GLN B CA 1
ATOM 2796 C C . GLN B 1 18 ? -22.109 5.98 17.094 1 93.62 18 GLN B C 1
ATOM 2798 O O . GLN B 1 18 ? -22.859 6.156 16.125 1 93.62 18 GLN B O 1
ATOM 2803 N N . HIS B 1 19 ? -21.281 6.887 17.688 1 93.75 19 HIS B N 1
ATOM 2804 C CA . HIS B 1 19 ? -21.25 8.227 17.109 1 93.75 19 HIS B CA 1
ATOM 2805 C C . HIS B 1 19 ? -19.844 8.617 16.688 1 93.75 19 HIS B C 1
ATOM 2807 O O . HIS B 1 19 ? -19.047 9.047 17.531 1 93.75 19 HIS B O 1
ATOM 2813 N N . ASN B 1 20 ? -19.531 8.484 15.508 1 94 20 ASN B N 1
ATOM 2814 C CA . ASN B 1 20 ? -18.281 8.875 14.883 1 94 20 ASN B CA 1
ATOM 2815 C C . ASN B 1 20 ? -18.453 9.172 13.398 1 94 20 ASN B C 1
ATOM 2817 O O . ASN B 1 20 ? -19.516 8.883 12.828 1 94 20 ASN B O 1
ATOM 2821 N N . PHE B 1 21 ? -17.531 9.82 12.789 1 92.06 21 PHE B N 1
ATOM 2822 C CA . PHE B 1 21 ? -17.734 10.336 11.438 1 92.06 21 PHE B CA 1
ATOM 2823 C C . PHE B 1 21 ? -17.938 9.195 10.445 1 92.06 21 PHE B C 1
ATOM 2825 O O . PHE B 1 21 ? -18.688 9.344 9.477 1 92.06 21 PHE B O 1
ATOM 2832 N N . ILE B 1 22 ? -17.312 8.008 10.688 1 96.88 22 ILE B N 1
ATOM 2833 C CA . ILE B 1 22 ? -17.469 6.867 9.789 1 96.88 22 ILE B CA 1
ATOM 2834 C C . ILE B 1 22 ? -18.891 6.332 9.883 1 96.88 22 ILE B C 1
ATOM 2836 O O . ILE B 1 22 ? -19.578 6.176 8.859 1 96.88 22 ILE B O 1
ATOM 2840 N N . ALA B 1 23 ? -19.312 6.09 11.102 1 97.38 23 ALA B N 1
ATOM 2841 C CA . ALA B 1 23 ? -20.672 5.598 11.336 1 97.38 23 ALA B CA 1
ATOM 2842 C C . ALA B 1 23 ? -21.703 6.574 10.797 1 97.38 23 ALA B C 1
ATOM 2844 O O . ALA B 1 23 ? -22.719 6.164 10.227 1 97.38 23 ALA B O 1
ATOM 2845 N N . ASN B 1 24 ? -21.422 7.859 11.023 1 96.06 24 ASN B N 1
ATOM 2846 C CA . ASN B 1 24 ? -22.344 8.883 10.555 1 96.06 24 ASN B CA 1
ATOM 2847 C C . ASN B 1 24 ? -22.5 8.844 9.031 1 96.06 24 ASN B C 1
ATOM 2849 O O . ASN B 1 24 ? -23.609 8.984 8.516 1 96.06 24 ASN B O 1
ATOM 2853 N N . ILE B 1 25 ? -21.438 8.688 8.359 1 97.06 25 ILE B N 1
ATOM 2854 C CA . ILE B 1 25 ? -21.469 8.648 6.898 1 97.06 25 ILE B CA 1
ATOM 2855 C C . ILE B 1 25 ? -22.172 7.379 6.43 1 97.06 25 ILE B C 1
ATOM 2857 O O . ILE B 1 25 ? -23.016 7.426 5.527 1 97.06 25 ILE B O 1
ATOM 2861 N N . ILE B 1 26 ? -21.859 6.25 7.035 1 97.94 26 ILE B N 1
ATOM 2862 C CA . ILE B 1 26 ? -22.469 4.973 6.68 1 97.94 26 ILE B CA 1
ATOM 2863 C C . ILE B 1 26 ? -23.984 5.035 6.902 1 97.94 26 ILE B C 1
ATOM 2865 O O . ILE B 1 26 ? -24.75 4.535 6.086 1 97.94 26 ILE B O 1
ATOM 2869 N N . SER B 1 27 ? -24.422 5.707 7.957 1 97.44 27 SER B N 1
ATOM 2870 C CA . SER B 1 27 ? -25.828 5.738 8.375 1 97.44 27 SER B CA 1
ATOM 2871 C C . SER B 1 27 ? -26.672 6.543 7.402 1 97.44 27 SER B C 1
ATOM 2873 O O . SER B 1 27 ? -27.906 6.516 7.48 1 97.44 27 SER B O 1
ATOM 2875 N N . LYS B 1 28 ? -26.031 7.23 6.574 1 96.62 28 LYS B N 1
ATOM 2876 C CA . LYS B 1 28 ? -26.781 7.961 5.555 1 96.62 28 LYS B CA 1
ATOM 2877 C C . LYS B 1 28 ? -27.469 7 4.586 1 96.62 28 LYS B C 1
ATOM 2879 O O . LYS B 1 28 ? -28.469 7.359 3.949 1 96.62 28 LYS B O 1
ATOM 2884 N N . LYS B 1 29 ? -26.938 5.766 4.48 1 97.69 29 LYS B N 1
ATOM 2885 C CA . LYS B 1 29 ? -27.5 4.848 3.492 1 97.69 29 LYS B CA 1
ATOM 2886 C C . LYS B 1 29 ? -27.734 3.465 4.098 1 97.69 29 LYS B C 1
ATOM 2888 O O . LYS B 1 29 ? -28.484 2.658 3.547 1 97.69 29 LYS B O 1
ATOM 2893 N N . TYR B 1 30 ? -27.125 3.152 5.172 1 98.12 30 TYR B N 1
ATOM 2894 C CA . TYR B 1 30 ? -27.203 1.83 5.781 1 98.12 30 TYR B CA 1
ATOM 2895 C C . TYR B 1 30 ? -27.594 1.931 7.25 1 98.12 30 TYR B C 1
ATOM 2897 O O . TYR B 1 30 ? -27.391 2.969 7.887 1 98.12 30 TYR B O 1
ATOM 2905 N N . ARG B 1 31 ? -28.141 0.873 7.754 1 97.94 31 ARG B N 1
ATOM 2906 C CA . ARG B 1 31 ? -28.359 0.732 9.188 1 97.94 31 ARG B CA 1
ATOM 2907 C C . ARG B 1 31 ? -27.25 -0.07 9.844 1 97.94 31 ARG B C 1
ATOM 2909 O O . ARG B 1 31 ? -26.906 -1.164 9.383 1 97.94 31 ARG B O 1
ATOM 2916 N N . ILE B 1 32 ? -26.703 0.444 10.898 1 98 32 ILE B N 1
ATOM 2917 C CA . ILE B 1 32 ? -25.562 -0.201 11.555 1 98 32 ILE B CA 1
ATOM 2918 C C . ILE B 1 32 ? -26.062 -1 12.758 1 98 32 ILE B C 1
ATOM 2920 O O . ILE B 1 32 ? -26.828 -0.486 13.586 1 98 32 ILE B O 1
ATOM 2924 N N . GLU B 1 33 ? -25.75 -2.172 12.828 1 98.38 33 GLU B N 1
ATOM 2925 C CA . GLU B 1 33 ? -25.859 -3.014 14.016 1 98.38 33 GLU B CA 1
ATOM 2926 C C . GLU B 1 33 ? -24.484 -3.354 14.586 1 98.38 33 GLU B C 1
ATOM 2928 O O . GLU B 1 33 ? -23.719 -4.09 13.961 1 98.38 33 GLU B O 1
ATOM 2933 N N . LEU B 1 34 ? -24.203 -2.801 15.742 1 98.06 34 LEU B N 1
ATOM 2934 C CA . LEU B 1 34 ? -22.938 -3.133 16.391 1 98.06 34 LEU B CA 1
ATOM 2935 C C . LEU B 1 34 ? -22.953 -4.574 16.891 1 98.06 34 LEU B C 1
ATOM 2937 O O . LEU B 1 34 ? -23.938 -5.016 17.5 1 98.06 34 LEU B O 1
ATOM 2941 N N . SER B 1 35 ? -21.875 -5.297 16.578 1 97.75 35 SER B N 1
ATOM 2942 C CA . SER B 1 35 ? -21.859 -6.727 16.875 1 97.75 35 SER B CA 1
ATOM 2943 C C . SER B 1 35 ? -20.453 -7.199 17.234 1 97.75 35 SER B C 1
ATOM 2945 O O . SER B 1 35 ? -19.469 -6.684 16.703 1 97.75 35 SER B O 1
ATOM 2947 N N . ASP B 1 36 ? -20.375 -8.227 18.109 1 96.94 36 ASP B N 1
ATOM 2948 C CA . ASP B 1 36 ? -19.109 -8.859 18.453 1 96.94 36 ASP B CA 1
ATOM 2949 C C . ASP B 1 36 ? -18.703 -9.891 17.406 1 96.94 36 ASP B C 1
ATOM 2951 O O . ASP B 1 36 ? -17.562 -10.359 17.391 1 96.94 36 ASP B O 1
ATOM 2955 N N . THR B 1 37 ? -19.578 -10.242 16.516 1 97.62 37 THR B N 1
ATOM 2956 C CA . THR B 1 37 ? -19.312 -11.078 15.344 1 97.62 37 THR B CA 1
ATOM 2957 C C . THR B 1 37 ? -19.656 -10.328 14.062 1 97.62 37 THR B C 1
ATOM 2959 O O . THR B 1 37 ? -20.609 -10.672 13.359 1 97.62 37 THR B O 1
ATOM 2962 N N . PRO B 1 38 ? -18.906 -9.367 13.734 1 98.44 38 PRO B N 1
ATOM 2963 C CA . PRO B 1 38 ? -19.234 -8.438 12.656 1 98.44 38 PRO B CA 1
ATOM 2964 C C . PRO B 1 38 ? -19 -9.023 11.266 1 98.44 38 PRO B C 1
ATOM 2966 O O . PRO B 1 38 ? -18.188 -9.938 11.117 1 98.44 38 PRO B O 1
ATOM 2969 N N . ASP B 1 39 ? -19.75 -8.508 10.32 1 98.38 39 ASP B N 1
ATOM 2970 C CA . ASP B 1 39 ? -19.422 -8.719 8.914 1 98.38 39 ASP B CA 1
ATOM 2971 C C . ASP B 1 39 ? -18.312 -7.781 8.453 1 98.38 39 ASP B C 1
ATOM 2973 O O . ASP B 1 39 ? -17.516 -8.125 7.578 1 98.38 39 ASP B O 1
ATOM 2977 N N . TYR B 1 40 ? -18.328 -6.605 9.039 1 98.75 40 TYR B N 1
ATOM 2978 C CA . TYR B 1 40 ? -17.359 -5.566 8.703 1 98.75 40 TYR B CA 1
ATOM 2979 C C . TYR B 1 40 ? -16.672 -5.039 9.953 1 98.75 40 TYR B C 1
ATOM 2981 O O . TYR B 1 40 ? -17.344 -4.566 10.883 1 98.75 40 TYR B O 1
ATOM 2989 N N . LEU B 1 41 ? -15.391 -5.129 10.031 1 98.81 41 LEU B N 1
ATOM 2990 C CA . LEU B 1 41 ? -14.586 -4.629 11.141 1 98.81 41 LEU B CA 1
ATOM 2991 C C . LEU B 1 41 ? -13.828 -3.369 10.742 1 98.81 41 LEU B C 1
ATOM 2993 O O . LEU B 1 41 ? -12.984 -3.404 9.836 1 98.81 41 LEU B O 1
ATOM 2997 N N . PHE B 1 42 ? -14.164 -2.307 11.352 1 98.81 42 PHE B N 1
ATOM 2998 C CA . PHE B 1 42 ? -13.359 -1.096 11.227 1 98.81 42 PHE B CA 1
ATOM 2999 C C . PHE B 1 42 ? -12.297 -1.038 12.312 1 98.81 42 PHE B C 1
ATOM 3001 O O . PHE B 1 42 ? -12.586 -1.31 13.484 1 98.81 42 PHE B O 1
ATOM 3008 N N . PHE B 1 43 ? -11.047 -0.725 11.93 1 98.25 43 PHE B N 1
ATOM 3009 C CA . PHE B 1 43 ? -10.023 -0.636 12.961 1 98.25 43 PHE B CA 1
ATOM 3010 C C . PHE B 1 43 ? -9.016 0.461 12.633 1 98.25 43 PHE B C 1
ATOM 3012 O O . PHE B 1 43 ? -8.93 0.909 11.492 1 98.25 43 PHE B O 1
ATOM 3019 N N . SER B 1 44 ? -8.312 0.923 13.625 1 97.19 44 SER B N 1
ATOM 3020 C CA . SER B 1 44 ? -7.324 1.988 13.492 1 97.19 44 SER B CA 1
ATOM 3021 C C . SER B 1 44 ? -5.98 1.57 14.078 1 97.19 44 SER B C 1
ATOM 3023 O O . SER B 1 44 ? -5.668 0.379 14.141 1 97.19 44 SER B O 1
ATOM 3025 N N . VAL B 1 45 ? -5.129 2.475 14.359 1 94 45 VAL B N 1
ATOM 3026 C CA . VAL B 1 45 ? -3.711 2.207 14.578 1 94 45 VAL B CA 1
ATOM 3027 C C . VAL B 1 45 ? -3.422 2.15 16.078 1 94 45 VAL B C 1
ATOM 3029 O O . VAL B 1 45 ? -2.297 1.857 16.484 1 94 45 VAL B O 1
ATOM 3032 N N . PHE B 1 46 ? -4.383 2.332 16.938 1 92.62 46 PHE B N 1
ATOM 3033 C CA . PHE B 1 46 ? -4.113 2.543 18.359 1 92.62 46 PHE B CA 1
ATOM 3034 C C . PHE B 1 46 ? -4.148 1.222 19.109 1 92.62 46 PHE B C 1
ATOM 3036 O O . PHE B 1 46 ? -4.141 1.207 20.344 1 92.62 46 PHE B O 1
ATOM 3043 N N . GLY B 1 47 ? -4.203 0.135 18.469 1 86.69 47 GLY B N 1
ATOM 3044 C CA . GLY B 1 47 ? -4.176 -1.199 19.047 1 86.69 47 GLY B CA 1
ATOM 3045 C C . GLY B 1 47 ? -4.031 -2.297 18.016 1 86.69 47 GLY B C 1
ATOM 3046 O O . GLY B 1 47 ? -3.729 -2.023 16.859 1 86.69 47 GLY B O 1
ATOM 3047 N N . TYR B 1 48 ? -4.219 -3.59 18.516 1 86.06 48 TYR B N 1
ATOM 3048 C CA . TYR B 1 48 ? -4.023 -4.723 17.609 1 86.06 48 TYR B CA 1
ATOM 3049 C C . TYR B 1 48 ? -5.156 -5.734 17.75 1 86.06 48 TYR B C 1
ATOM 3051 O O . TYR B 1 48 ? -5.023 -6.887 17.344 1 86.06 48 TYR B O 1
ATOM 3059 N N . GLU B 1 49 ? -6.238 -5.355 18.297 1 91.56 49 GLU B N 1
ATOM 3060 C CA . GLU B 1 49 ? -7.383 -6.242 18.469 1 91.56 49 GLU B CA 1
ATOM 3061 C C . GLU B 1 49 ? -7.887 -6.77 17.125 1 91.56 49 GLU B C 1
ATOM 3063 O O . GLU B 1 49 ? -8.469 -7.855 17.062 1 91.56 49 GLU B O 1
ATOM 3068 N N . ASN B 1 50 ? -7.684 -6.059 16.062 1 94.38 50 ASN B N 1
ATOM 3069 C CA . ASN B 1 50 ? -8.156 -6.441 14.734 1 94.38 50 ASN B CA 1
ATOM 3070 C C . ASN B 1 50 ? -7.652 -7.82 14.336 1 94.38 50 ASN B C 1
ATOM 3072 O O . ASN B 1 50 ? -8.32 -8.539 13.594 1 94.38 50 ASN B O 1
ATOM 3076 N N . ILE B 1 51 ? -6.484 -8.18 14.859 1 88.81 51 ILE B N 1
ATOM 3077 C CA . ILE B 1 51 ? -5.824 -9.414 14.461 1 88.81 51 ILE B CA 1
ATOM 3078 C C . ILE B 1 51 ? -6.613 -10.617 14.984 1 88.81 51 ILE B C 1
ATOM 3080 O O . ILE B 1 51 ? -6.461 -11.734 14.492 1 88.81 51 ILE B O 1
ATOM 3084 N N . ASP B 1 52 ? -7.465 -10.43 15.922 1 90.25 52 ASP B N 1
ATOM 3085 C CA . ASP B 1 52 ? -8.258 -11.5 16.531 1 90.25 52 ASP B CA 1
ATOM 3086 C C . ASP B 1 52 ? -9.523 -11.766 15.727 1 90.25 52 ASP B C 1
ATOM 3088 O O . ASP B 1 52 ? -10.258 -12.719 16.016 1 90.25 52 ASP B O 1
ATOM 3092 N N . TYR B 1 53 ? -9.805 -10.984 14.742 1 93.62 53 TYR B N 1
ATOM 3093 C CA . TYR B 1 53 ? -10.992 -11.148 13.914 1 93.62 53 TYR B CA 1
ATOM 3094 C C . TYR B 1 53 ? -10.633 -11.742 12.562 1 93.62 53 TYR B C 1
ATOM 3096 O O . TYR B 1 53 ? -9.844 -11.164 11.812 1 93.62 53 TYR B O 1
ATOM 3104 N N . HIS B 1 54 ? -11.234 -12.883 12.141 1 89.06 54 HIS B N 1
ATOM 3105 C CA . HIS B 1 54 ? -10.773 -13.594 10.953 1 89.06 54 HIS B CA 1
ATOM 3106 C C . HIS B 1 54 ? -11.922 -13.828 9.969 1 89.06 54 HIS B C 1
ATOM 3108 O O . HIS B 1 54 ? -11.688 -14.164 8.812 1 89.06 54 HIS B O 1
ATOM 3114 N N . ASN B 1 55 ? -13.148 -13.672 10.359 1 93.06 55 ASN B N 1
ATOM 3115 C CA . ASN B 1 55 ? -14.289 -13.992 9.508 1 93.06 55 ASN B CA 1
ATOM 3116 C C . ASN B 1 55 ? -15.102 -12.742 9.172 1 93.06 55 ASN B C 1
ATOM 3118 O O . ASN B 1 55 ? -16.328 -12.734 9.289 1 93.06 55 ASN B O 1
ATOM 3122 N N . CYS B 1 56 ? -14.453 -11.695 8.891 1 97.38 56 CYS B N 1
ATOM 3123 C CA . CYS B 1 56 ? -15.094 -10.438 8.523 1 97.38 56 CYS B CA 1
ATOM 3124 C C . CYS B 1 56 ? -14.242 -9.664 7.52 1 97.38 56 CYS B C 1
ATOM 3126 O O . CYS B 1 56 ? -13.07 -9.992 7.312 1 97.38 56 CYS B O 1
ATOM 3128 N N . THR B 1 57 ? -14.859 -8.758 6.812 1 98.38 57 THR B N 1
ATOM 3129 C CA . THR B 1 57 ? -14.141 -7.793 5.988 1 98.38 57 THR B CA 1
ATOM 3130 C C . THR B 1 57 ? -13.516 -6.699 6.848 1 98.38 57 THR B C 1
ATOM 3132 O O . THR B 1 57 ? -14.211 -6.047 7.633 1 98.38 57 THR B O 1
ATOM 3135 N N . LYS B 1 58 ? -12.273 -6.516 6.719 1 98.38 58 LYS B N 1
ATOM 3136 C CA . LYS B 1 58 ? -11.57 -5.566 7.578 1 98.38 58 LYS B CA 1
ATOM 3137 C C . LYS B 1 58 ? -11.289 -4.262 6.84 1 98.38 58 LYS B C 1
ATOM 3139 O O . LYS B 1 58 ? -10.703 -4.273 5.754 1 98.38 58 LYS B O 1
ATOM 3144 N N . ILE B 1 59 ? -11.688 -3.166 7.402 1 98.88 59 ILE B N 1
ATOM 3145 C CA . ILE B 1 59 ? -11.523 -1.837 6.824 1 98.88 59 ILE B CA 1
ATOM 3146 C C . ILE B 1 59 ? -10.672 -0.971 7.754 1 98.88 59 ILE B C 1
ATOM 3148 O O . ILE B 1 59 ? -11.078 -0.685 8.883 1 98.88 59 ILE B O 1
ATOM 3152 N N . PHE B 1 60 ? -9.562 -0.568 7.27 1 98.69 60 PHE B N 1
ATOM 3153 C CA . PHE B 1 60 ? -8.602 0.209 8.047 1 98.69 60 PHE B CA 1
ATOM 3154 C C . PHE B 1 60 ? -8.852 1.703 7.875 1 98.69 60 PHE B C 1
ATOM 3156 O O . PHE B 1 60 ? -9.172 2.162 6.777 1 98.69 60 PHE B O 1
ATOM 3163 N N . TYR B 1 61 ? -8.727 2.467 8.938 1 98.31 61 TYR B N 1
ATOM 3164 C CA . TYR B 1 61 ? -8.711 3.926 8.906 1 98.31 61 TYR B CA 1
ATOM 3165 C C . TYR B 1 61 ? -7.602 4.48 9.789 1 98.31 61 TYR B C 1
ATOM 3167 O O . TYR B 1 61 ? -7.402 4.016 10.914 1 98.31 61 TYR B O 1
ATOM 3175 N N . SER B 1 62 ? -6.887 5.484 9.203 1 94.88 62 SER B N 1
ATOM 3176 C CA . SER B 1 62 ? -5.992 6.211 10.102 1 94.88 62 SER B CA 1
ATOM 3177 C C . SER B 1 62 ? -5.973 7.699 9.773 1 94.88 62 SER B C 1
ATOM 3179 O O . SER B 1 62 ? -5.875 8.078 8.602 1 94.88 62 SER B O 1
ATOM 3181 N N . GLY B 1 63 ? -6.078 8.492 10.789 1 93 63 GLY B N 1
ATOM 3182 C CA . GLY B 1 63 ? -5.781 9.914 10.695 1 93 63 GLY B CA 1
ATOM 3183 C C . GLY B 1 63 ? -4.34 10.25 11.039 1 93 63 GLY B C 1
ATOM 3184 O O . GLY B 1 63 ? -3.92 11.398 10.922 1 93 63 GLY B O 1
ATOM 3185 N N . GLU B 1 64 ? -3.582 9.203 11.492 1 93.81 64 GLU B N 1
ATOM 3186 C CA . GLU B 1 64 ? -2.166 9.352 11.82 1 93.81 64 GLU B CA 1
ATOM 3187 C C . GLU B 1 64 ? -1.287 8.992 10.625 1 93.81 64 GLU B C 1
ATOM 3189 O O . GLU B 1 64 ? -1.771 8.43 9.633 1 93.81 64 GLU B O 1
ATOM 3194 N N . ASN B 1 65 ? -0.056 9.398 10.711 1 95.56 65 ASN B N 1
ATOM 3195 C CA . ASN B 1 65 ? 0.83 9.227 9.562 1 95.56 65 ASN B CA 1
ATOM 3196 C C . ASN B 1 65 ? 1.29 7.781 9.414 1 95.56 65 ASN B C 1
ATOM 3198 O O . ASN B 1 65 ? 2.492 7.508 9.383 1 95.56 65 ASN B O 1
ATOM 3202 N N . ILE B 1 66 ? 0.323 6.875 9.273 1 96.12 66 ILE B N 1
ATOM 3203 C CA . ILE B 1 66 ? 0.546 5.449 9.055 1 96.12 66 ILE B CA 1
ATOM 3204 C C . ILE B 1 66 ? -0.055 5.039 7.711 1 96.12 66 ILE B C 1
ATOM 3206 O O . ILE B 1 66 ? -1.231 5.297 7.445 1 96.12 66 ILE B O 1
ATOM 3210 N N . THR B 1 67 ? 0.799 4.449 6.855 1 97.12 67 THR B N 1
ATOM 3211 C CA . THR B 1 67 ? 0.313 3.865 5.609 1 97.12 67 THR B CA 1
ATOM 3212 C C . THR B 1 67 ? -0.378 2.531 5.867 1 97.12 67 THR B C 1
ATOM 3214 O O . THR B 1 67 ? 0.09 1.731 6.68 1 97.12 67 THR B O 1
ATOM 3217 N N . PRO B 1 68 ? -1.483 2.273 5.223 1 97.5 68 PRO B N 1
ATOM 3218 C CA . PRO B 1 68 ? -2.184 1.008 5.457 1 97.5 68 PRO B CA 1
ATOM 3219 C C . PRO B 1 68 ? -1.308 -0.211 5.172 1 97.5 68 PRO B C 1
ATOM 3221 O O . PRO B 1 68 ? -0.542 -0.212 4.203 1 97.5 68 PRO B O 1
ATOM 3224 N N . ASP B 1 69 ? -1.35 -1.142 6.062 1 95.25 69 ASP B N 1
ATOM 3225 C CA . ASP B 1 69 ? -0.781 -2.465 5.82 1 95.25 69 ASP B CA 1
ATOM 3226 C C . ASP B 1 69 ? -1.832 -3.42 5.258 1 95.25 69 ASP B C 1
ATOM 3228 O O . ASP B 1 69 ? -2.625 -3.99 6.012 1 95.25 69 ASP B O 1
ATOM 3232 N N . PHE B 1 70 ? -1.815 -3.684 3.979 1 97.06 70 PHE B N 1
ATOM 3233 C CA . PHE B 1 70 ? -2.865 -4.43 3.295 1 97.06 70 PHE B CA 1
ATOM 3234 C C . PHE B 1 70 ? -2.734 -5.922 3.566 1 97.06 70 PHE B C 1
ATOM 3236 O O . PHE B 1 70 ? -3.557 -6.715 3.104 1 97.06 70 PHE B O 1
ATOM 3243 N N . ASN B 1 71 ? -1.725 -6.293 4.359 1 94.94 71 ASN B N 1
ATOM 3244 C CA . ASN B 1 71 ? -1.637 -7.68 4.801 1 94.94 71 ASN B CA 1
ATOM 3245 C C . ASN B 1 71 ? -2.6 -7.969 5.949 1 94.94 71 ASN B C 1
ATOM 3247 O O . ASN B 1 71 ? -2.846 -9.125 6.285 1 94.94 71 ASN B O 1
ATOM 3251 N N . ILE B 1 72 ? -3.189 -6.906 6.516 1 94.12 72 ILE B N 1
ATOM 3252 C CA . ILE B 1 72 ? -4.074 -7.145 7.652 1 94.12 72 ILE B CA 1
ATOM 3253 C C . ILE B 1 72 ? -5.391 -6.398 7.441 1 94.12 72 ILE B C 1
ATOM 3255 O O . ILE B 1 72 ? -6.223 -6.328 8.352 1 94.12 72 ILE B O 1
ATOM 3259 N N . CYS B 1 73 ? -5.574 -5.766 6.309 1 97.31 73 CYS B N 1
ATOM 3260 C CA . CYS B 1 73 ? -6.859 -5.145 5.992 1 97.31 73 CYS B CA 1
ATOM 3261 C C . CYS B 1 73 ? -7.262 -5.434 4.551 1 97.31 73 CYS B C 1
ATOM 3263 O O . CYS B 1 73 ? -6.402 -5.566 3.678 1 97.31 73 CYS B O 1
ATOM 3265 N N . ASP B 1 74 ? -8.57 -5.527 4.324 1 98.38 74 ASP B N 1
ATOM 3266 C CA . ASP B 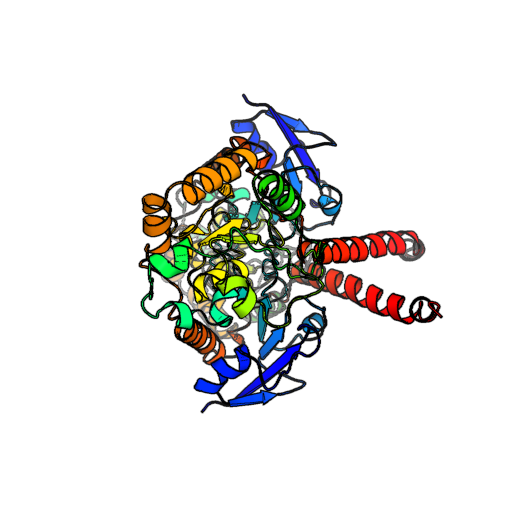1 74 ? -9.125 -5.711 2.988 1 98.38 74 ASP B CA 1
ATOM 3267 C C . ASP B 1 74 ? -9.25 -4.379 2.258 1 98.38 74 ASP B C 1
ATOM 3269 O O . ASP B 1 74 ? -8.984 -4.293 1.057 1 98.38 74 ASP B O 1
ATOM 3273 N N . TYR B 1 75 ? -9.656 -3.371 2.98 1 98.81 75 TYR B N 1
ATOM 3274 C CA . TYR B 1 75 ? -9.844 -2.006 2.5 1 98.81 75 TYR B CA 1
ATOM 3275 C C . TYR B 1 75 ? -9.195 -1.001 3.443 1 98.81 75 TYR B C 1
ATOM 3277 O O . TYR B 1 75 ? -8.93 -1.313 4.609 1 98.81 75 TYR B O 1
ATOM 3285 N N . ALA B 1 76 ? -8.938 0.185 2.881 1 98.88 76 ALA B N 1
ATOM 3286 C CA . ALA B 1 76 ? -8.344 1.192 3.756 1 98.88 76 ALA B CA 1
ATOM 3287 C C . ALA B 1 76 ? -8.766 2.598 3.338 1 98.88 76 ALA B C 1
ATOM 3289 O O . ALA B 1 76 ? -8.984 2.861 2.152 1 98.88 76 ALA B O 1
ATOM 3290 N N . ILE B 1 77 ? -8.945 3.402 4.262 1 98.69 77 ILE B N 1
ATOM 3291 C CA . ILE B 1 77 ? -9.133 4.844 4.141 1 98.69 77 ILE B CA 1
ATOM 3292 C C . ILE B 1 77 ? -7.945 5.574 4.754 1 98.69 77 ILE B C 1
ATOM 3294 O O . ILE B 1 77 ? -7.641 5.395 5.938 1 98.69 77 ILE B O 1
ATOM 3298 N N . GLY B 1 78 ? -7.242 6.324 3.977 1 97.75 78 GLY B N 1
ATOM 3299 C CA . GLY B 1 78 ? -6.055 6.984 4.492 1 97.75 78 GLY B CA 1
ATOM 3300 C C . GLY B 1 78 ? -5.754 8.297 3.799 1 97.75 78 GLY B C 1
ATOM 3301 O O . GLY B 1 78 ? -6.645 8.914 3.217 1 97.75 78 GLY B O 1
ATOM 3302 N N . PHE B 1 79 ? -4.496 8.797 3.889 1 97.69 79 PHE B N 1
ATOM 3303 C CA . PHE B 1 79 ? -4.125 10.117 3.396 1 97.69 79 PHE B CA 1
ATOM 3304 C C . PHE B 1 79 ? -3.186 10.008 2.203 1 97.69 79 PHE B C 1
ATOM 3306 O O . PHE B 1 79 ? -2.932 10.992 1.51 1 97.69 79 PHE B O 1
ATOM 3313 N N . ASN B 1 80 ? -2.699 8.812 1.943 1 97.94 80 ASN B N 1
ATOM 3314 C CA . ASN B 1 80 ? -1.679 8.609 0.919 1 97.94 80 ASN B CA 1
ATOM 3315 C C . ASN B 1 80 ? -2.25 8.797 -0.484 1 97.94 80 ASN B C 1
ATOM 3317 O O . ASN B 1 80 ? -3.406 8.453 -0.737 1 97.94 80 ASN B O 1
ATOM 3321 N N . PHE B 1 81 ? -1.402 9.32 -1.376 1 97.62 81 PHE B N 1
ATOM 3322 C CA . PHE B 1 81 ? -1.729 9.25 -2.797 1 97.62 81 PHE B CA 1
ATOM 3323 C C . PHE B 1 81 ? -1.415 7.875 -3.361 1 97.62 81 PHE B C 1
ATOM 3325 O O . PHE B 1 81 ? -0.457 7.711 -4.121 1 97.62 81 PHE B O 1
ATOM 3332 N N . LEU B 1 82 ? -2.254 6.98 -3 1 97.5 82 LEU B N 1
ATOM 3333 C CA . LEU B 1 82 ? -2.119 5.551 -3.271 1 97.5 82 LEU B CA 1
ATOM 3334 C C . LEU B 1 82 ? -3.32 5.035 -4.055 1 97.5 82 LEU B C 1
ATOM 3336 O O . LEU B 1 82 ? -4.445 5.5 -3.859 1 97.5 82 LEU B O 1
ATOM 3340 N N . SER B 1 83 ? -3.08 4.129 -5.031 1 98 83 SER B N 1
ATOM 3341 C CA . SER B 1 83 ? -4.141 3.414 -5.73 1 98 83 SER B CA 1
ATOM 3342 C C . SER B 1 83 ? -3.955 1.903 -5.621 1 98 83 SER B C 1
ATOM 3344 O O . SER B 1 83 ? -2.857 1.391 -5.848 1 98 83 SER B O 1
ATOM 3346 N N . PHE B 1 84 ? -4.996 1.249 -5.234 1 98.06 84 PHE B N 1
ATOM 3347 C CA . PHE B 1 84 ? -4.965 -0.202 -5.094 1 98.06 84 PHE B CA 1
ATOM 3348 C C . PHE B 1 84 ? -6.332 -0.806 -5.395 1 98.06 84 PHE B C 1
ATOM 3350 O O . PHE B 1 84 ? -6.992 -1.339 -4.5 1 98.06 84 PHE B O 1
ATOM 3357 N N . GLY B 1 85 ? -6.707 -0.74 -6.691 1 96.19 85 GLY B N 1
ATOM 3358 C CA . GLY B 1 85 ? -8.023 -1.216 -7.086 1 96.19 85 GLY B CA 1
ATOM 3359 C C . GLY B 1 85 ? -9.156 -0.527 -6.348 1 96.19 85 GLY B C 1
ATOM 3360 O O . GLY B 1 85 ? -9.219 0.703 -6.301 1 96.19 85 GLY B O 1
ATOM 3361 N N . ASP B 1 86 ? -10.055 -1.259 -5.879 1 97.44 86 ASP B N 1
ATOM 3362 C CA . ASP B 1 86 ? -11.172 -0.701 -5.125 1 97.44 86 ASP B CA 1
ATOM 3363 C C . ASP B 1 86 ? -10.914 -0.774 -3.621 1 97.44 86 ASP B C 1
ATOM 3365 O O . ASP B 1 86 ? -11.836 -0.6 -2.818 1 97.44 86 ASP B O 1
ATOM 3369 N N . ARG B 1 87 ? -9.648 -1.04 -3.254 1 98.31 87 ARG B N 1
ATOM 3370 C CA . ARG B 1 87 ? -9.344 -1.363 -1.864 1 98.31 87 ARG B CA 1
ATOM 3371 C C . ARG B 1 87 ? -8.961 -0.111 -1.082 1 98.31 87 ARG B C 1
ATOM 3373 O O . ARG B 1 87 ? -8.797 -0.162 0.138 1 98.31 87 ARG B O 1
ATOM 3380 N N . TYR B 1 88 ? -8.82 1.022 -1.76 1 98.69 88 TYR B N 1
ATOM 3381 C CA . TYR B 1 88 ? -8.281 2.189 -1.07 1 98.69 88 TYR B CA 1
ATOM 3382 C C . TYR B 1 88 ? -8.984 3.463 -1.522 1 98.69 88 TYR B C 1
ATOM 3384 O O . TYR B 1 88 ? -9.297 3.621 -2.705 1 98.69 88 TYR B O 1
ATOM 3392 N N . ILE B 1 89 ? -9.18 4.332 -0.557 1 98.56 89 ILE B N 1
ATOM 3393 C CA . ILE B 1 89 ? -9.609 5.691 -0.868 1 98.56 89 ILE B CA 1
ATOM 3394 C C . ILE B 1 89 ? -8.844 6.688 -0.005 1 98.56 89 ILE B C 1
ATOM 3396 O O . ILE B 1 89 ? -8.57 6.426 1.169 1 98.56 89 ILE B O 1
ATOM 3400 N N . ARG B 1 90 ? -8.453 7.727 -0.602 1 98.25 90 ARG B N 1
ATOM 3401 C CA . ARG B 1 90 ? -7.816 8.812 0.145 1 98.25 90 ARG B CA 1
ATOM 3402 C C . ARG B 1 90 ? -8.859 9.766 0.712 1 98.25 90 ARG B C 1
ATOM 3404 O O . ARG B 1 90 ? -9.633 10.367 -0.038 1 98.25 90 ARG B O 1
ATOM 3411 N N . ILE B 1 91 ? -8.938 9.898 1.959 1 97.25 91 ILE B N 1
ATOM 3412 C CA . ILE B 1 91 ? -9.711 10.891 2.703 1 97.25 91 ILE B CA 1
ATOM 3413 C C . ILE B 1 91 ? -8.836 11.516 3.783 1 97.25 91 ILE B C 1
ATOM 3415 O O . ILE B 1 91 ? -8.867 11.094 4.941 1 97.25 91 ILE B O 1
ATOM 3419 N N . PRO B 1 92 ? -8.039 12.531 3.385 1 96.25 92 PRO B N 1
ATOM 3420 C CA . PRO B 1 92 ? -7.156 13.125 4.391 1 96.25 92 PRO B CA 1
ATOM 3421 C C . PRO B 1 92 ? -7.926 13.727 5.566 1 96.25 92 PRO B C 1
ATOM 3423 O O . PRO B 1 92 ? -9.062 14.172 5.402 1 96.25 92 PRO B O 1
ATOM 3426 N N . PHE B 1 93 ? -7.328 13.812 6.688 1 95.31 93 PHE B N 1
ATOM 3427 C CA . PHE B 1 93 ? -7.992 14.117 7.945 1 95.31 93 PHE B CA 1
ATOM 3428 C C . PHE B 1 93 ? -8.625 15.508 7.902 1 95.31 93 PHE B C 1
ATOM 3430 O O . PHE B 1 93 ? -9.672 15.734 8.516 1 95.31 93 PHE B O 1
ATOM 3437 N N . TYR B 1 94 ? -8.016 16.484 7.172 1 95.69 94 TYR B N 1
ATOM 3438 C CA . TYR B 1 94 ? -8.539 17.844 7.145 1 95.69 94 TYR B CA 1
ATOM 3439 C C . TYR B 1 94 ? -9.961 17.875 6.59 1 95.69 94 TYR B C 1
ATOM 3441 O O . TYR B 1 94 ? -10.734 18.781 6.895 1 95.69 94 TYR B O 1
ATOM 3449 N N . THR B 1 95 ? -10.375 16.859 5.777 1 95.06 95 THR B N 1
ATOM 3450 C CA . THR B 1 95 ? -11.703 16.828 5.168 1 95.06 95 THR B CA 1
ATOM 3451 C C . THR B 1 95 ? -12.781 16.625 6.23 1 95.06 95 THR B C 1
ATOM 3453 O O . THR B 1 95 ? -13.742 17.391 6.301 1 95.06 95 THR B O 1
ATOM 3456 N N . ALA B 1 96 ? -12.555 15.734 7.086 1 89.56 96 ALA B N 1
ATOM 3457 C CA . ALA B 1 96 ? -13.516 15.398 8.133 1 89.56 96 ALA B CA 1
ATOM 3458 C C . ALA B 1 96 ? -13.516 16.453 9.234 1 89.56 96 ALA B C 1
ATOM 3460 O O . ALA B 1 96 ? -14.445 16.516 10.047 1 89.56 96 ALA B O 1
ATOM 3461 N N . TYR B 1 97 ? -12.508 17.281 9.273 1 89.81 97 TYR B N 1
ATOM 3462 C CA . TYR B 1 97 ? -12.398 18.344 10.273 1 89.81 97 TYR B CA 1
ATOM 3463 C C . TYR B 1 97 ? -13.359 19.484 9.961 1 89.81 97 TYR B C 1
ATOM 3465 O O . TYR B 1 97 ? -13.648 20.312 10.82 1 89.81 97 TYR B O 1
ATOM 3473 N N . GLY B 1 98 ? -13.922 19.531 8.789 1 89.75 98 GLY B N 1
ATOM 3474 C CA . GLY B 1 98 ? -14.898 20.547 8.43 1 89.75 98 GLY B CA 1
ATOM 3475 C C . GLY B 1 98 ? -14.469 21.391 7.246 1 89.75 98 GLY B C 1
ATOM 3476 O O . GLY B 1 98 ? -14.5 22.625 7.309 1 89.75 98 GLY B O 1
ATOM 3477 N N . VAL B 1 99 ? -14.055 20.719 6.242 1 92.94 99 VAL B N 1
ATOM 3478 C CA . VAL B 1 99 ? -13.508 21.391 5.066 1 92.94 99 VAL B CA 1
ATOM 3479 C C . VAL B 1 99 ? -14.594 22.234 4.402 1 92.94 99 VAL B C 1
ATOM 3481 O O . VAL B 1 99 ? -14.297 23.25 3.76 1 92.94 99 VAL B O 1
ATOM 3484 N N . GLN B 1 100 ? -15.812 21.906 4.621 1 93.44 100 GLN B N 1
ATOM 3485 C CA . GLN B 1 100 ? -16.938 22.609 4 1 93.44 100 GLN B CA 1
ATOM 3486 C C . GLN B 1 100 ? -16.984 24.078 4.445 1 93.44 100 GLN B C 1
ATOM 3488 O O . GLN B 1 100 ? -17.453 24.938 3.707 1 93.44 100 GLN B O 1
ATOM 3493 N N . GLN B 1 101 ? -16.484 24.312 5.594 1 93.56 101 GLN B N 1
ATOM 3494 C CA . GLN B 1 101 ? -16.469 25.672 6.129 1 93.56 101 GLN B CA 1
ATOM 3495 C C . GLN B 1 101 ? -15.594 26.594 5.281 1 93.56 101 GLN B C 1
ATOM 3497 O O . GLN B 1 101 ? -15.812 27.797 5.23 1 93.56 101 GLN B O 1
ATOM 3502 N N . LEU B 1 102 ? -14.648 26.031 4.602 1 95.31 102 LEU B N 1
ATOM 3503 C CA . LEU B 1 102 ? -13.711 26.812 3.801 1 95.31 102 LEU B CA 1
ATOM 3504 C C . LEU B 1 102 ? -14.312 27.141 2.438 1 95.31 102 LEU B C 1
ATOM 3506 O O . LEU B 1 102 ? -13.727 27.922 1.67 1 95.31 102 LEU B O 1
ATOM 3510 N N . ALA B 1 103 ? -15.461 26.594 2.135 1 92.25 103 ALA B N 1
ATOM 3511 C CA . ALA B 1 103 ? -16.109 26.844 0.847 1 92.25 103 ALA B CA 1
ATOM 3512 C C . ALA B 1 103 ? -16.766 28.219 0.815 1 92.25 103 ALA B C 1
ATOM 3514 O O . ALA B 1 103 ? -17.047 28.75 -0.26 1 92.25 103 ALA B O 1
ATOM 3515 N N . ALA B 1 104 ? -17.016 28.734 1.95 1 90.38 104 ALA B N 1
ATOM 3516 C CA . ALA B 1 104 ? -17.625 30.062 2.021 1 90.38 104 ALA B CA 1
ATOM 3517 C C . ALA B 1 104 ? -16.672 31.125 1.479 1 90.38 104 ALA B C 1
ATOM 3519 O O . ALA B 1 104 ? -15.453 31.016 1.624 1 90.38 104 ALA B O 1
ATOM 3520 N N . PRO B 1 105 ? -17.234 32.125 0.828 1 90.38 105 PRO B N 1
ATOM 3521 C CA . PRO B 1 105 ? -16.375 33.219 0.338 1 90.38 105 PRO B CA 1
ATOM 3522 C C . PRO B 1 105 ? -15.602 33.906 1.457 1 90.38 105 PRO B C 1
ATOM 3524 O O . PRO B 1 105 ? -16.141 34.094 2.553 1 90.38 105 PRO B O 1
ATOM 3527 N N . LYS B 1 106 ? -14.453 34.344 1.169 1 92.56 106 LYS B N 1
ATOM 3528 C CA . LYS B 1 106 ? -13.617 35.062 2.117 1 92.56 106 LYS B CA 1
ATOM 3529 C C . LYS B 1 106 ? -14.164 36.469 2.357 1 92.56 106 LYS B C 1
ATOM 3531 O O . LYS B 1 106 ? -14.57 37.156 1.414 1 92.56 106 LYS B O 1
ATOM 3536 N N . VAL B 1 107 ? -14.234 36.781 3.576 1 92.5 107 VAL B N 1
ATOM 3537 C CA . VAL B 1 107 ? -14.531 38.188 3.926 1 92.5 107 VAL B CA 1
ATOM 3538 C C . VAL B 1 107 ? -13.289 38.844 4.527 1 92.5 107 VAL B C 1
ATOM 3540 O O . VAL B 1 107 ? -12.953 38.594 5.691 1 92.5 107 VAL B O 1
ATOM 3543 N N . ILE B 1 108 ? -12.711 39.688 3.684 1 95.88 108 ILE B N 1
ATOM 3544 C CA . ILE B 1 108 ? -11.469 40.312 4.105 1 95.88 108 ILE B CA 1
ATOM 3545 C C . ILE B 1 108 ? -11.656 41.844 4.156 1 95.88 108 ILE B C 1
ATOM 3547 O O . ILE B 1 108 ? -11.969 42.469 3.145 1 95.88 108 ILE B O 1
ATOM 3551 N N . VAL B 1 109 ? -11.531 42.344 5.344 1 96.62 109 VAL B N 1
ATOM 3552 C CA . VAL B 1 109 ? -11.484 43.812 5.555 1 96.62 109 VAL B CA 1
ATOM 3553 C C . VAL B 1 109 ? -10.047 44.25 5.809 1 96.62 109 VAL B C 1
ATOM 3555 O O . VAL B 1 109 ? -9.516 44.062 6.906 1 96.62 109 VAL B O 1
ATOM 3558 N N . PRO B 1 110 ? -9.445 44.875 4.816 1 96.94 110 PRO B N 1
ATOM 3559 C CA . PRO B 1 110 ? -8.008 45.156 4.887 1 96.94 110 PRO B CA 1
ATOM 3560 C C . PRO B 1 110 ? -7.621 45.875 6.172 1 96.94 110 PRO B C 1
ATOM 3562 O O . PRO B 1 110 ? -6.633 45.531 6.816 1 96.94 110 PRO B O 1
ATOM 3565 N N . GLU B 1 111 ? -8.422 46.844 6.602 1 96.5 111 GLU B N 1
ATOM 3566 C CA . GLU B 1 111 ? -8.109 47.625 7.785 1 96.5 111 GLU B CA 1
ATOM 3567 C C . GLU B 1 111 ? -8.055 46.75 9.031 1 96.5 111 GLU B C 1
ATOM 3569 O O . GLU B 1 111 ? -7.266 47.031 9.945 1 96.5 111 GLU B O 1
ATOM 3574 N N . VAL B 1 112 ? -8.789 45.75 9.016 1 97.06 112 VAL B N 1
ATOM 3575 C CA . VAL B 1 112 ? -8.875 44.875 10.18 1 97.06 112 VAL B CA 1
ATOM 3576 C C . VAL B 1 112 ? -7.711 43.875 10.164 1 97.06 112 VAL B C 1
ATOM 3578 O O . VAL B 1 112 ? -6.988 43.75 11.148 1 97.06 112 VAL B O 1
ATOM 3581 N N . VAL B 1 113 ? -7.473 43.281 9.062 1 97.69 113 VAL B N 1
ATOM 3582 C CA . VAL B 1 113 ? -6.5 42.188 9.008 1 97.69 113 VAL B CA 1
ATOM 3583 C C . VAL B 1 113 ? -5.086 42.781 9.086 1 97.69 113 VAL B C 1
ATOM 3585 O O . VAL B 1 113 ? -4.18 42.125 9.625 1 97.69 113 VAL B O 1
ATOM 3588 N N . LEU B 1 114 ? -4.859 43.969 8.594 1 97.69 114 LEU B N 1
ATOM 3589 C CA . LEU B 1 114 ? -3.533 44.594 8.609 1 97.69 114 LEU B CA 1
ATOM 3590 C C . LEU B 1 114 ? -3.148 45 10.023 1 97.69 114 LEU B C 1
ATOM 3592 O O . LEU B 1 114 ? -1.967 45.188 10.32 1 97.69 114 LEU B O 1
ATOM 3596 N N . ASN B 1 115 ? -4.129 45.188 10.93 1 97.38 115 ASN B N 1
ATOM 3597 C CA . ASN B 1 115 ? -3.861 45.656 12.281 1 97.38 115 ASN B CA 1
ATOM 3598 C C . ASN B 1 115 ? -3.803 44.5 13.273 1 97.38 115 ASN B C 1
ATOM 3600 O O . ASN B 1 115 ? -3.668 44.719 14.477 1 97.38 115 ASN B O 1
ATOM 3604 N N . ARG B 1 116 ? -3.854 43.25 12.805 1 98.19 116 ARG B N 1
ATOM 3605 C CA . ARG B 1 116 ? -3.738 42.062 13.648 1 98.19 116 ARG B CA 1
ATOM 3606 C C . ARG B 1 116 ? -2.316 41.906 14.164 1 98.19 116 ARG B C 1
ATOM 3608 O O . ARG B 1 116 ? -1.384 42.5 13.648 1 98.19 116 ARG B O 1
ATOM 3615 N N . LYS B 1 117 ? -2.213 41.094 15.211 1 98.31 117 LYS B N 1
ATOM 3616 C CA . LYS B 1 117 ? -0.894 40.719 15.711 1 98.31 117 LYS B CA 1
ATOM 3617 C C . LYS B 1 117 ? -0.123 39.906 14.68 1 98.31 117 LYS B C 1
ATOM 3619 O O . LYS B 1 117 ? -0.688 39.469 13.664 1 98.31 117 LYS B O 1
ATOM 3624 N N . PHE B 1 118 ? 1.081 39.656 14.891 1 98.69 118 PHE B N 1
ATOM 3625 C CA . PHE B 1 118 ? 2.004 39.156 13.883 1 98.69 118 PHE B CA 1
ATOM 3626 C C . PHE B 1 118 ? 1.729 37.688 13.602 1 98.69 118 PHE B C 1
ATOM 3628 O O . PHE B 1 118 ? 1.216 37.344 12.531 1 98.69 118 PHE B O 1
ATOM 3635 N N . CYS B 1 119 ? 1.988 36.875 14.602 1 98.88 119 CYS B N 1
ATOM 3636 C CA . CYS B 1 119 ? 1.938 35.438 14.312 1 98.88 119 CYS B CA 1
ATOM 3637 C C . CYS B 1 119 ? 1.574 34.656 15.562 1 98.88 119 CYS B C 1
ATOM 3639 O O . CYS B 1 119 ? 2.037 34.969 16.656 1 98.88 119 CYS B O 1
ATOM 3641 N N . SER B 1 120 ? 0.793 33.625 15.391 1 98.62 120 SER B N 1
ATOM 3642 C CA . SER B 1 120 ? 0.426 32.719 16.469 1 98.62 120 SER B CA 1
ATOM 3643 C C . SER B 1 120 ? 0.995 31.328 16.25 1 98.62 120 SER B C 1
ATOM 3645 O O . SER B 1 120 ? 1.316 30.953 15.117 1 98.62 120 SER B O 1
ATOM 3647 N N . PHE B 1 121 ? 1.172 30.594 17.281 1 97.38 121 PHE B N 1
ATOM 3648 C CA . PHE B 1 121 ? 1.647 29.219 17.391 1 97.38 121 PHE B CA 1
ATOM 3649 C C . PHE B 1 121 ? 0.875 28.469 18.453 1 97.38 121 PHE B C 1
ATOM 3651 O O . PHE B 1 121 ? 0.959 28.797 19.641 1 97.38 121 PHE B O 1
ATOM 3658 N N . VAL B 1 122 ? 0.063 27.5 18.047 1 96.06 122 VAL B N 1
ATOM 3659 C CA . VAL B 1 122 ? -0.765 26.812 19.031 1 96.06 122 VAL B CA 1
ATOM 3660 C C . VAL B 1 122 ? -0.487 25.312 18.984 1 96.06 122 VAL B C 1
ATOM 3662 O O . VAL B 1 122 ? -1.163 24.562 18.266 1 96.06 122 VAL B O 1
ATOM 3665 N N . VAL B 1 123 ? 0.441 24.844 19.75 1 91.25 123 VAL B N 1
ATOM 3666 C CA . VAL B 1 123 ? 0.875 23.453 19.812 1 91.25 123 VAL B CA 1
ATOM 3667 C C . VAL B 1 123 ? 0.956 22.984 21.266 1 91.25 123 VAL B C 1
ATOM 3669 O O . VAL B 1 123 ? 1.482 23.703 22.125 1 91.25 123 VAL B O 1
ATOM 3672 N N . SER B 1 124 ? 0.339 21.859 21.484 1 86.12 124 SER B N 1
ATOM 3673 C CA . SER B 1 124 ? 0.393 21.312 22.828 1 86.12 124 SER B CA 1
ATOM 3674 C C . SER B 1 124 ? 1.388 20.156 22.922 1 86.12 124 SER B C 1
ATOM 3676 O O . SER B 1 124 ? 2.029 19.969 23.969 1 86.12 124 SER B O 1
ATOM 3678 N N . ASN B 1 125 ? 1.47 19.344 21.828 1 79 125 ASN B N 1
ATOM 3679 C CA . ASN B 1 125 ? 2.34 18.172 21.781 1 79 125 ASN B CA 1
ATOM 3680 C C . ASN B 1 125 ? 3.783 18.562 21.469 1 79 125 ASN B C 1
ATOM 3682 O O . ASN B 1 125 ? 4.066 19.109 20.406 1 79 125 ASN B O 1
ATOM 3686 N N . ALA B 1 126 ? 4.691 18.141 22.375 1 79.25 126 ALA B N 1
ATOM 3687 C CA . ALA B 1 126 ? 6.102 18.484 22.188 1 79.25 126 ALA B CA 1
ATOM 3688 C C . ALA B 1 126 ? 6.789 17.453 21.297 1 79.25 126 ALA B C 1
ATOM 3690 O O . ALA B 1 126 ? 7.902 17.688 20.812 1 79.25 126 ALA B O 1
ATOM 3691 N N . LYS B 1 127 ? 6.152 16.375 20.984 1 78.88 127 LYS B N 1
ATOM 3692 C CA . LYS B 1 127 ? 6.793 15.258 20.297 1 78.88 127 LYS B CA 1
ATOM 3693 C C . LYS B 1 127 ? 6.691 15.398 18.781 1 78.88 127 LYS B C 1
ATOM 3695 O O . LYS B 1 127 ? 6.754 14.406 18.062 1 78.88 127 LYS B O 1
ATOM 3700 N N . GLY B 1 128 ? 6.812 16.453 18.234 1 86.62 128 GLY B N 1
ATOM 3701 C CA . GLY B 1 128 ? 6.789 16.656 16.797 1 86.62 128 GLY B CA 1
ATOM 3702 C C . GLY B 1 128 ? 8.172 16.812 16.203 1 86.62 128 GLY B C 1
ATOM 3703 O O . GLY B 1 128 ? 9.18 16.703 16.906 1 86.62 128 GLY B O 1
ATOM 3704 N N . ALA B 1 129 ? 8.242 16.969 14.93 1 91.25 129 ALA B N 1
ATOM 3705 C CA . ALA B 1 129 ? 9.5 17.172 14.211 1 91.25 129 ALA B CA 1
ATOM 3706 C C . ALA B 1 129 ? 10.25 18.391 14.758 1 91.25 129 ALA B C 1
ATOM 3708 O O . ALA B 1 129 ? 9.641 19.406 15.086 1 91.25 129 ALA B O 1
ATOM 3709 N N . PRO B 1 130 ? 11.547 18.328 14.852 1 92.75 130 PRO B N 1
ATOM 3710 C CA . PRO B 1 130 ? 12.344 19.438 15.391 1 92.75 130 PRO B CA 1
ATOM 3711 C C . PRO B 1 130 ? 12.203 20.719 14.57 1 92.75 130 PRO B C 1
ATOM 3713 O O . PRO B 1 130 ? 12.422 21.812 15.086 1 92.75 130 PRO B O 1
ATOM 3716 N N . GLU B 1 131 ? 11.867 20.594 13.344 1 94.25 131 GLU B N 1
ATOM 3717 C CA . GLU B 1 131 ? 11.695 21.734 12.453 1 94.25 131 GLU B CA 1
ATOM 3718 C C . GLU B 1 131 ? 10.664 22.719 13.008 1 94.25 131 GLU B C 1
ATOM 3720 O O . GLU B 1 131 ? 10.797 23.938 12.828 1 94.25 131 GLU B O 1
ATOM 3725 N N . ARG B 1 132 ? 9.648 22.141 13.656 1 94 132 ARG B N 1
ATOM 3726 C CA . ARG B 1 132 ? 8.578 22.969 14.211 1 94 132 ARG B CA 1
ATOM 3727 C C . ARG B 1 132 ? 9.125 23.938 15.258 1 94 132 ARG B C 1
ATOM 3729 O O . ARG B 1 132 ? 8.859 25.141 15.203 1 94 132 ARG B O 1
ATOM 3736 N N . GLU B 1 133 ? 9.906 23.438 16.172 1 94.12 133 GLU B N 1
ATOM 3737 C CA . GLU B 1 133 ? 10.492 24.266 17.203 1 94.12 133 GLU B CA 1
ATOM 3738 C C . GLU B 1 133 ? 11.531 25.219 16.641 1 94.12 133 GLU B C 1
ATOM 3740 O O . GLU B 1 133 ? 11.586 26.391 17.016 1 94.12 133 GLU B O 1
ATOM 3745 N N . ARG B 1 134 ? 12.367 24.719 15.781 1 96.5 134 ARG B N 1
ATOM 3746 C CA . ARG B 1 134 ? 13.398 25.547 15.172 1 96.5 134 ARG B CA 1
ATOM 3747 C C . ARG B 1 134 ? 12.789 26.734 14.43 1 96.5 134 ARG B C 1
ATOM 3749 O O . ARG B 1 134 ? 13.281 27.859 14.523 1 96.5 134 ARG B O 1
ATOM 3756 N N . PHE B 1 135 ? 11.742 26.469 13.742 1 97.81 135 PHE B N 1
ATOM 3757 C CA . PHE B 1 135 ? 11.094 27.531 12.977 1 97.81 135 PHE B CA 1
ATOM 3758 C C . PHE B 1 135 ? 10.484 28.578 13.898 1 97.81 135 PHE B C 1
ATOM 3760 O O . PHE B 1 135 ? 10.602 29.781 13.656 1 97.81 135 PHE B O 1
ATOM 3767 N N . PHE B 1 136 ? 9.766 28.094 14.938 1 97.25 136 PHE B N 1
ATOM 3768 C CA . PHE B 1 136 ? 9.188 28.969 15.945 1 97.25 136 PHE B CA 1
ATOM 3769 C C . PHE B 1 136 ? 10.242 29.922 16.5 1 97.25 136 PHE B C 1
ATOM 3771 O O . PHE B 1 136 ? 10.016 31.125 16.594 1 97.25 136 PHE B O 1
ATOM 3778 N N . GLN B 1 137 ? 11.391 29.406 16.781 1 97.19 137 GLN B N 1
ATOM 3779 C CA . GLN B 1 137 ? 12.484 30.203 17.344 1 97.19 137 GLN B CA 1
ATOM 3780 C C . GLN B 1 137 ? 13 31.219 16.328 1 97.19 137 GLN B C 1
ATOM 3782 O O . GLN B 1 137 ? 13.172 32.406 16.641 1 97.19 137 GLN B O 1
ATOM 3787 N N . LEU B 1 138 ? 13.25 30.766 15.141 1 98.31 138 LEU B N 1
ATOM 3788 C CA . LEU B 1 138 ? 13.781 31.625 14.086 1 98.31 138 LEU B CA 1
ATOM 3789 C C . LEU B 1 138 ? 12.852 32.812 13.82 1 98.31 138 LEU B C 1
ATOM 3791 O O . LEU B 1 138 ? 13.297 33.938 13.719 1 98.31 138 LEU B O 1
ATOM 3795 N N . LEU B 1 139 ? 11.547 32.5 13.719 1 98.5 139 LEU B N 1
ATOM 3796 C CA . LEU B 1 139 ? 10.578 33.562 13.414 1 98.5 139 LEU B CA 1
ATOM 3797 C C . LEU B 1 139 ? 10.445 34.531 14.586 1 98.5 139 LEU B C 1
ATOM 3799 O O . LEU B 1 139 ? 10.25 35.719 14.383 1 98.5 139 LEU B O 1
ATOM 3803 N N . SER B 1 140 ? 10.602 34.031 15.797 1 98 140 SER B N 1
ATOM 3804 C CA . SER B 1 140 ? 10.477 34.844 17.016 1 98 140 SER B CA 1
ATOM 3805 C C . SER B 1 140 ? 11.633 35.812 17.141 1 98 140 SER B C 1
ATOM 3807 O O . SER B 1 140 ? 11.539 36.812 17.875 1 98 140 SER B O 1
ATOM 3809 N N . GLU B 1 141 ? 12.719 35.531 16.531 1 97.94 141 GLU B N 1
ATOM 3810 C CA . GLU B 1 141 ? 13.852 36.469 16.531 1 97.94 141 GLU B CA 1
ATOM 3811 C C . GLU B 1 141 ? 13.516 37.75 15.766 1 97.94 141 GLU B C 1
ATOM 3813 O O . GLU B 1 141 ? 14.047 38.812 16.062 1 97.94 141 GLU B O 1
ATOM 3818 N N . TYR B 1 142 ? 12.672 37.656 14.828 1 97.81 142 TYR B N 1
ATOM 3819 C CA . TYR B 1 142 ? 12.234 38.812 14.078 1 97.81 142 TYR B CA 1
ATOM 3820 C C . TYR B 1 142 ? 11.195 39.625 14.867 1 97.81 142 TYR B C 1
ATOM 3822 O O . TYR B 1 142 ? 11.352 40.812 15.07 1 97.81 142 TYR B O 1
ATOM 3830 N N . LYS B 1 143 ? 10.172 39 15.25 1 98 143 LYS B N 1
ATOM 3831 C CA . LYS B 1 143 ? 9.039 39.562 15.953 1 98 143 LYS B CA 1
ATOM 3832 C C . LYS B 1 143 ? 8.352 38.562 16.859 1 98 143 LYS B C 1
ATOM 3834 O O . LYS B 1 143 ? 8.352 37.344 16.547 1 98 143 LYS B O 1
ATOM 3839 N N . GLN B 1 144 ? 7.762 38.969 17.859 1 97.19 144 GLN B N 1
ATOM 3840 C CA . GLN B 1 144 ? 7.176 38.062 18.844 1 97.19 144 GLN B CA 1
ATOM 3841 C C . GLN B 1 144 ? 6.125 37.156 18.188 1 97.19 144 GLN B C 1
ATOM 3843 O O . GLN B 1 144 ? 5.23 37.656 17.5 1 97.19 144 GLN B O 1
ATOM 3848 N N . VAL B 1 145 ? 6.27 35.906 18.422 1 98.5 145 VAL B N 1
ATOM 3849 C CA . VAL B 1 145 ? 5.266 34.906 18.078 1 98.5 145 VAL B CA 1
ATOM 3850 C C . VAL B 1 145 ? 4.547 34.469 19.344 1 98.5 145 VAL B C 1
ATOM 3852 O O . VAL B 1 145 ? 5.184 34 20.297 1 98.5 145 VAL B O 1
ATOM 3855 N N . ASP B 1 146 ? 3.303 34.562 19.391 1 98.5 146 ASP B N 1
ATOM 3856 C CA . ASP B 1 146 ? 2.533 34.188 20.562 1 98.5 146 ASP B CA 1
ATOM 3857 C C . ASP B 1 146 ? 2.205 32.688 20.547 1 98.5 146 ASP B C 1
ATOM 3859 O O . ASP B 1 146 ? 1.585 32.219 19.609 1 98.5 146 ASP B O 1
ATOM 3863 N N . SER B 1 147 ? 2.65 32.062 21.562 1 97.94 147 SER B N 1
ATOM 3864 C CA . SER B 1 147 ? 2.408 30.609 21.719 1 97.94 147 SER B CA 1
ATOM 3865 C C . SER B 1 147 ? 1.256 30.344 22.672 1 97.94 147 SER B C 1
ATOM 3867 O O . SER B 1 147 ? 1.416 30.469 23.891 1 97.94 147 SER B O 1
ATOM 3869 N N . GLY B 1 148 ? 0.189 29.906 22.125 1 96.88 148 GLY B N 1
ATOM 3870 C CA . GLY B 1 148 ? -1.026 29.781 22.922 1 96.88 148 GLY B CA 1
ATOM 3871 C C . GLY B 1 148 ? -1.281 28.359 23.406 1 96.88 148 GLY B C 1
ATOM 3872 O O . GLY B 1 148 ? -2.213 28.125 24.172 1 96.88 148 GLY B O 1
ATOM 3873 N N . GLY B 1 149 ? -0.505 27.375 22.922 1 94.94 149 GLY B N 1
ATOM 3874 C CA . GLY B 1 149 ? -0.633 26 23.375 1 94.94 149 GLY B CA 1
ATOM 3875 C C . GLY B 1 149 ? 0.167 25.719 24.641 1 94.94 149 GLY B C 1
ATOM 3876 O O . GLY B 1 149 ? 0.74 26.625 25.234 1 94.94 149 GLY B O 1
ATOM 3877 N N . ARG B 1 150 ? 0.201 24.438 25.062 1 92.06 150 ARG B N 1
ATOM 3878 C CA . ARG B 1 150 ? 0.947 24.047 26.25 1 92.06 150 ARG B CA 1
ATOM 3879 C C . ARG B 1 150 ? 2.449 24.094 25.984 1 92.06 150 ARG B C 1
ATOM 3881 O O . ARG B 1 150 ? 3.229 24.406 26.891 1 92.06 150 ARG B O 1
ATOM 3888 N N . TYR B 1 151 ? 2.711 23.75 24.828 1 88.62 151 TYR B N 1
ATOM 3889 C CA . TYR B 1 151 ? 4.117 23.719 24.438 1 88.62 151 TYR B CA 1
ATOM 3890 C C . TYR B 1 151 ? 4.66 25.125 24.219 1 88.62 151 TYR B C 1
ATOM 3892 O O . TYR B 1 151 ? 4.113 25.875 23.422 1 88.62 151 TYR B O 1
ATOM 3900 N N . LYS B 1 152 ? 5.703 25.594 24.953 1 92.62 152 LYS B N 1
ATOM 3901 C CA . LYS B 1 152 ? 6.379 26.891 24.844 1 92.62 152 LYS B CA 1
ATOM 3902 C C . LYS B 1 152 ? 5.391 28.031 25.031 1 92.62 152 LYS B C 1
ATOM 3904 O O . LYS B 1 152 ? 5.43 29.016 24.281 1 92.62 152 LYS B O 1
ATOM 3909 N N . ASN B 1 153 ? 4.484 27.844 25.906 1 95 153 ASN B N 1
ATOM 3910 C CA . ASN B 1 153 ? 3.477 28.859 26.156 1 95 153 ASN B CA 1
ATOM 3911 C C . ASN B 1 153 ? 4.109 30.188 26.609 1 95 153 ASN B C 1
ATOM 3913 O O . ASN B 1 153 ? 5.027 30.188 27.422 1 95 153 ASN B O 1
ATOM 3917 N N . ASN B 1 154 ? 3.613 31.344 26.016 1 96.69 154 ASN B N 1
ATOM 3918 C CA . ASN B 1 154 ? 4.141 32.656 26.406 1 96.69 154 ASN B CA 1
ATOM 3919 C C . ASN B 1 154 ? 3.033 33.688 26.5 1 96.69 154 ASN B C 1
ATOM 3921 O O . ASN B 1 154 ? 3.299 34.906 26.406 1 96.69 154 ASN B O 1
ATOM 3925 N N . VAL B 1 155 ? 1.765 33.219 26.578 1 96.81 155 VAL B N 1
ATOM 3926 C CA . VAL B 1 155 ? 0.648 34.156 26.609 1 96.81 155 VAL B CA 1
ATOM 3927 C C . VAL B 1 155 ? -0.144 33.938 27.906 1 96.81 155 VAL B C 1
ATOM 3929 O O . VAL B 1 155 ? -1.333 34.25 27.969 1 96.81 155 VAL B O 1
ATOM 3932 N N . GLY B 1 156 ? 0.442 33.312 28.875 1 95.75 156 GLY B N 1
ATOM 3933 C CA . GLY B 1 156 ? -0.176 33.219 30.188 1 95.75 156 GLY B CA 1
ATOM 3934 C C . GLY B 1 156 ? -0.876 31.875 30.406 1 95.75 156 GLY B C 1
ATOM 3935 O O . GLY B 1 156 ? -1.517 31.672 31.438 1 95.75 156 GLY B O 1
ATOM 3936 N N . GLY B 1 157 ? -0.84 30.969 29.469 1 95 157 GLY B N 1
ATOM 3937 C CA . GLY B 1 157 ? -1.438 29.656 29.578 1 95 157 GLY B CA 1
ATOM 3938 C C . GLY B 1 157 ? -2.082 29.188 28.281 1 95 157 GLY B C 1
ATOM 3939 O O . GLY B 1 157 ? -2.205 29.953 27.328 1 95 157 GLY B O 1
ATOM 3940 N N . PRO B 1 158 ? -2.447 27.938 28.328 1 95.25 158 PRO B N 1
ATOM 3941 C CA . PRO B 1 158 ? -3.113 27.422 27.125 1 95.25 158 PRO B CA 1
ATOM 3942 C C . PRO B 1 158 ? -4.43 28.141 26.828 1 95.25 158 PRO B C 1
ATOM 3944 O O . PRO B 1 158 ? -5.262 28.297 27.719 1 95.25 158 PRO B O 1
ATOM 3947 N N . VAL B 1 159 ? -4.539 28.547 25.609 1 96.12 159 VAL B N 1
ATOM 3948 C CA . VAL B 1 159 ? -5.742 29.281 25.219 1 96.12 159 VAL B CA 1
ATOM 3949 C C . VAL B 1 159 ? -6.93 28.328 25.156 1 96.12 159 VAL B C 1
ATOM 3951 O O . VAL B 1 159 ? -6.793 27.172 24.75 1 96.12 159 VAL B O 1
ATOM 3954 N N . PRO B 1 160 ? -8.102 28.719 25.531 1 94.12 160 PRO B N 1
ATOM 3955 C CA . PRO B 1 160 ? -9.273 27.828 25.578 1 94.12 160 PRO B CA 1
ATOM 3956 C C . PRO B 1 160 ? -9.867 27.578 24.188 1 94.12 160 PRO B C 1
ATOM 3958 O O . PRO B 1 160 ? -10.477 26.531 23.953 1 94.12 160 PRO B O 1
ATOM 3961 N N . ASP B 1 161 ? -9.766 28.578 23.344 1 95.69 161 ASP B N 1
ATOM 3962 C CA . ASP B 1 161 ? -10.305 28.484 21.984 1 95.69 161 ASP B CA 1
ATOM 3963 C C . ASP B 1 161 ? -9.227 28.797 20.953 1 95.69 161 ASP B C 1
ATOM 3965 O O . ASP B 1 161 ? -8.906 29.953 20.703 1 95.69 161 ASP B O 1
ATOM 3969 N N . LYS B 1 162 ? -8.789 27.781 20.297 1 94.56 162 LYS B N 1
ATOM 3970 C CA . LYS B 1 162 ? -7.691 27.891 19.344 1 94.56 162 LYS B CA 1
ATOM 3971 C C . LYS B 1 162 ? -8.055 28.812 18.188 1 94.56 162 LYS B C 1
ATOM 3973 O O . LYS B 1 162 ? -7.277 29.688 17.812 1 94.56 162 LYS B O 1
ATOM 3978 N N . THR B 1 163 ? -9.227 28.609 17.672 1 95.44 163 THR B N 1
ATOM 3979 C CA . THR B 1 163 ? -9.68 29.375 16.516 1 95.44 163 THR B CA 1
ATOM 3980 C C . THR B 1 163 ? -9.812 30.844 16.859 1 95.44 163 THR B C 1
ATOM 3982 O O . THR B 1 163 ? -9.359 31.703 16.094 1 95.44 163 THR B O 1
ATOM 3985 N N . ALA B 1 164 ? -10.398 31.125 17.984 1 96.94 164 ALA B N 1
ATOM 3986 C CA . ALA B 1 164 ? -10.547 32.5 18.438 1 96.94 164 ALA B CA 1
ATOM 3987 C C . ALA B 1 164 ? -9.188 33.188 18.641 1 96.94 164 ALA B C 1
ATOM 3989 O O . ALA B 1 164 ? -9.031 34.375 18.359 1 96.94 164 ALA B O 1
ATOM 3990 N N . PHE B 1 165 ? -8.289 32.375 19.125 1 98.12 165 PHE B N 1
ATOM 3991 C CA . PHE B 1 165 ? -6.941 32.875 19.359 1 98.12 165 PHE B CA 1
ATOM 3992 C C . PHE B 1 165 ? -6.262 33.219 18.031 1 98.12 165 PHE B C 1
ATOM 3994 O O . PHE B 1 165 ? -5.738 34.312 17.859 1 98.12 165 PHE B O 1
ATOM 4001 N N . ILE B 1 166 ? -6.336 32.438 17.062 1 98.5 166 ILE B N 1
ATOM 4002 C CA . ILE B 1 166 ? -5.645 32.562 15.781 1 98.5 166 ILE B CA 1
ATOM 4003 C C . ILE B 1 166 ? -6.219 33.75 15 1 98.5 166 ILE B C 1
ATOM 4005 O O . ILE B 1 166 ? -5.492 34.438 14.289 1 98.5 166 ILE B O 1
ATOM 4009 N N . LYS B 1 167 ? -7.43 34.031 15.203 1 97.81 167 LYS B N 1
ATOM 4010 C CA . LYS B 1 167 ? -8.156 35.062 14.469 1 97.81 167 LYS B CA 1
ATOM 4011 C C . LYS B 1 167 ? -7.477 36.438 14.617 1 97.81 167 LYS B C 1
ATOM 4013 O O . LYS B 1 167 ? -7.605 37.281 13.742 1 97.81 167 LYS B O 1
ATOM 4018 N N . ASP B 1 168 ? -6.762 36.625 15.672 1 98.06 168 ASP B N 1
ATOM 4019 C CA . ASP B 1 168 ? -6.188 37.906 15.992 1 98.06 168 ASP B CA 1
ATOM 4020 C C . ASP B 1 168 ? -4.805 38.062 15.367 1 98.06 168 ASP B C 1
ATOM 4022 O O . ASP B 1 168 ? -4.117 39.062 15.617 1 98.06 168 ASP B O 1
ATOM 4026 N N . TYR B 1 169 ? -4.434 37.156 14.5 1 98.75 169 TYR B N 1
ATOM 4027 C CA . TYR B 1 169 ? -3.064 37.188 14 1 98.75 169 TYR B CA 1
ATOM 4028 C C . TYR B 1 169 ? -3.043 37.188 12.477 1 98.75 169 TYR B C 1
ATOM 4030 O O . TYR B 1 169 ? -3.932 36.625 11.836 1 98.75 169 TYR B O 1
ATOM 4038 N N . LYS B 1 170 ? -1.987 37.812 11.875 1 98.75 170 LYS B N 1
ATOM 4039 C CA . LYS B 1 170 ? -1.762 37.781 10.438 1 98.75 170 LYS B CA 1
ATOM 4040 C C . LYS B 1 170 ? -1.39 36.375 9.953 1 98.75 170 LYS B C 1
ATOM 4042 O O . LYS B 1 170 ? -1.86 35.938 8.906 1 98.75 170 LYS B O 1
ATOM 4047 N N . PHE B 1 171 ? -0.516 35.781 10.703 1 98.88 171 PHE B N 1
ATOM 4048 C CA . PHE B 1 171 ? 0.035 34.469 10.336 1 98.88 171 PHE B CA 1
ATOM 4049 C C . PHE B 1 171 ? -0.182 33.469 11.445 1 98.88 171 PHE B C 1
ATOM 4051 O O . PHE B 1 171 ? -0.337 33.844 12.609 1 98.88 171 PHE B O 1
ATOM 4058 N N . ASN B 1 172 ? -0.222 32.219 11.125 1 98.81 172 ASN B N 1
ATOM 4059 C CA . ASN B 1 172 ? -0.215 31.109 12.078 1 98.81 172 ASN B CA 1
ATOM 4060 C C . ASN B 1 172 ? 0.719 29.984 11.625 1 98.81 172 ASN B C 1
ATOM 4062 O O . ASN B 1 172 ? 0.662 29.562 10.469 1 98.81 172 ASN B O 1
ATOM 4066 N N . ILE B 1 173 ? 1.586 29.547 12.5 1 98.56 173 ILE B N 1
ATOM 4067 C CA . ILE B 1 173 ? 2.459 28.422 12.219 1 98.56 173 ILE B CA 1
ATOM 4068 C C . ILE B 1 173 ? 1.646 27.125 12.242 1 98.56 173 ILE B C 1
ATOM 4070 O O . ILE B 1 173 ? 1.162 26.703 13.297 1 98.56 173 ILE B O 1
ATOM 4074 N N . ALA B 1 174 ? 1.522 26.516 11.086 1 98.12 174 ALA B N 1
ATOM 4075 C CA . ALA B 1 174 ? 0.679 25.328 10.906 1 98.12 174 ALA B CA 1
ATOM 4076 C C . ALA B 1 174 ? 1.514 24.109 10.523 1 98.12 174 ALA B C 1
ATOM 4078 O O . ALA B 1 174 ? 1.199 23.422 9.547 1 98.12 174 ALA B O 1
ATOM 4079 N N . PHE B 1 175 ? 2.502 23.797 11.281 1 97.06 175 PHE B N 1
ATOM 4080 C CA . PHE B 1 175 ? 3.391 22.672 11.023 1 97.06 175 PHE B CA 1
ATOM 4081 C C . PHE B 1 175 ? 2.742 21.359 11.461 1 97.06 175 PHE B C 1
ATOM 4083 O O . PHE B 1 175 ? 2.162 21.266 12.539 1 97.06 175 PHE B O 1
ATOM 4090 N N . GLU B 1 176 ? 2.809 20.375 10.594 1 95.88 176 GLU B N 1
ATOM 4091 C CA . GLU B 1 176 ? 2.449 19.031 11 1 95.88 176 GLU B CA 1
ATOM 4092 C C . GLU B 1 176 ? 3.471 18.453 11.977 1 95.88 176 GLU B C 1
ATOM 4094 O O . GLU B 1 176 ? 4.555 19.016 12.148 1 95.88 176 GLU B O 1
ATOM 4099 N N . ASN B 1 177 ? 3.068 17.312 12.641 1 91.06 177 ASN B N 1
ATOM 4100 C CA . ASN B 1 177 ? 3.973 16.656 13.578 1 91.06 177 ASN B CA 1
ATOM 4101 C C . ASN B 1 177 ? 5.129 15.977 12.844 1 91.06 177 ASN B C 1
ATOM 4103 O O . ASN B 1 177 ? 6.164 15.688 13.453 1 91.06 177 ASN B O 1
ATOM 4107 N N . SER B 1 178 ? 4.84 15.742 11.586 1 93.31 178 SER B N 1
ATOM 4108 C CA . SER B 1 178 ? 5.824 15.008 10.797 1 93.31 178 SER B CA 1
ATOM 4109 C C . SER B 1 178 ? 5.727 15.367 9.32 1 93.31 178 SER B C 1
ATOM 4111 O O . SER B 1 178 ? 4.66 15.75 8.836 1 93.31 178 SER B O 1
ATOM 4113 N N . MET B 1 179 ? 6.941 15.258 8.703 1 94.94 179 MET B N 1
ATOM 4114 C CA . MET B 1 179 ? 6.949 15.336 7.246 1 94.94 179 MET B CA 1
ATOM 4115 C C . MET B 1 179 ? 6.504 14.016 6.629 1 94.94 179 MET B C 1
ATOM 4117 O O . MET B 1 179 ? 7.094 12.969 6.906 1 94.94 179 MET B O 1
ATOM 4121 N N . CYS B 1 180 ? 5.438 14.023 5.895 1 96.12 180 CYS B N 1
ATOM 4122 C CA . CYS B 1 180 ? 4.898 12.844 5.23 1 96.12 180 CYS B CA 1
ATOM 4123 C C . CYS B 1 180 ? 4.027 13.234 4.043 1 96.12 180 CYS B C 1
ATOM 4125 O O . CYS B 1 180 ? 3.088 14.016 4.191 1 96.12 180 CYS B O 1
ATOM 4127 N N . ASP B 1 181 ? 4.328 12.641 2.875 1 96.62 181 ASP B N 1
ATOM 4128 C CA . ASP B 1 181 ? 3.576 12.969 1.666 1 96.62 181 ASP B CA 1
ATOM 4129 C C . ASP B 1 181 ? 2.107 12.57 1.809 1 96.62 181 ASP B C 1
ATOM 4131 O O . ASP B 1 181 ? 1.798 11.438 2.172 1 96.62 181 ASP B O 1
ATOM 4135 N N . GLY B 1 182 ? 1.258 13.516 1.585 1 97.19 182 GLY B N 1
ATOM 4136 C CA . GLY B 1 182 ? -0.176 13.273 1.631 1 97.19 182 GLY B CA 1
ATOM 4137 C C . GLY B 1 182 ? -0.777 13.508 3.004 1 97.19 182 GLY B C 1
ATOM 4138 O O . GLY B 1 182 ? -1.997 13.609 3.145 1 97.19 182 GLY B O 1
ATOM 4139 N N . TYR B 1 183 ? 0.011 13.641 4.016 1 97.38 183 TYR B N 1
ATOM 4140 C CA . TYR B 1 183 ? -0.428 13.734 5.402 1 97.38 183 TYR B CA 1
ATOM 4141 C C . TYR B 1 183 ? -0.839 15.164 5.746 1 97.38 183 TYR B C 1
ATOM 4143 O O . TYR B 1 183 ? -0.091 15.891 6.406 1 97.38 183 TYR B O 1
ATOM 4151 N N . THR B 1 184 ? -2.037 15.523 5.32 1 97.62 184 THR B N 1
ATOM 4152 C CA . THR B 1 184 ? -2.619 16.828 5.629 1 97.62 184 THR B CA 1
ATOM 4153 C C . THR B 1 184 ? -3.717 16.688 6.68 1 97.62 184 THR B C 1
ATOM 4155 O O . THR B 1 184 ? -4.746 16.062 6.434 1 97.62 184 THR B O 1
ATOM 4158 N N . THR B 1 185 ? -3.475 17.219 7.82 1 95.94 185 THR B N 1
ATOM 4159 C CA . THR B 1 185 ? -4.457 17.172 8.898 1 95.94 185 THR B CA 1
ATOM 4160 C C . THR B 1 185 ? -5.148 18.516 9.055 1 95.94 185 THR B C 1
ATOM 4162 O O . THR B 1 185 ? -5.359 19.234 8.07 1 95.94 185 THR B O 1
ATOM 4165 N N . GLU B 1 186 ? -5.609 18.875 10.203 1 95.25 186 GLU B N 1
ATOM 4166 C CA . GLU B 1 186 ? -6.406 20.078 10.43 1 95.25 186 GLU B CA 1
ATOM 4167 C C . GLU B 1 186 ? -5.523 21.328 10.516 1 95.25 186 GLU B C 1
ATOM 4169 O O . GLU B 1 186 ? -6.016 22.453 10.406 1 95.25 186 GLU B O 1
ATOM 4174 N N . LYS B 1 187 ? -4.25 21.219 10.641 1 96 187 LYS B N 1
ATOM 4175 C CA . LYS B 1 187 ? -3.352 22.297 11.023 1 96 187 LYS B CA 1
ATOM 4176 C C . LYS B 1 187 ? -3.4 23.438 10.008 1 96 187 LYS B C 1
ATOM 4178 O O . LYS B 1 187 ? -3.502 24.609 10.383 1 96 187 LYS B O 1
ATOM 4183 N N . ILE B 1 188 ? -3.326 23.094 8.734 1 98 188 ILE B N 1
ATOM 4184 C CA . ILE B 1 188 ? -3.318 24.141 7.723 1 98 188 ILE B CA 1
ATOM 4185 C C . ILE B 1 188 ? -4.695 24.797 7.637 1 98 188 ILE B C 1
ATOM 4187 O O . ILE B 1 188 ? -4.816 25.984 7.297 1 98 188 ILE B O 1
ATOM 4191 N N . MET B 1 189 ? -5.711 24.094 8.008 1 97 189 MET B N 1
ATOM 4192 C CA . MET B 1 189 ? -7.086 24.562 7.852 1 97 189 MET B CA 1
ATOM 4193 C C . MET B 1 189 ? -7.457 25.531 8.961 1 97 189 MET B C 1
ATOM 4195 O O . MET B 1 189 ? -8.242 26.453 8.742 1 97 189 MET B O 1
ATOM 4199 N N . GLU B 1 190 ? -6.902 25.375 10.07 1 97.25 190 GLU B N 1
ATOM 4200 C CA . GLU B 1 190 ? -7.301 26.141 11.25 1 97.25 190 GLU B CA 1
ATOM 4201 C C . GLU B 1 190 ? -7.117 27.641 11.039 1 97.25 190 GLU B C 1
ATOM 4203 O O . GLU B 1 190 ? -8.047 28.406 11.234 1 97.25 190 GLU B O 1
ATOM 4208 N N . PRO B 1 191 ? -5.973 28.094 10.625 1 98.25 191 PRO B N 1
ATOM 4209 C CA . PRO B 1 191 ? -5.855 29.531 10.312 1 98.25 191 PRO B CA 1
ATOM 4210 C C . PRO B 1 191 ? -6.734 29.953 9.141 1 98.25 191 PRO B C 1
ATOM 4212 O O . PRO B 1 191 ? -7.242 31.078 9.125 1 98.25 191 PRO B O 1
ATOM 4215 N N . MET B 1 192 ? -6.973 29.094 8.164 1 98 192 MET B N 1
ATOM 4216 C CA . MET B 1 192 ? -7.797 29.422 7.004 1 98 192 MET B CA 1
ATOM 4217 C C . MET B 1 192 ? -9.219 29.781 7.426 1 98 192 MET B C 1
ATOM 4219 O O . MET B 1 192 ? -9.836 30.672 6.848 1 98 192 MET B O 1
ATOM 4223 N N . LEU B 1 193 ? -9.703 29.156 8.445 1 96.44 193 LEU B N 1
ATOM 4224 C CA . LEU B 1 193 ? -11.078 29.344 8.906 1 96.44 193 LEU B CA 1
ATOM 4225 C C . LEU B 1 193 ? -11.312 30.766 9.367 1 96.44 193 LEU B C 1
ATOM 4227 O O . LEU B 1 193 ? -12.461 31.234 9.422 1 96.44 193 LEU B O 1
ATOM 4231 N N . VAL B 1 194 ? -10.234 31.484 9.719 1 96.69 194 VAL B N 1
ATOM 4232 C CA . VAL B 1 194 ? -10.391 32.812 10.273 1 96.69 194 VAL B CA 1
ATOM 4233 C C . VAL B 1 194 ? -9.609 33.812 9.438 1 96.69 194 VAL B C 1
ATOM 4235 O O . VAL B 1 194 ? -9.25 34.906 9.922 1 96.69 194 VAL B O 1
ATOM 4238 N N . ASN B 1 195 ? -9.242 33.406 8.25 1 97.56 195 ASN B N 1
ATOM 4239 C CA . ASN B 1 195 ? -8.531 34.25 7.301 1 97.56 195 ASN B CA 1
ATOM 4240 C C . ASN B 1 195 ? -7.191 34.719 7.867 1 97.56 195 ASN B C 1
ATOM 4242 O O . ASN B 1 195 ? -6.875 35.906 7.82 1 97.56 195 ASN B O 1
ATOM 4246 N N . SER B 1 196 ? -6.531 33.875 8.508 1 98.5 196 SER B N 1
ATOM 4247 C CA . SER B 1 196 ? -5.117 34 8.844 1 98.5 196 SER B CA 1
ATOM 4248 C C . SER B 1 196 ? -4.246 33.219 7.879 1 98.5 196 SER B C 1
ATOM 4250 O O . SER B 1 196 ? -4.645 32.156 7.414 1 98.5 196 SER B O 1
ATOM 4252 N N . VAL B 1 197 ? -3.111 33.719 7.516 1 98.75 197 VAL B N 1
ATOM 4253 C CA . VAL B 1 197 ? -2.26 33.031 6.535 1 98.75 197 VAL B CA 1
ATOM 4254 C C . VAL B 1 197 ? -1.551 31.859 7.184 1 98.75 197 VAL B C 1
ATOM 4256 O O . VAL B 1 197 ? -0.787 32.031 8.141 1 98.75 197 VAL B O 1
ATOM 4259 N N . PRO B 1 198 ? -1.717 30.688 6.648 1 98.88 198 PRO B N 1
ATOM 4260 C CA . PRO B 1 198 ? -0.973 29.531 7.172 1 98.88 198 PRO B CA 1
ATOM 4261 C C . PRO B 1 198 ? 0.499 29.547 6.766 1 98.88 198 PRO B C 1
ATOM 4263 O O . PRO B 1 198 ? 0.818 29.797 5.598 1 98.88 198 PRO B O 1
ATOM 4266 N N . ILE B 1 199 ? 1.325 29.375 7.699 1 98.88 199 ILE B N 1
ATOM 4267 C CA . ILE B 1 199 ? 2.707 28.969 7.457 1 98.88 199 ILE B CA 1
ATOM 4268 C C . ILE B 1 199 ? 2.838 27.453 7.625 1 98.88 199 ILE B C 1
ATOM 4270 O O . ILE B 1 199 ? 2.863 26.953 8.75 1 98.88 199 ILE B O 1
ATOM 4274 N N . TYR B 1 200 ? 2.998 26.734 6.508 1 98.81 200 TYR B N 1
ATOM 4275 C CA . TYR B 1 200 ? 2.756 25.297 6.539 1 98.81 200 TYR B CA 1
ATOM 4276 C C . TYR B 1 200 ? 4.043 24.516 6.289 1 98.81 200 TYR B C 1
ATOM 4278 O O . TYR B 1 200 ? 4.867 24.922 5.465 1 98.81 200 TYR B O 1
ATOM 4286 N N . TRP B 1 201 ? 4.188 23.406 7.008 1 98.25 201 TRP B N 1
ATOM 4287 C CA . TRP B 1 201 ? 5.238 22.406 6.832 1 98.25 201 TRP B CA 1
ATOM 4288 C C . TRP B 1 201 ? 4.734 21.031 7.203 1 98.25 201 TRP B C 1
ATOM 4290 O O . TRP B 1 201 ? 4.125 20.844 8.266 1 98.25 201 TRP B O 1
ATOM 4300 N N . GLY B 1 202 ? 4.934 20.016 6.348 1 96.69 202 GLY B N 1
ATOM 4301 C CA . GLY B 1 202 ? 4.543 18.672 6.719 1 96.69 202 GLY B CA 1
ATOM 4302 C C . GLY B 1 202 ? 4.301 17.766 5.527 1 96.69 202 GLY B C 1
ATOM 4303 O O . GLY B 1 202 ? 4.867 16.672 5.441 1 96.69 202 GLY B O 1
ATOM 4304 N N . ASN B 1 203 ? 3.398 18.078 4.645 1 97.56 203 ASN B N 1
ATOM 4305 C CA . ASN B 1 203 ? 3.094 17.391 3.391 1 97.56 203 ASN B CA 1
ATOM 4306 C C . ASN B 1 203 ? 3.75 18.094 2.199 1 97.56 203 ASN B C 1
ATOM 4308 O O . ASN B 1 203 ? 3.324 19.172 1.796 1 97.56 203 ASN B O 1
ATOM 4312 N N . LYS B 1 204 ? 4.711 17.469 1.583 1 95.75 204 LYS B N 1
ATOM 4313 C CA . LYS B 1 204 ? 5.406 18.062 0.449 1 95.75 204 LYS B CA 1
ATOM 4314 C C . LYS B 1 204 ? 4.477 18.219 -0.753 1 95.75 204 LYS B C 1
ATOM 4316 O O . LYS B 1 204 ? 4.762 18.984 -1.676 1 95.75 204 LYS B O 1
ATOM 4321 N N . LEU B 1 205 ? 3.367 17.484 -0.692 1 97 205 LEU B N 1
ATOM 4322 C CA . LEU B 1 205 ? 2.414 17.531 -1.797 1 97 205 LEU B CA 1
ATOM 4323 C C . LEU B 1 205 ? 1.195 18.375 -1.431 1 97 205 LEU B C 1
ATOM 4325 O O . LEU B 1 205 ? 0.1 18.141 -1.949 1 97 205 LEU B O 1
ATOM 4329 N N . ILE B 1 206 ? 1.335 19.297 -0.547 1 98.25 206 ILE B N 1
ATOM 4330 C CA . ILE B 1 206 ? 0.24 20.094 -0.004 1 98.25 206 ILE B CA 1
ATOM 4331 C C . ILE B 1 206 ? -0.445 20.875 -1.129 1 98.25 206 ILE B C 1
ATOM 4333 O O . ILE B 1 206 ? -1.627 21.219 -1.026 1 98.25 206 ILE B O 1
ATOM 4337 N N . ASP B 1 207 ? 0.261 21.141 -2.227 1 97.69 207 ASP B N 1
ATOM 4338 C CA . ASP B 1 207 ? -0.3 21.859 -3.363 1 97.69 207 ASP B CA 1
ATOM 4339 C C . ASP B 1 207 ? -1.361 21.031 -4.078 1 97.69 207 ASP B C 1
ATOM 4341 O O . ASP B 1 207 ? -2.123 21.547 -4.891 1 97.69 207 ASP B O 1
ATOM 4345 N N . ARG B 1 208 ? -1.42 19.734 -3.729 1 96.88 208 ARG B N 1
ATOM 4346 C CA . ARG B 1 208 ? -2.469 18.891 -4.285 1 96.88 208 ARG B CA 1
ATOM 4347 C C . ARG B 1 208 ? -3.764 19.031 -3.492 1 96.88 208 ARG B C 1
ATOM 4349 O O . ARG B 1 208 ? -4.832 18.625 -3.963 1 96.88 208 ARG B O 1
ATOM 4356 N N . ASP B 1 209 ? -3.66 19.578 -2.32 1 97.62 209 ASP B N 1
ATOM 4357 C CA . ASP B 1 209 ? -4.824 19.719 -1.451 1 97.62 209 ASP B CA 1
ATOM 4358 C C . ASP B 1 209 ? -5.336 21.156 -1.459 1 97.62 209 ASP B C 1
ATOM 4360 O O . ASP B 1 209 ? -6.547 21.391 -1.481 1 97.62 209 ASP B O 1
ATOM 4364 N N . PHE B 1 210 ? -4.406 22.125 -1.461 1 98.12 210 PHE B N 1
ATOM 4365 C CA . PHE B 1 210 ? -4.781 23.531 -1.349 1 98.12 210 PHE B CA 1
ATOM 4366 C C . PHE B 1 210 ? -4.031 24.375 -2.373 1 98.12 210 PHE B C 1
ATOM 4368 O O . PHE B 1 210 ? -2.979 23.969 -2.869 1 98.12 210 PHE B O 1
ATOM 4375 N N . ASN B 1 211 ? -4.605 25.531 -2.67 1 98.19 211 ASN B N 1
ATOM 4376 C CA . ASN B 1 211 ? -4.004 26.5 -3.582 1 98.19 211 ASN B CA 1
ATOM 4377 C C . ASN B 1 211 ? -2.682 27.031 -3.043 1 98.19 211 ASN B C 1
ATOM 4379 O O . ASN B 1 211 ? -2.652 27.734 -2.023 1 98.19 211 ASN B O 1
ATOM 4383 N N . PRO B 1 212 ? -1.617 26.766 -3.764 1 98 212 PRO B N 1
ATOM 4384 C CA . PRO B 1 212 ? -0.306 27.156 -3.236 1 98 212 PRO B CA 1
ATOM 4385 C C . PRO B 1 212 ? -0.143 28.672 -3.115 1 98 212 PRO B C 1
ATOM 4387 O O . PRO B 1 212 ? 0.756 29.141 -2.414 1 98 212 PRO B O 1
ATOM 4390 N N . ASP B 1 213 ? -0.977 29.422 -3.676 1 98.06 213 ASP B N 1
ATOM 4391 C CA . ASP B 1 213 ? -0.885 30.875 -3.631 1 98.06 213 ASP B CA 1
ATOM 4392 C C . ASP B 1 213 ? -1.533 31.438 -2.365 1 98.06 213 ASP B C 1
ATOM 4394 O O . ASP B 1 213 ? -1.457 32.625 -2.096 1 98.06 213 ASP B O 1
ATOM 4398 N N . SER B 1 214 ? -2.096 30.578 -1.57 1 98.25 214 SER B N 1
ATOM 4399 C CA . SER B 1 214 ? -2.928 31.062 -0.475 1 98.25 214 SER B CA 1
ATOM 4400 C C . SER B 1 214 ? -2.262 30.828 0.875 1 98.25 214 SER B C 1
ATOM 4402 O O . SER B 1 214 ? -2.84 31.125 1.922 1 98.25 214 SER B O 1
ATOM 4404 N N . PHE B 1 215 ? -1.112 30.297 0.878 1 98.75 215 PHE B N 1
ATOM 4405 C CA . PHE B 1 215 ? -0.364 30.031 2.104 1 98.75 215 PHE B CA 1
ATOM 4406 C C . PHE B 1 215 ? 1.136 30.047 1.832 1 98.75 215 PHE B C 1
ATOM 4408 O O . PHE B 1 215 ? 1.563 30.172 0.683 1 98.75 215 PHE B O 1
ATOM 4415 N N . ILE B 1 216 ? 1.876 29.984 2.863 1 98.81 216 ILE B N 1
ATOM 4416 C CA . ILE B 1 216 ? 3.328 29.906 2.746 1 98.81 216 ILE B CA 1
ATOM 4417 C C . ILE B 1 216 ? 3.777 28.453 2.951 1 98.81 216 ILE B C 1
ATOM 4419 O O . ILE B 1 216 ? 3.643 27.906 4.047 1 98.81 216 ILE B O 1
ATOM 4423 N N . ASN B 1 217 ? 4.289 27.859 1.933 1 98.56 217 ASN B N 1
ATOM 4424 C CA . ASN B 1 217 ? 4.828 26.5 1.992 1 98.56 217 ASN B CA 1
ATOM 4425 C C . ASN B 1 217 ? 6.316 26.5 2.332 1 98.56 217 ASN B C 1
ATOM 4427 O O . ASN B 1 217 ? 7.16 26.672 1.449 1 98.56 217 ASN B O 1
ATOM 4431 N N . VAL B 1 218 ? 6.617 26.219 3.518 1 98.38 218 VAL B N 1
ATOM 4432 C CA . VAL B 1 218 ? 7.984 26.312 4.02 1 98.38 218 VAL B CA 1
ATOM 4433 C C . VAL B 1 218 ? 8.875 25.328 3.273 1 98.38 218 VAL B C 1
ATOM 4435 O O . VAL B 1 218 ? 10.055 25.609 3.025 1 98.38 218 VAL B O 1
ATOM 4438 N N . SER B 1 219 ? 8.336 24.219 2.82 1 95.5 219 SER B N 1
ATOM 4439 C CA . SER B 1 219 ? 9.109 23.172 2.164 1 95.5 219 SER B CA 1
ATOM 4440 C C . SER B 1 219 ? 9.555 23.594 0.772 1 95.5 219 SER B C 1
ATOM 4442 O O . SER B 1 219 ? 10.391 22.938 0.152 1 95.5 219 SER B O 1
ATOM 4444 N N . SER B 1 220 ? 9.055 24.656 0.271 1 96 220 SER B N 1
ATOM 4445 C CA . SER B 1 220 ? 9.414 25.125 -1.059 1 96 220 SER B CA 1
ATOM 4446 C C . SER B 1 220 ? 10.68 25.984 -1.015 1 96 220 SER B C 1
ATOM 4448 O O . SER B 1 220 ? 11.195 26.391 -2.057 1 96 220 SER B O 1
ATOM 4450 N N . TYR B 1 221 ? 11.164 26.25 0.159 1 97.06 221 TYR B N 1
ATOM 4451 C CA . TYR B 1 221 ? 12.375 27.047 0.32 1 97.06 221 TYR B CA 1
ATOM 4452 C C . TYR B 1 221 ? 13.578 26.156 0.625 1 97.06 221 TYR B C 1
ATOM 4454 O O . TYR B 1 221 ? 13.43 25.047 1.123 1 97.06 221 TYR B O 1
ATOM 4462 N N . SER B 1 222 ? 14.719 26.641 0.366 1 94.5 222 SER B N 1
ATOM 4463 C CA . SER B 1 222 ? 15.938 25.859 0.532 1 94.5 222 SER B CA 1
ATOM 4464 C C . SER B 1 222 ? 16.297 25.703 2.006 1 94.5 222 SER B C 1
ATOM 4466 O O . SER B 1 222 ? 17.094 24.828 2.371 1 94.5 222 SER B O 1
ATOM 4468 N N . SER B 1 223 ? 15.766 26.641 2.852 1 96.56 223 SER B N 1
ATOM 4469 C CA . SER B 1 223 ? 16.016 26.609 4.289 1 96.56 223 SER B CA 1
ATOM 4470 C C . SER B 1 223 ? 14.891 27.281 5.062 1 96.56 223 SER B C 1
ATOM 4472 O O . SER B 1 223 ? 14.078 28 4.484 1 96.56 223 SER B O 1
ATOM 4474 N N . LEU B 1 224 ? 14.875 27.016 6.352 1 98 224 LEU B N 1
ATOM 4475 C CA . LEU B 1 224 ? 13.906 27.672 7.215 1 98 224 LEU B CA 1
ATOM 4476 C C . LEU B 1 224 ? 14.148 29.188 7.234 1 98 224 LEU B C 1
ATOM 4478 O O . LEU B 1 224 ? 13.195 29.969 7.266 1 98 224 LEU B O 1
ATOM 4482 N N . GLU B 1 225 ? 15.398 29.578 7.176 1 97.94 225 GLU B N 1
ATOM 4483 C CA . GLU B 1 225 ? 15.781 30.984 7.191 1 97.94 225 GLU B CA 1
ATOM 4484 C C . GLU B 1 225 ? 15.219 31.719 5.977 1 97.94 225 GLU B C 1
ATOM 4486 O O . GLU B 1 225 ? 14.734 32.844 6.094 1 97.94 225 GLU B O 1
ATOM 4491 N N . GLU B 1 226 ? 15.281 31.016 4.891 1 98.31 226 GLU B N 1
ATOM 4492 C CA . GLU B 1 226 ? 14.75 31.641 3.678 1 98.31 226 GLU B CA 1
ATOM 4493 C C . GLU B 1 226 ? 13.242 31.828 3.77 1 98.31 226 GLU B C 1
ATOM 4495 O O . GLU B 1 226 ? 12.703 32.812 3.285 1 98.31 226 GLU B O 1
ATOM 4500 N N . ALA B 1 227 ? 12.555 30.906 4.324 1 98.5 227 ALA B N 1
ATOM 4501 C CA . ALA B 1 227 ? 11.117 31.031 4.535 1 98.5 227 ALA B CA 1
ATOM 4502 C C . ALA B 1 227 ? 10.797 32.219 5.457 1 98.5 227 ALA B C 1
ATOM 4504 O O . ALA B 1 227 ? 9.867 32.969 5.203 1 98.5 227 ALA B O 1
ATOM 4505 N N . VAL B 1 228 ? 11.578 32.344 6.477 1 98.62 228 VAL B N 1
ATOM 4506 C CA . VAL B 1 228 ? 11.398 33.438 7.426 1 98.62 228 VAL B CA 1
ATOM 4507 C C . VAL B 1 228 ? 11.586 34.781 6.711 1 98.62 228 VAL B C 1
ATOM 4509 O O . VAL B 1 228 ? 10.82 35.719 6.938 1 98.62 228 VAL B O 1
ATOM 4512 N N . GLU B 1 229 ? 12.602 34.875 5.852 1 98.31 229 GLU B N 1
ATOM 4513 C CA . GLU B 1 229 ? 12.836 36.094 5.094 1 98.31 229 GLU B CA 1
ATOM 4514 C C . GLU B 1 229 ? 11.609 36.469 4.27 1 98.31 229 GLU B C 1
ATOM 4516 O O . GLU B 1 229 ? 11.25 37.656 4.176 1 98.31 229 GLU B O 1
ATOM 4521 N N . HIS B 1 230 ? 11.023 35.5 3.715 1 98.38 230 HIS B N 1
ATOM 4522 C CA . HIS B 1 230 ? 9.82 35.75 2.93 1 98.38 230 HIS B CA 1
ATOM 4523 C C . HIS B 1 230 ? 8.688 36.25 3.807 1 98.38 230 HIS B C 1
ATOM 4525 O O . HIS B 1 230 ? 7.949 37.156 3.414 1 98.38 230 HIS B O 1
ATOM 4531 N N . ILE B 1 231 ? 8.484 35.719 4.93 1 98.75 231 ILE B N 1
ATOM 4532 C CA . ILE B 1 231 ? 7.43 36.094 5.852 1 98.75 231 ILE B CA 1
ATOM 4533 C C . ILE B 1 231 ? 7.66 37.531 6.316 1 98.75 231 ILE B C 1
ATOM 4535 O O . ILE B 1 231 ? 6.711 38.344 6.426 1 98.75 231 ILE B O 1
ATOM 4539 N N . VAL B 1 232 ? 8.914 37.875 6.574 1 98.31 232 VAL B N 1
ATOM 4540 C CA . VAL B 1 232 ? 9.281 39.25 6.965 1 98.31 232 VAL B CA 1
ATOM 4541 C C . VAL B 1 232 ? 8.883 40.219 5.859 1 98.31 232 VAL B C 1
ATOM 4543 O O . VAL B 1 232 ? 8.312 41.281 6.133 1 98.31 232 VAL B O 1
ATOM 4546 N N . ARG B 1 233 ? 9.18 39.812 4.668 1 98.19 233 ARG B N 1
ATOM 4547 C CA . ARG B 1 233 ? 8.812 40.656 3.527 1 98.19 233 ARG B CA 1
ATOM 4548 C C . ARG B 1 233 ? 7.301 40.812 3.451 1 98.19 233 ARG B C 1
ATOM 4550 O O . ARG B 1 233 ? 6.816 41.938 3.227 1 98.19 233 ARG B O 1
ATOM 4557 N N . LEU B 1 234 ? 6.547 39.812 3.648 1 98.25 234 LEU B N 1
ATOM 4558 C CA . LEU B 1 234 ? 5.09 39.875 3.598 1 98.25 234 LEU B CA 1
ATOM 4559 C C . LEU B 1 234 ? 4.535 40.719 4.723 1 98.25 234 LEU B C 1
ATOM 4561 O O . LEU B 1 234 ? 3.568 41.469 4.523 1 98.25 234 LEU B O 1
ATOM 4565 N N . ASP B 1 235 ? 5.117 40.562 5.902 1 98.06 235 ASP B N 1
ATOM 4566 C CA . ASP B 1 235 ? 4.672 41.344 7.062 1 98.06 235 ASP B CA 1
ATOM 4567 C C . ASP B 1 235 ? 4.859 42.844 6.832 1 98.06 235 ASP B C 1
ATOM 4569 O O . ASP B 1 235 ? 4.105 43.656 7.371 1 98.06 235 ASP B O 1
ATOM 4573 N N . GLN B 1 236 ? 5.848 43.219 6.008 1 97.56 236 GLN B N 1
ATOM 4574 C CA . GLN B 1 236 ? 6.203 44.625 5.793 1 97.56 236 GLN B CA 1
ATOM 4575 C C . GLN B 1 236 ? 5.594 45.156 4.5 1 97.56 236 GLN B C 1
ATOM 4577 O O . GLN B 1 236 ? 5.766 46.344 4.164 1 97.56 236 GLN B O 1
ATOM 4582 N N . ASN B 1 237 ? 4.945 44.312 3.775 1 98.38 237 ASN B N 1
ATOM 4583 C CA . ASN B 1 237 ? 4.324 44.688 2.51 1 98.38 237 ASN B CA 1
ATOM 4584 C C . ASN B 1 237 ? 2.83 44.375 2.502 1 98.38 237 ASN B C 1
ATOM 4586 O O . ASN B 1 237 ? 2.428 43.281 2.107 1 98.38 237 ASN B O 1
ATOM 4590 N N . ASP B 1 238 ? 2.055 45.375 2.732 1 98.25 238 ASP B N 1
ATOM 4591 C CA . ASP B 1 238 ? 0.615 45.188 2.908 1 98.25 238 ASP B CA 1
ATOM 4592 C C . ASP B 1 238 ? -0.032 44.656 1.641 1 98.25 238 ASP B C 1
ATOM 4594 O O . ASP B 1 238 ? -0.894 43.781 1.71 1 98.25 238 ASP B O 1
ATOM 4598 N N . ASP B 1 239 ? 0.401 45.125 0.501 1 98.06 239 ASP B N 1
ATOM 4599 C CA . ASP B 1 239 ? -0.195 44.688 -0.763 1 98.06 239 ASP B CA 1
ATOM 4600 C C . ASP B 1 239 ? 0.067 43.219 -1.026 1 98.06 239 ASP B C 1
ATOM 4602 O O . ASP B 1 239 ? -0.836 42.469 -1.435 1 98.06 239 ASP B O 1
ATOM 4606 N N . GLU B 1 240 ? 1.262 42.781 -0.81 1 98.31 240 GLU B N 1
ATOM 4607 C CA . GLU B 1 240 ? 1.613 41.375 -1.018 1 98.31 240 GLU B CA 1
ATOM 4608 C C . GLU B 1 240 ? 0.9 40.469 -0.015 1 98.31 240 GLU B C 1
ATOM 4610 O O . GLU B 1 240 ? 0.436 39.406 -0.368 1 98.31 240 GLU B O 1
ATOM 4615 N N . TYR B 1 241 ? 0.89 40.969 1.156 1 98.5 241 TYR B N 1
ATOM 4616 C CA . TYR B 1 241 ? 0.184 40.25 2.201 1 98.5 241 TYR B CA 1
ATOM 4617 C C . TYR B 1 241 ? -1.286 40.062 1.841 1 98.5 241 TYR B C 1
ATOM 4619 O O . TYR B 1 241 ? -1.811 38.938 1.896 1 98.5 241 TYR B O 1
ATOM 4627 N N . LEU B 1 242 ? -1.903 41.156 1.462 1 98.44 242 LEU B N 1
ATOM 4628 C CA . LEU B 1 242 ? -3.324 41.094 1.136 1 98.44 242 LEU B CA 1
ATOM 4629 C C . LEU B 1 242 ? -3.576 40.25 -0.099 1 98.44 242 LEU B C 1
ATOM 4631 O O . LEU B 1 242 ? -4.598 39.562 -0.186 1 98.44 242 LEU B O 1
ATOM 4635 N N . SER B 1 243 ? -2.691 40.281 -1.053 1 98.06 243 SER B N 1
ATOM 4636 C CA . SER B 1 243 ? -2.807 39.469 -2.246 1 98.06 243 SER B CA 1
ATOM 4637 C C . SER B 1 243 ? -2.781 37.969 -1.889 1 98.06 243 SER B C 1
ATOM 4639 O O . SER B 1 243 ? -3.605 37.188 -2.379 1 98.06 243 SER B O 1
ATOM 4641 N N . LEU B 1 244 ? -1.883 37.625 -1.061 1 98.31 244 LEU B N 1
ATOM 4642 C CA . LEU B 1 244 ? -1.777 36.25 -0.595 1 98.31 244 LEU B CA 1
ATOM 4643 C C . LEU B 1 244 ? -3.035 35.812 0.163 1 98.31 244 LEU B C 1
ATOM 4645 O O . LEU B 1 244 ? -3.607 34.781 -0.109 1 98.31 244 LEU B O 1
ATOM 4649 N N . LEU B 1 245 ? -3.453 36.656 1.038 1 98.31 245 LEU B N 1
ATOM 4650 C CA . LEU B 1 245 ? -4.605 36.375 1.884 1 98.31 245 LEU B CA 1
ATOM 4651 C C . LEU B 1 245 ? -5.879 36.25 1.05 1 98.31 245 LEU B C 1
ATOM 4653 O O . LEU B 1 245 ? -6.773 35.469 1.377 1 98.31 245 LEU B O 1
ATOM 4657 N N . SER B 1 246 ? -5.934 36.938 -0.017 1 97.44 246 SER B N 1
ATOM 4658 C CA . SER B 1 246 ? -7.141 37 -0.831 1 97.44 246 SER B CA 1
ATOM 4659 C C . SER B 1 246 ? -7.223 35.844 -1.804 1 97.44 246 SER B C 1
ATOM 4661 O O . SER B 1 246 ? -8.281 35.562 -2.385 1 97.44 246 SER B O 1
ATOM 4663 N N . ALA B 1 247 ? -6.113 35.156 -2.039 1 97.62 247 ALA B N 1
ATOM 4664 C CA . ALA B 1 247 ? -6.117 34.031 -2.938 1 97.62 247 ALA B CA 1
ATOM 4665 C C . ALA B 1 247 ? -7.059 32.938 -2.426 1 97.62 247 ALA B C 1
ATOM 4667 O O . ALA B 1 247 ? -7.133 32.688 -1.219 1 97.62 247 ALA B O 1
ATOM 4668 N N . PRO B 1 248 ? -7.82 32.281 -3.33 1 96.75 248 PRO B N 1
ATOM 4669 C CA . PRO B 1 248 ? -8.711 31.203 -2.883 1 96.75 248 PRO B CA 1
ATOM 4670 C C . PRO B 1 248 ? -7.969 30.078 -2.145 1 96.75 248 PRO B C 1
ATOM 4672 O O . PRO B 1 248 ? -6.84 29.75 -2.508 1 96.75 248 PRO B O 1
ATOM 4675 N N . TRP B 1 249 ? -8.609 29.531 -1.189 1 97.5 249 TRP B N 1
ATOM 4676 C CA . TRP B 1 249 ? -7.977 28.469 -0.411 1 97.5 249 TRP B CA 1
ATOM 4677 C C . TRP B 1 249 ? -7.805 27.203 -1.251 1 97.5 249 TRP B C 1
ATOM 4679 O O . TRP B 1 249 ? -6.801 26.5 -1.125 1 97.5 249 TRP B O 1
ATOM 4689 N N . PHE B 1 250 ? -8.781 26.938 -2.152 1 97.06 250 PHE B N 1
ATOM 4690 C CA . PHE B 1 250 ? -8.859 25.641 -2.812 1 97.06 250 PHE B CA 1
ATOM 4691 C C . PHE B 1 250 ? -8.336 25.719 -4.238 1 97.06 250 PHE B C 1
ATOM 4693 O O . PHE B 1 250 ? -8.445 26.766 -4.887 1 97.06 250 PHE B O 1
ATOM 4700 N N . ASN B 1 251 ? -7.777 24.547 -4.578 1 96.12 251 ASN B N 1
ATOM 4701 C CA . ASN B 1 251 ? -7.598 24.281 -6.004 1 96.12 251 ASN B CA 1
ATOM 4702 C C . ASN B 1 251 ? -8.93 24.031 -6.703 1 96.12 251 ASN B C 1
ATOM 4704 O O . ASN B 1 251 ? -9.969 23.922 -6.047 1 96.12 251 ASN B O 1
ATOM 4708 N N . GLU B 1 252 ? -8.852 24.016 -8.031 1 93.44 252 GLU B N 1
ATOM 4709 C CA . GLU B 1 252 ? -10.047 23.641 -8.773 1 93.44 252 GLU B CA 1
ATOM 4710 C C . GLU B 1 252 ? -10.555 22.266 -8.344 1 93.44 252 GLU B C 1
ATOM 4712 O O . GLU B 1 252 ? -11.742 22.109 -8.047 1 93.44 252 GLU B O 1
ATOM 4717 N N . GLU B 1 253 ? -9.594 21.328 -8.344 1 92.94 253 GLU B N 1
ATOM 4718 C CA . GLU B 1 253 ? -9.922 20.016 -7.785 1 92.94 253 GLU B CA 1
ATOM 4719 C C . GLU B 1 253 ? -9.688 19.984 -6.277 1 92.94 253 GLU B C 1
ATOM 4721 O O . GLU B 1 253 ? -8.625 20.391 -5.801 1 92.94 253 GLU B O 1
ATOM 4726 N N . ASN B 1 254 ? -10.719 19.703 -5.547 1 94.75 254 ASN B N 1
ATOM 4727 C CA . ASN B 1 254 ? -10.633 19.688 -4.09 1 94.75 254 ASN B CA 1
ATOM 4728 C C . ASN B 1 254 ? -11.484 18.562 -3.49 1 94.75 254 ASN B C 1
ATOM 4730 O O . ASN B 1 254 ? -12.047 17.75 -4.219 1 94.75 254 ASN B O 1
ATOM 4734 N N . TYR B 1 255 ? -11.547 18.484 -2.174 1 94.81 255 TYR B N 1
ATOM 4735 C CA . TYR B 1 255 ? -12.195 17.359 -1.498 1 94.81 255 TYR B CA 1
ATOM 4736 C C . TYR B 1 255 ? -13.5 17.812 -0.845 1 94.81 255 TYR B C 1
ATOM 4738 O O . TYR B 1 255 ? -13.922 17.234 0.164 1 94.81 255 TYR B O 1
ATOM 4746 N N . LEU B 1 256 ? -14.164 18.797 -1.397 1 95.56 256 LEU B N 1
ATOM 4747 C CA . LEU B 1 256 ? -15.43 19.25 -0.835 1 95.56 256 LEU B CA 1
ATOM 4748 C C . LEU B 1 256 ? -16.5 18.188 -0.965 1 95.56 256 LEU B C 1
ATOM 4750 O O . LEU B 1 256 ? -17.453 18.156 -0.187 1 95.56 256 LEU B O 1
ATOM 4754 N N . ASN B 1 257 ? -16.328 17.281 -1.886 1 95.81 257 ASN B N 1
ATOM 4755 C CA . ASN B 1 257 ? -17.297 16.203 -2.104 1 95.81 257 ASN B CA 1
ATOM 4756 C C . ASN B 1 257 ? -16.844 14.906 -1.436 1 95.81 257 ASN B C 1
ATOM 4758 O O . ASN B 1 257 ? -17.25 13.812 -1.851 1 95.81 257 ASN B O 1
ATOM 4762 N N . TRP B 1 258 ? -16.016 14.953 -0.41 1 96.69 258 TRP B N 1
ATOM 4763 C CA . TRP B 1 258 ? -15.398 13.781 0.202 1 96.69 258 TRP B CA 1
ATOM 4764 C C . TRP B 1 258 ? -16.453 12.844 0.777 1 96.69 258 TRP B C 1
ATOM 4766 O O . TRP B 1 258 ? -16.297 11.625 0.75 1 96.69 258 TRP B O 1
ATOM 4776 N N . GLU B 1 259 ? -17.562 13.359 1.339 1 96.81 259 GLU B N 1
ATOM 4777 C CA . GLU B 1 259 ? -18.609 12.508 1.906 1 96.81 259 GLU B CA 1
ATOM 4778 C 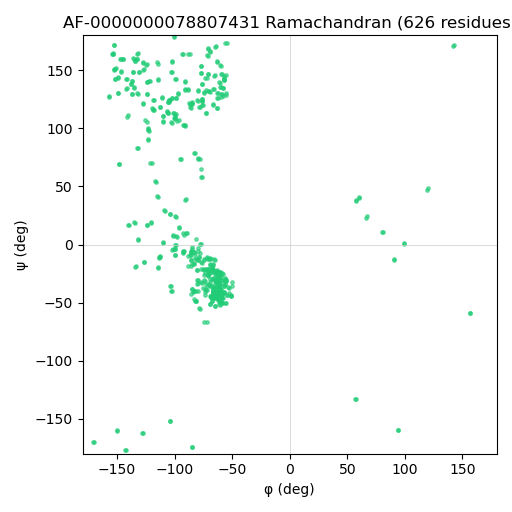C . GLU B 1 259 ? -19.219 11.602 0.843 1 96.81 259 GLU B C 1
ATOM 4780 O O . GLU B 1 259 ? -19.406 10.406 1.076 1 96.81 259 GLU B O 1
ATOM 4785 N N . GLU B 1 260 ? -19.5 12.227 -0.283 1 97.31 260 GLU B N 1
ATOM 4786 C CA . GLU B 1 260 ? -20.062 11.453 -1.388 1 97.31 260 GLU B CA 1
ATOM 4787 C C . GLU B 1 260 ? -19.078 10.383 -1.863 1 97.31 260 GLU B C 1
ATOM 4789 O O . GLU B 1 260 ? -19.469 9.266 -2.182 1 97.31 260 GLU B O 1
ATOM 4794 N N . GLN B 1 261 ? -17.844 10.734 -1.923 1 97.75 261 GLN B N 1
ATOM 4795 C CA . GLN B 1 261 ? -16.812 9.789 -2.32 1 97.75 261 GLN B CA 1
ATOM 4796 C C . GLN B 1 261 ? -16.734 8.625 -1.342 1 97.75 261 GLN B C 1
ATOM 4798 O O . GLN B 1 261 ? -16.609 7.465 -1.754 1 97.75 261 GLN B O 1
ATOM 4803 N N . LEU B 1 262 ? -16.766 8.953 -0.07 1 98.25 262 LEU B N 1
ATOM 4804 C CA . LEU B 1 262 ? -16.672 7.918 0.956 1 98.25 262 LEU B CA 1
ATOM 4805 C C . LEU B 1 262 ? -17.891 7.016 0.941 1 98.25 262 LEU B C 1
ATOM 4807 O O . LEU B 1 262 ? -17.781 5.801 1.138 1 98.25 262 LEU B O 1
ATOM 4811 N N . ILE B 1 263 ? -19.078 7.559 0.681 1 98.31 263 ILE B N 1
ATOM 4812 C CA . ILE B 1 263 ? -20.297 6.77 0.57 1 98.31 263 ILE B CA 1
ATOM 4813 C C . ILE B 1 263 ? -20.172 5.793 -0.598 1 98.31 263 ILE B C 1
ATOM 4815 O O . ILE B 1 263 ? -20.516 4.617 -0.468 1 98.31 263 ILE B O 1
ATOM 4819 N N . THR B 1 264 ? -19.688 6.289 -1.694 1 98.5 264 THR B N 1
ATOM 4820 C CA . THR B 1 264 ? -19.5 5.441 -2.865 1 98.5 264 THR B CA 1
ATOM 4821 C C . THR B 1 264 ? -18.516 4.309 -2.557 1 98.5 264 THR B C 1
ATOM 4823 O O . THR B 1 264 ? -18.734 3.166 -2.973 1 98.5 264 THR B O 1
ATOM 4826 N N . PHE B 1 265 ? -17.5 4.625 -1.874 1 98.75 265 PHE B N 1
ATOM 4827 C CA . PHE B 1 265 ? -16.531 3.629 -1.458 1 98.75 265 PHE B CA 1
ATOM 4828 C C . PHE B 1 265 ? -17.188 2.549 -0.607 1 98.75 265 PHE B C 1
ATOM 4830 O O . PHE B 1 265 ? -16.984 1.355 -0.846 1 98.75 265 PHE B O 1
ATOM 4837 N N . PHE B 1 266 ? -18 2.93 0.346 1 98.69 266 PHE B N 1
ATOM 4838 C CA . PHE B 1 266 ? -18.688 1.986 1.214 1 98.69 266 PHE B CA 1
ATOM 4839 C C . PHE B 1 266 ? -19.703 1.168 0.423 1 98.69 266 PHE B C 1
ATOM 4841 O O . PHE B 1 266 ? -19.844 -0.037 0.642 1 98.69 266 PHE B O 1
ATOM 4848 N N . ASP B 1 267 ? -20.422 1.837 -0.515 1 98.5 267 ASP B N 1
ATOM 4849 C CA . ASP B 1 267 ? -21.344 1.123 -1.38 1 98.5 267 ASP B CA 1
ATOM 4850 C C . ASP B 1 267 ? -20.656 -0.027 -2.105 1 98.5 267 ASP B C 1
ATOM 4852 O O . ASP B 1 267 ? -21.203 -1.133 -2.188 1 98.5 267 ASP B O 1
ATOM 4856 N N . ASN B 1 268 ? -19.516 0.272 -2.57 1 98.06 268 ASN B N 1
ATOM 4857 C CA . ASN B 1 268 ? -18.75 -0.729 -3.311 1 98.06 268 ASN B CA 1
ATOM 4858 C C . ASN B 1 268 ? -18.391 -1.919 -2.428 1 98.06 268 ASN B C 1
ATOM 4860 O O . ASN B 1 268 ? -18.281 -3.047 -2.91 1 98.06 268 ASN B O 1
ATOM 4864 N N . ILE B 1 269 ? -18.203 -1.683 -1.175 1 98.5 269 ILE B N 1
ATOM 4865 C CA . ILE B 1 269 ? -17.828 -2.734 -0.236 1 98.5 269 ILE B CA 1
ATOM 4866 C C . ILE B 1 269 ? -19.062 -3.504 0.202 1 98.5 269 ILE B C 1
ATOM 4868 O O . ILE B 1 269 ? -19.109 -4.73 0.103 1 98.5 269 ILE B O 1
ATOM 4872 N N . PHE B 1 270 ? -20.109 -2.799 0.592 1 98.25 270 PHE B N 1
ATOM 4873 C CA . PHE B 1 270 ? -21.25 -3.389 1.295 1 98.25 270 PHE B CA 1
ATOM 4874 C C . PHE B 1 270 ? -22.203 -4.07 0.315 1 98.25 270 PHE B C 1
ATOM 4876 O O . PHE B 1 270 ? -23 -4.918 0.709 1 98.25 270 PHE B O 1
ATOM 4883 N N . GLU B 1 271 ? -22.156 -3.691 -0.895 1 97.25 271 GLU B N 1
ATOM 4884 C CA . GLU B 1 271 ? -23.062 -4.281 -1.88 1 97.25 271 GLU B CA 1
ATOM 4885 C C . GLU B 1 271 ? -22.484 -5.578 -2.445 1 97.25 271 GLU B C 1
ATOM 4887 O O . GLU B 1 271 ? -23.203 -6.348 -3.094 1 97.25 271 GLU B O 1
ATOM 4892 N N . LYS B 1 272 ? -21.234 -5.816 -2.205 1 95.5 272 LYS B N 1
ATOM 4893 C CA . LYS B 1 272 ? -20.609 -7.082 -2.59 1 95.5 272 LYS B CA 1
ATOM 4894 C C . LYS B 1 272 ? -21 -8.195 -1.625 1 95.5 272 LYS B C 1
ATOM 4896 O O . LYS B 1 272 ? -21.188 -7.961 -0.429 1 95.5 272 LYS B O 1
ATOM 4901 N N . PRO B 1 273 ? -21.078 -9.43 -2.221 1 94.12 273 PRO B N 1
ATOM 4902 C CA . PRO B 1 273 ? -21.109 -10.539 -1.262 1 94.12 273 PRO B CA 1
ATOM 4903 C C . PRO B 1 273 ? -19.891 -10.547 -0.335 1 94.12 273 PRO B C 1
ATOM 4905 O O . PRO B 1 273 ? -18.781 -10.203 -0.761 1 94.12 273 PRO B O 1
ATOM 4908 N N . LEU B 1 274 ? -20.094 -10.898 0.896 1 93.38 274 LEU B N 1
ATOM 4909 C CA . LEU B 1 274 ? -19.031 -10.867 1.897 1 93.38 274 LEU B CA 1
ATOM 4910 C C . LEU B 1 274 ? -17.797 -11.633 1.416 1 93.38 274 LEU B C 1
ATOM 4912 O O . LEU B 1 274 ? -16.672 -11.195 1.641 1 93.38 274 LEU B O 1
ATOM 4916 N N . SER B 1 275 ? -17.984 -12.742 0.705 1 89.88 275 SER B N 1
ATOM 4917 C CA . SER B 1 275 ? -16.875 -13.57 0.223 1 89.88 275 SER B CA 1
ATOM 4918 C C . SER B 1 275 ? -16.062 -12.836 -0.83 1 89.88 275 SER B C 1
ATOM 4920 O O . SER B 1 275 ? -14.883 -13.156 -1.042 1 89.88 275 SER B O 1
ATOM 4922 N N . GLU B 1 276 ? -16.641 -11.805 -1.426 1 92.44 276 GLU B N 1
ATOM 4923 C CA . GLU B 1 276 ? -15.984 -11.086 -2.506 1 92.44 276 GLU B CA 1
ATOM 4924 C C . GLU B 1 276 ? -15.375 -9.773 -2.006 1 92.44 276 GLU B C 1
ATOM 4926 O O . GLU B 1 276 ? -14.695 -9.07 -2.758 1 92.44 276 GLU B O 1
ATOM 4931 N N . SER B 1 277 ? -15.625 -9.484 -0.711 1 95.62 277 SER B N 1
ATOM 4932 C CA . SER B 1 277 ? -15.078 -8.25 -0.15 1 95.62 277 SER B CA 1
ATOM 4933 C C . SER B 1 277 ? -13.836 -8.531 0.691 1 95.62 277 SER B C 1
ATOM 4935 O O . SER B 1 277 ? -13.289 -7.629 1.328 1 95.62 277 SER B O 1
ATOM 4937 N N . ARG B 1 278 ? -13.406 -9.781 0.623 1 95 278 ARG B N 1
ATOM 4938 C CA . ARG B 1 278 ? -12.219 -10.18 1.372 1 95 278 ARG B CA 1
ATOM 4939 C C . ARG B 1 278 ? -11.016 -10.352 0.447 1 95 278 ARG B C 1
ATOM 4941 O O . ARG B 1 278 ? -11.07 -11.125 -0.51 1 95 278 ARG B O 1
ATOM 4948 N N . TYR B 1 279 ? -9.984 -9.609 0.759 1 96.19 279 TYR B N 1
ATOM 4949 C CA . TYR B 1 279 ? -8.828 -9.602 -0.138 1 96.19 279 TYR B CA 1
ATOM 4950 C C . TYR B 1 279 ? -7.609 -10.219 0.537 1 96.19 279 TYR B C 1
ATOM 4952 O O . TYR B 1 279 ? -6.629 -10.555 -0.13 1 96.19 279 TYR B O 1
ATOM 4960 N N . ILE B 1 280 ? -7.598 -10.289 1.888 1 94.81 280 ILE B N 1
ATOM 4961 C CA . ILE B 1 280 ? -6.453 -10.844 2.609 1 94.81 280 ILE B CA 1
ATOM 4962 C C . ILE B 1 280 ? -6.32 -12.336 2.307 1 94.81 280 ILE B C 1
ATOM 4964 O O . ILE B 1 280 ? -7.242 -13.109 2.562 1 94.81 280 ILE B O 1
ATOM 4968 N N . PRO B 1 281 ? -5.168 -12.719 1.746 1 92.94 281 PRO B N 1
ATOM 4969 C CA . PRO B 1 281 ? -5.004 -14.156 1.495 1 92.94 281 PRO B CA 1
ATOM 4970 C C . PRO B 1 281 ? -4.996 -14.977 2.779 1 92.94 281 PRO B C 1
ATOM 4972 O O . PRO B 1 281 ? -4.691 -14.453 3.854 1 92.94 281 PRO B O 1
ATOM 4975 N N . THR B 1 282 ? -5.316 -16.25 2.602 1 89.25 282 THR B N 1
ATOM 4976 C CA . THR B 1 282 ? -5.449 -17.094 3.787 1 89.25 282 THR B CA 1
ATOM 4977 C C . THR B 1 282 ? -4.359 -18.156 3.818 1 89.25 282 THR B C 1
ATOM 4979 O O . THR B 1 282 ? -4.191 -18.844 4.82 1 89.25 282 THR B O 1
ATOM 4982 N N . HIS B 1 283 ? -3.645 -18.344 2.783 1 91.12 283 HIS B N 1
ATOM 4983 C CA . HIS B 1 283 ? -2.594 -19.344 2.686 1 91.12 283 HIS B CA 1
ATOM 4984 C C . HIS B 1 283 ? -1.312 -18.75 2.111 1 91.12 283 HIS B C 1
ATOM 4986 O O . HIS B 1 283 ? -1.33 -17.656 1.54 1 91.12 283 HIS B O 1
ATOM 4992 N N . GLY B 1 284 ? -0.261 -19.469 2.279 1 88.62 284 GLY B N 1
ATOM 4993 C CA . GLY B 1 284 ? 1.029 -18.969 1.83 1 88.62 284 GLY B CA 1
ATOM 4994 C C . GLY B 1 284 ? 1.81 -18.266 2.92 1 88.62 284 GLY B C 1
ATOM 4995 O O . GLY B 1 284 ? 1.546 -18.453 4.109 1 88.62 284 GLY B O 1
ATOM 4996 N N . TYR B 1 285 ? 2.73 -17.469 2.527 1 89.44 285 TYR B N 1
ATOM 4997 C CA . TYR B 1 285 ? 3.623 -16.828 3.486 1 89.44 285 TYR B CA 1
ATOM 4998 C C . TYR B 1 285 ? 2.869 -15.82 4.348 1 89.44 285 TYR B C 1
ATOM 5000 O O . TYR B 1 285 ? 3.33 -15.453 5.43 1 89.44 285 TYR B O 1
ATOM 5008 N N . ILE B 1 286 ? 1.739 -15.375 3.848 1 89.69 286 ILE B N 1
ATOM 5009 C CA . ILE B 1 286 ? 0.895 -14.453 4.602 1 89.69 286 ILE B CA 1
ATOM 5010 C C . ILE B 1 286 ? 0.541 -15.07 5.953 1 89.69 286 ILE B C 1
ATOM 5012 O O . ILE B 1 286 ? 0.402 -14.352 6.949 1 89.69 286 ILE B O 1
ATOM 5016 N N . GLN B 1 287 ? 0.396 -16.391 5.965 1 85.81 287 GLN B N 1
ATOM 5017 C CA . GLN B 1 287 ? 0.1 -17.062 7.223 1 85.81 287 GLN B CA 1
ATOM 5018 C C . GLN B 1 287 ? 1.234 -16.875 8.227 1 85.81 287 GLN B C 1
ATOM 5020 O O . GLN B 1 287 ? 0.989 -16.641 9.414 1 85.81 287 GLN B O 1
ATOM 5025 N N . THR B 1 288 ? 2.408 -17.031 7.707 1 83.94 288 THR B N 1
ATOM 5026 C CA . THR B 1 288 ? 3.58 -16.812 8.547 1 83.94 288 THR B CA 1
ATOM 5027 C C . THR B 1 288 ? 3.633 -15.375 9.055 1 83.94 288 THR B C 1
ATOM 5029 O O . THR B 1 288 ? 3.902 -15.141 10.234 1 83.94 288 THR B O 1
ATOM 5032 N N . TYR B 1 289 ? 3.348 -14.484 8.211 1 84.94 289 TYR B N 1
ATOM 5033 C CA . TYR B 1 289 ? 3.34 -13.07 8.562 1 84.94 289 TYR B CA 1
ATOM 5034 C C . TYR B 1 289 ? 2.334 -12.789 9.672 1 84.94 289 TYR B C 1
ATOM 5036 O O . TYR B 1 289 ? 2.672 -12.156 10.68 1 84.94 289 TYR B O 1
ATOM 5044 N N . GLN B 1 290 ? 1.163 -13.266 9.484 1 82 290 GLN B N 1
ATOM 5045 C CA . GLN B 1 290 ? 0.095 -13.023 10.445 1 82 290 GLN B CA 1
ATOM 5046 C C . GLN B 1 290 ? 0.386 -13.719 11.773 1 82 290 GLN B C 1
ATOM 5048 O O . GLN B 1 290 ? 0.112 -13.156 12.844 1 82 290 GLN B O 1
ATOM 5053 N N . TYR B 1 291 ? 0.917 -14.891 11.633 1 82.19 291 TYR B N 1
ATOM 5054 C CA . TYR B 1 291 ? 1.306 -15.625 12.828 1 82.19 291 TYR B CA 1
ATOM 5055 C C . TYR B 1 291 ? 2.352 -14.852 13.625 1 82.19 291 TYR B C 1
ATOM 5057 O O . TYR B 1 291 ? 2.238 -14.719 14.844 1 82.19 291 TYR B O 1
ATOM 5065 N N . ARG B 1 292 ? 3.305 -14.375 12.945 1 78.62 292 ARG B N 1
ATOM 5066 C CA . ARG B 1 292 ? 4.363 -13.602 13.594 1 78.62 292 ARG B CA 1
ATOM 5067 C C . ARG B 1 292 ? 3.805 -12.336 14.234 1 78.62 292 ARG B C 1
ATOM 5069 O O . ARG B 1 292 ? 4.184 -11.977 15.352 1 78.62 292 ARG B O 1
ATOM 5076 N N . LEU B 1 293 ? 2.91 -11.711 13.539 1 78.19 293 LEU B N 1
ATOM 5077 C CA . LEU B 1 293 ? 2.271 -10.516 14.07 1 78.19 293 LEU B CA 1
ATOM 5078 C C . LEU B 1 293 ? 1.482 -10.836 15.336 1 78.19 293 LEU B C 1
ATOM 5080 O O . LEU B 1 293 ? 1.546 -10.094 16.328 1 78.19 293 LEU B O 1
ATOM 5084 N N . HIS B 1 294 ? 0.77 -11.938 15.266 1 77.5 294 HIS B N 1
ATOM 5085 C CA . HIS B 1 294 ? -0.02 -12.375 16.406 1 77.5 294 HIS B CA 1
ATOM 5086 C C . HIS B 1 294 ? 0.872 -12.68 17.609 1 77.5 294 HIS B C 1
ATOM 5088 O O . HIS B 1 294 ? 0.553 -12.297 18.734 1 77.5 294 HIS B O 1
ATOM 5094 N N . ARG B 1 295 ? 1.883 -13.352 17.391 1 75.44 295 ARG B N 1
ATOM 5095 C CA . ARG B 1 295 ? 2.805 -13.734 18.453 1 75.44 295 ARG B CA 1
ATOM 5096 C C . ARG B 1 295 ? 3.482 -12.508 19.062 1 75.44 295 ARG B C 1
ATOM 5098 O O . ARG B 1 295 ? 3.648 -12.422 20.281 1 75.44 295 ARG B O 1
ATOM 5105 N N . MET B 1 296 ? 3.83 -11.68 18.156 1 70.19 296 MET B N 1
ATOM 5106 C CA . MET B 1 296 ? 4.477 -10.453 18.609 1 70.19 296 MET B CA 1
ATOM 5107 C C . MET B 1 296 ? 3.551 -9.641 19.5 1 70.19 296 MET B C 1
ATOM 5109 O O . MET B 1 296 ? 3.984 -9.109 20.531 1 70.19 296 MET B O 1
ATOM 5113 N N . MET B 1 297 ? 2.314 -9.656 19.172 1 67.69 297 MET B N 1
ATOM 5114 C CA . MET B 1 297 ? 1.35 -8.82 19.875 1 67.69 297 MET B CA 1
ATOM 5115 C C . MET B 1 297 ? 0.917 -9.477 21.188 1 67.69 297 MET B C 1
ATOM 5117 O O . MET B 1 297 ? 0.658 -8.781 22.172 1 67.69 297 MET B O 1
ATOM 5121 N N . ARG B 1 298 ? 0.709 -10.75 21.219 1 60.53 298 ARG B N 1
ATOM 5122 C CA . ARG B 1 298 ? 0.344 -11.469 22.438 1 60.53 298 ARG B CA 1
ATOM 5123 C C . ARG B 1 298 ? 1.46 -11.383 23.469 1 60.53 298 ARG B C 1
ATOM 5125 O O . ARG B 1 298 ? 1.194 -11.312 24.672 1 60.53 298 ARG B O 1
ATOM 5132 N N . ASP B 1 299 ? 2.586 -11.508 23 1 56.84 299 ASP B N 1
ATOM 5133 C CA . ASP B 1 299 ? 3.689 -11.391 23.953 1 56.84 299 ASP B CA 1
ATOM 5134 C C . ASP B 1 299 ? 3.672 -10.023 24.641 1 56.84 299 ASP B C 1
ATOM 5136 O O . ASP B 1 299 ? 4.043 -9.914 25.812 1 56.84 299 ASP B O 1
ATOM 5140 N N . LYS B 1 300 ? 3.213 -9.016 24 1 53.41 300 LYS B N 1
ATOM 5141 C CA . LYS B 1 300 ? 3.057 -7.699 24.625 1 53.41 300 LYS B CA 1
ATOM 5142 C C . LYS B 1 300 ? 2.018 -7.734 25.734 1 53.41 300 LYS B C 1
ATOM 5144 O O . LYS B 1 300 ? 2.234 -7.168 26.812 1 53.41 300 LYS B O 1
ATOM 5149 N N . LEU B 1 301 ? 0.801 -8.266 25.328 1 46.38 301 LEU B N 1
ATOM 5150 C CA . LEU B 1 301 ? -0.246 -8.344 26.344 1 46.38 301 LEU B CA 1
ATOM 5151 C C . LEU B 1 301 ? 0.232 -9.125 27.562 1 46.38 301 LEU B C 1
ATOM 5153 O O . LEU B 1 301 ? -0.14 -8.812 28.688 1 46.38 301 LEU B O 1
ATOM 5157 N N . PHE B 1 302 ? 1.062 -10 27.312 1 41.81 302 PHE B N 1
ATOM 5158 C CA . PHE B 1 302 ? 1.555 -10.797 28.438 1 41.81 302 PHE B CA 1
ATOM 5159 C C . PHE B 1 302 ? 2.512 -9.992 29.297 1 41.81 302 PHE B C 1
ATOM 5161 O O . PHE B 1 302 ? 2.486 -10.094 30.531 1 41.81 302 PHE B O 1
ATOM 5168 N N . ARG B 1 303 ? 3.348 -9.25 28.781 1 41.69 303 ARG B N 1
ATOM 5169 C CA . ARG B 1 303 ? 4.273 -8.508 29.625 1 41.69 303 ARG B CA 1
ATOM 5170 C C . ARG B 1 303 ? 3.574 -7.332 30.297 1 41.69 303 ARG B C 1
ATOM 5172 O O . ARG B 1 303 ? 3.904 -6.977 31.438 1 41.69 303 ARG B O 1
ATOM 5179 N N . LYS B 1 304 ? 2.604 -6.566 29.656 1 41.22 304 LYS B N 1
ATOM 5180 C CA . LYS B 1 304 ? 1.861 -5.527 30.359 1 41.22 304 LYS B CA 1
ATOM 5181 C C . LYS B 1 304 ? 1.143 -6.102 31.578 1 41.22 304 LYS B C 1
ATOM 5183 O O . LYS B 1 304 ? 0.96 -5.406 32.594 1 41.22 304 LYS B O 1
ATOM 5188 N N . ARG B 1 305 ? 0.703 -7.336 31.594 1 38.97 305 ARG B N 1
ATOM 5189 C CA . ARG B 1 305 ? 0.072 -7.953 32.75 1 38.97 305 ARG B CA 1
ATOM 5190 C C . ARG B 1 305 ? 1.094 -8.219 33.844 1 38.97 305 ARG B C 1
ATOM 5192 O O . ARG B 1 305 ? 0.744 -8.258 35.031 1 38.97 305 ARG B O 1
ATOM 5199 N N . ILE B 1 306 ? 2.324 -8.406 33.438 1 37.56 306 ILE B N 1
ATOM 5200 C CA . ILE B 1 306 ? 3.234 -8.75 34.531 1 37.56 306 ILE B CA 1
ATOM 5201 C C . ILE B 1 306 ? 3.732 -7.48 35.219 1 37.56 306 ILE B C 1
ATOM 5203 O O . ILE B 1 306 ? 4.035 -7.488 36.406 1 37.56 306 ILE B O 1
ATOM 5207 N N . ASN B 1 307 ? 4.098 -6.285 34.531 1 30.72 307 ASN B N 1
ATOM 5208 C CA . ASN B 1 307 ? 4.637 -5.258 35.406 1 30.72 307 ASN B CA 1
ATOM 5209 C C . ASN B 1 307 ? 3.561 -4.266 35.844 1 30.72 307 ASN B C 1
ATOM 5211 O O . ASN B 1 307 ? 3.34 -3.256 35.188 1 30.72 307 ASN B O 1
ATOM 5215 N N . PRO B 1 308 ? 2.574 -4.52 36.75 1 33.91 308 PRO B N 1
ATOM 5216 C CA . PRO B 1 308 ? 1.589 -3.639 37.406 1 33.91 308 PRO B CA 1
ATOM 5217 C C . PRO B 1 308 ? 2.221 -2.396 38.031 1 33.91 308 PRO B C 1
ATOM 5219 O O . PRO B 1 308 ? 1.532 -1.401 38.25 1 33.91 308 PRO B O 1
ATOM 5222 N N . LEU B 1 309 ? 3.461 -2.434 38.625 1 31.58 309 LEU B N 1
ATOM 5223 C CA . LEU B 1 309 ? 3.947 -1.491 39.625 1 31.58 309 LEU B CA 1
ATOM 5224 C C . LEU B 1 309 ? 4.273 -0.144 39 1 31.58 309 LEU B C 1
ATOM 5226 O O . LEU B 1 309 ? 4.473 0.848 39.688 1 31.58 309 LEU B O 1
ATOM 5230 N N . LYS B 1 310 ? 4.582 0.118 37.812 1 34.75 310 LYS B N 1
ATOM 5231 C CA . LYS B 1 310 ? 5.105 1.446 37.5 1 34.75 310 LYS B CA 1
ATOM 5232 C C . LYS B 1 310 ? 3.982 2.477 37.438 1 34.75 310 LYS B C 1
ATOM 5234 O O . LYS B 1 310 ? 4.23 3.658 37.188 1 34.75 310 LYS B O 1
ATOM 5239 N N . TRP B 1 311 ? 2.68 2.258 37.5 1 29.89 311 TRP B N 1
ATOM 5240 C CA . TRP B 1 311 ? 1.743 3.377 37.531 1 29.89 311 TRP B CA 1
ATOM 5241 C C . TRP B 1 311 ? 1.801 4.098 38.875 1 29.89 311 TRP B C 1
ATOM 5243 O O . TRP B 1 311 ? 1.704 5.328 38.938 1 29.89 311 TRP B O 1
ATOM 5253 N N . PHE B 1 312 ? 1.944 3.463 40.094 1 28.58 312 PHE B N 1
ATOM 5254 C CA . PHE B 1 312 ? 1.515 4.09 41.344 1 28.58 312 PHE B CA 1
ATOM 5255 C C . PHE B 1 312 ? 2.635 4.93 41.938 1 28.58 312 PHE B C 1
ATOM 5257 O O . PHE B 1 312 ? 2.441 5.602 42.938 1 28.58 312 PHE B O 1
ATOM 5264 N N . SER B 1 313 ? 3.895 4.879 41.688 1 25.06 313 SER B N 1
ATOM 5265 C CA . SER B 1 313 ? 4.688 5.527 42.719 1 25.06 313 SER B CA 1
ATOM 5266 C C . SER B 1 313 ? 4.707 7.043 42.562 1 25.06 313 SER B C 1
ATOM 5268 O O . SER B 1 313 ? 5.438 7.746 43.25 1 25.06 313 SER B O 1
ATOM 5270 N N . SER B 1 314 ? 4.184 7.824 41.562 1 21.83 314 SER B N 1
ATOM 5271 C CA . SER B 1 314 ? 4.246 9.234 41.938 1 21.83 314 SER B CA 1
ATOM 5272 C C . SER B 1 314 ? 3.158 9.594 42.938 1 21.83 314 SER B C 1
ATOM 5274 O O . SER B 1 314 ? 1.976 9.648 42.594 1 21.83 314 SER B O 1
ATOM 5276 N N . LYS B 1 315 ? 3.234 8.992 44.188 1 18.42 315 LYS B N 1
ATOM 5277 C CA . LYS B 1 315 ? 2.893 9.859 45.312 1 18.42 315 LYS B CA 1
ATOM 5278 C C . LYS B 1 315 ? 3.928 10.961 45.5 1 18.42 315 LYS B C 1
ATOM 5280 O O . LYS B 1 315 ? 5.133 10.711 45.406 1 18.42 315 LYS B O 1
#

Secondary structure (DSSP, 8-state):
--EEEEEEESPPTT--SSSSHHHHHHTTTSEEEE-SS-SEEEE-SS--GGGG--SSEEEEE-SSS----TTS-SEEEESS--B-TTSEEE--HHHHTTGGGGGSPP---HHHHTTSEEEEE------S-HHHHHHHHHHHHHS-EEE-SSTT--SSS--S-HHHHHTTEEEEEEE-SS--TT---STTHHHHTTTPEEEEES-TTGGGTS-GGGSEEGGGSSSHHHHHHHHHHHHH-HHHHHHHHHS-SS-SS-STTHHHHHHHHHHHHHTS-GGGS--S--SSHHHHHHHHHHHHHHHHHHHHHH--TTSTT--/--EEEEEEESPPTT--SSSSHHHHHHTTTSEEEE-SS-SEEEE-SS--GGGG--SSEEEEE-SSS----TTS-SEEEESS--B-TTSEEE--HHHHTTGGGGGSPP---HHHHTTSEEEEE----S-S-HHHHHHHHHHHHHS-EEE-SSTT--SSS--S-HHHHHTTEEEEEEE-SS--TT---STTHHHHTTTPEEEEES-TTGGGTS-GGGSEEGGGSSSHHHHHHHHHHHHH-HHHHHHHHHS-SS-SS-STTHHHHHHHHHHHHHTS-GGGS--S--SSHHHHHHHHHHHHHHHHHHHHHH--TTTTT--